Protein AF-A0A9D3PN15-F1 (afdb_monomer_lite)

Secondary structure (DSSP, 8-state):
-PPPHHHHHHHHHHHHHHHHHHHHHHHHTT-TTTTS-------HHHHHHHHHHHHHHHHHHHHHHHHHHHHHHHHHHHHHHHHHHHHHHHHHHHHHHHHHHHHHHHHHHHHHHHHHHHHHHHHHHHHHHHHHHHHHHHHHHHHHHHHHHHHHHHHHHHHHHHHHH-SS-------------------------------------HHHHHHHHHHHHHHHHHHHHHHHHHTHHHHHHHHTSPP-----PPPTT--S-GGGGSHHHHHHHHHHHHHHHHHH---PPP-SS-SSS-HHHHHHHHHHHHHHHHHHHHHHHHHHHHHHHHHSTT-EE--SSS-EE-HHHHHHHHHGGGSS-----------TT----------HHHHHHHHHHH--

Radius of gyration: 57.86 Å; chains: 1; bounding box: 112×87×195 Å

Sequence (392 aa):
MDISPLQSLQDSCSSVIVTMNRMATAMQEGEYDAGKAQTTTPPPVELRAAALRAEMTDAEGLGLKLEDREMDIRELKKGLKMKLLALGEANVRLSLLEKKLDTASKDADERVERIQTKLDESQSLLRKKAKEFEETMDALQADIDQLESEKAELKQRLSAQTKLTIEGLRGPPPSSIAAIATAAVAGSVAPSVGGGPGPLQVVDSPLLLQQIKVQRLSIRHLKNENYRLQAEKMKAQLASLPPLHVPKLPAVDSPRPGVLSSALYRKTDQLLGTLLGMSASVRVVDITGKSPVSPSAQLLEQTARLRSLSNMLDKLKDEVAKNVVTRSPGARVLSDFATFPSPSYIKAKEEQKGNTVLVGKVLIPCAPGQEHVHRLVLSQQELHRVHRLLTP

Foldseek 3Di:
DDDPVVNVVVVVVVVVVVVVVVCVVCVVVVNNVVPDPPPPDPDPVVVVVVVVVVVVVVVVVVVVVVVVVVVVVVVVVVVVVVVVVVVVVVVVVVVVVVVVVVVVVVVVVVVVVVVVVVVVVVVVVVVVVVVVVVVVVVVVVVVVVVVVVVVVVVVVVVVVVCVVPDPDDDDDDDDDDDDDDDDDDPDDDDDDDDDDPDPPPPPCPVVNVVVVVVVVVVVVVVVVVVVCVVCVVVVVVVVVDDDDDDDPDDDPPDDDDPVCVDPLNVLVVVLVVVVVVCVVPDDQQDPPPPDPDHSVVVVVVNVVVVVVSVVSVVVSVVVVVQVVQVPDPPQFDDDDPGTDGDPVNVVVVVCVVVVDDDPDDDDDDDDPPPDDDDDDDDDPVVVVVVVVVVPD

pLDDT: mean 83.61, std 18.14, range [29.92, 98.19]

InterPro domains:
  IPR059265 Dynactin subunit 1, DUF8221 [PF26666] (67-155)

Structure (mmCIF, N/CA/C/O backbone):
data_AF-A0A9D3PN15-F1
#
_entry.id   AF-A0A9D3PN15-F1
#
loop_
_atom_site.group_PDB
_atom_site.id
_atom_site.type_symbol
_atom_site.label_atom_id
_atom_site.label_alt_id
_atom_site.label_comp_id
_atom_site.label_asym_id
_atom_site.label_entity_id
_atom_site.label_seq_id
_atom_site.pdbx_PDB_ins_code
_atom_site.Cartn_x
_atom_site.Cartn_y
_atom_site.Cartn_z
_atom_site.occupancy
_atom_site.B_iso_or_equiv
_atom_site.auth_seq_id
_atom_site.auth_comp_id
_atom_site.auth_asym_id
_atom_site.auth_atom_id
_atom_site.pdbx_PDB_model_num
ATOM 1 N N . MET A 1 1 ? 28.013 26.271 -97.686 1.00 48.25 1 MET A N 1
ATOM 2 C CA . MET A 1 1 ? 27.790 27.702 -97.413 1.00 48.25 1 MET A CA 1
ATOM 3 C C . MET A 1 1 ? 28.959 28.152 -96.585 1.00 48.25 1 MET A C 1
ATOM 5 O O . MET A 1 1 ? 29.096 27.688 -95.459 1.00 48.25 1 MET A O 1
ATOM 9 N N . ASP A 1 2 ? 29.832 28.946 -97.181 1.00 52.31 2 ASP A N 1
ATOM 10 C CA . ASP A 1 2 ? 31.042 29.415 -96.521 1.00 52.31 2 ASP A CA 1
ATOM 11 C C . ASP A 1 2 ? 30.662 30.456 -95.471 1.00 52.31 2 ASP A C 1
ATOM 13 O O . ASP A 1 2 ? 29.978 31.436 -95.776 1.00 52.31 2 ASP A O 1
ATOM 17 N N . ILE A 1 3 ? 31.070 30.221 -94.222 1.00 61.16 3 ILE A N 1
ATOM 18 C CA . ILE A 1 3 ? 30.918 31.211 -93.156 1.00 61.16 3 ILE A CA 1
ATOM 19 C C . ILE A 1 3 ? 31.769 32.406 -93.573 1.00 61.16 3 ILE A C 1
ATOM 21 O O . ILE A 1 3 ? 32.984 32.277 -93.743 1.00 61.16 3 ILE A O 1
ATOM 25 N N . SER A 1 4 ? 31.127 33.555 -93.787 1.00 70.06 4 SER A N 1
ATOM 26 C CA . SER A 1 4 ? 31.838 34.760 -94.206 1.00 70.06 4 SER A CA 1
ATOM 27 C C . SER A 1 4 ? 32.928 35.075 -93.175 1.00 70.06 4 SER A C 1
ATOM 29 O O . SER A 1 4 ? 32.619 35.093 -91.981 1.00 70.06 4 SER A O 1
ATOM 31 N N . PRO A 1 5 ? 34.181 35.369 -93.574 1.00 74.06 5 PRO A N 1
ATOM 32 C CA . PRO A 1 5 ? 35.242 35.695 -92.618 1.00 74.06 5 PRO A CA 1
ATOM 33 C C . PRO A 1 5 ? 34.888 36.904 -91.731 1.00 74.06 5 PRO A C 1
ATOM 35 O O . PRO A 1 5 ? 35.410 37.031 -90.626 1.00 74.06 5 PRO A O 1
ATOM 38 N N . LEU A 1 6 ? 33.947 37.748 -92.176 1.00 77.06 6 LEU A N 1
ATOM 39 C CA . LEU A 1 6 ? 33.366 38.827 -91.381 1.00 77.06 6 LEU A CA 1
ATOM 40 C C . LEU A 1 6 ? 32.518 38.312 -90.199 1.00 77.06 6 LEU A C 1
ATOM 42 O O . LEU A 1 6 ? 32.602 38.885 -89.118 1.00 77.06 6 LEU A O 1
ATOM 46 N N . GLN A 1 7 ? 31.750 37.227 -90.370 1.00 79.00 7 GLN A N 1
ATOM 47 C CA . GLN A 1 7 ? 30.985 36.599 -89.281 1.00 79.00 7 GLN A CA 1
ATOM 48 C C . GLN A 1 7 ? 31.914 35.938 -88.264 1.00 79.00 7 GLN A C 1
ATOM 50 O O . GLN A 1 7 ? 31.785 36.209 -87.077 1.00 79.00 7 GLN A O 1
ATOM 55 N N . SER A 1 8 ? 32.920 35.177 -88.710 1.00 78.19 8 SER A N 1
ATOM 56 C CA . SER A 1 8 ? 33.907 34.569 -87.802 1.00 78.19 8 SER A CA 1
ATOM 57 C C . SER A 1 8 ? 34.645 35.612 -86.950 1.00 78.19 8 SER A C 1
ATOM 59 O O . SER A 1 8 ? 34.934 35.372 -85.777 1.00 78.19 8 SER A O 1
ATOM 61 N N . LEU A 1 9 ? 34.934 36.790 -87.520 1.00 83.38 9 LEU A N 1
ATOM 62 C CA . LEU A 1 9 ? 35.497 37.920 -86.779 1.00 83.38 9 LEU A CA 1
ATOM 63 C C . LEU A 1 9 ? 34.482 38.526 -85.797 1.00 83.38 9 LEU A C 1
ATOM 65 O O . LEU A 1 9 ? 34.843 38.834 -84.663 1.00 83.38 9 LEU A O 1
ATOM 69 N N . GLN A 1 10 ? 33.221 38.674 -86.205 1.00 85.25 10 GLN A N 1
ATOM 70 C CA . GLN A 1 10 ? 32.155 39.220 -85.366 1.00 85.25 10 GLN A CA 1
ATOM 71 C C . GLN A 1 10 ? 31.853 38.313 -84.160 1.00 85.25 10 GLN A C 1
ATOM 73 O O . GLN A 1 10 ? 31.781 38.811 -83.037 1.00 85.25 10 GLN A O 1
ATOM 78 N N . ASP A 1 11 ? 31.784 36.996 -84.362 1.00 84.38 11 ASP A N 1
ATOM 79 C CA . ASP A 1 11 ? 31.594 35.993 -83.307 1.00 84.38 11 ASP A CA 1
ATOM 80 C C . ASP A 1 11 ? 32.797 35.947 -82.350 1.00 84.38 11 ASP A C 1
ATOM 82 O O . ASP A 1 11 ? 32.624 35.923 -81.129 1.00 84.38 11 ASP A O 1
ATOM 86 N N . SER A 1 12 ? 34.021 36.026 -82.888 1.00 86.50 12 SER A N 1
ATOM 87 C CA . SER A 1 12 ? 35.260 36.164 -82.109 1.00 86.50 12 SER A CA 1
ATOM 88 C C . SER A 1 12 ? 35.229 37.406 -81.208 1.00 86.50 12 SER A C 1
ATOM 90 O O . SER A 1 12 ? 35.390 37.298 -79.988 1.00 86.50 12 SER A O 1
ATOM 92 N N . CYS A 1 13 ? 34.929 38.583 -81.769 1.00 86.69 13 CYS A N 1
ATOM 93 C CA . CYS A 1 13 ? 34.789 39.819 -81.001 1.00 86.69 13 CYS A CA 1
ATOM 94 C C . CYS A 1 13 ? 33.670 39.725 -79.954 1.00 86.69 13 CYS A C 1
ATOM 96 O O . CYS A 1 13 ? 33.863 40.158 -78.819 1.00 86.69 13 CYS A O 1
ATOM 98 N N . SER A 1 14 ? 32.531 39.117 -80.293 1.00 89.12 14 SER A N 1
ATOM 99 C CA . SER A 1 14 ? 31.418 38.922 -79.360 1.00 89.12 14 SER A CA 1
ATOM 100 C C . SER A 1 14 ? 31.814 38.013 -78.187 1.00 89.12 14 SER A C 1
ATOM 102 O O . SER A 1 14 ? 31.519 38.327 -77.033 1.00 89.12 14 SER A O 1
ATOM 104 N N . SER A 1 15 ? 32.568 36.938 -78.444 1.00 88.94 15 SER A N 1
ATOM 105 C CA . SER A 1 15 ? 33.121 36.061 -77.402 1.00 88.94 15 SER A CA 1
ATOM 106 C C . SER A 1 15 ? 34.110 36.792 -76.484 1.00 88.94 15 SER A C 1
ATOM 108 O O . SER A 1 15 ? 34.079 36.603 -75.264 1.00 88.94 15 SER A O 1
ATOM 110 N N . VAL A 1 16 ? 34.967 37.661 -77.035 1.00 93.00 16 VAL A N 1
ATOM 111 C CA . VAL A 1 16 ? 35.889 38.495 -76.242 1.00 93.00 16 VAL A CA 1
ATOM 112 C C . VAL A 1 16 ? 35.117 39.484 -75.364 1.00 93.00 16 VAL A C 1
ATOM 114 O O . VAL A 1 16 ? 35.413 39.585 -74.176 1.00 93.00 16 VAL A O 1
ATOM 117 N N . ILE A 1 17 ? 34.086 40.149 -75.898 1.00 91.81 17 ILE A N 1
ATOM 118 C CA . ILE A 1 17 ? 33.237 41.092 -75.148 1.00 91.81 17 ILE A CA 1
ATOM 119 C C . ILE A 1 17 ? 32.513 40.388 -73.991 1.00 91.81 17 ILE A C 1
ATOM 121 O O . ILE A 1 17 ? 32.534 40.884 -72.866 1.00 91.81 17 ILE A O 1
ATOM 125 N N . VAL A 1 18 ? 31.919 39.212 -74.228 1.00 91.38 18 VAL A N 1
ATOM 126 C CA . VAL A 1 18 ? 31.272 38.413 -73.169 1.00 91.38 18 VAL A CA 1
ATOM 127 C C . VAL A 1 18 ? 32.276 38.024 -72.080 1.00 91.38 18 VAL A C 1
ATOM 129 O O . VAL A 1 18 ? 31.967 38.123 -70.892 1.00 91.38 18 VAL A O 1
ATOM 132 N N . THR A 1 19 ? 33.495 37.639 -72.466 1.00 86.56 19 THR A N 1
ATOM 133 C CA . THR A 1 19 ? 34.553 37.262 -71.518 1.00 86.56 19 THR A CA 1
ATOM 134 C C . THR A 1 19 ? 35.038 38.466 -70.703 1.00 86.56 19 THR A C 1
ATOM 136 O O . THR A 1 19 ? 35.152 38.359 -69.483 1.00 86.56 19 THR A O 1
ATOM 139 N N . MET A 1 20 ? 35.255 39.625 -71.337 1.00 90.00 20 MET A N 1
ATOM 140 C CA . MET A 1 20 ? 35.614 40.875 -70.652 1.00 90.00 20 MET A CA 1
ATOM 141 C C . MET A 1 20 ? 34.525 41.343 -69.687 1.00 90.00 20 MET A C 1
ATOM 143 O O . MET A 1 20 ? 34.844 41.672 -68.550 1.00 90.00 20 MET A O 1
ATOM 147 N N . ASN A 1 21 ? 33.254 41.339 -70.099 1.00 88.75 21 ASN A N 1
ATOM 148 C CA . ASN A 1 21 ? 32.149 41.747 -69.230 1.00 88.75 21 ASN A CA 1
ATOM 149 C C . ASN A 1 21 ? 32.048 40.838 -68.001 1.00 88.75 21 ASN A C 1
ATOM 151 O O . ASN A 1 21 ? 31.939 41.333 -66.885 1.00 88.75 21 ASN A O 1
ATOM 155 N N . ARG A 1 22 ? 32.178 39.517 -68.181 1.00 84.69 22 ARG A N 1
ATOM 156 C CA . ARG A 1 22 ? 32.187 38.561 -67.063 1.00 84.69 22 ARG A CA 1
ATOM 157 C C . ARG A 1 22 ? 33.354 38.803 -66.100 1.00 84.69 22 ARG A C 1
ATOM 159 O O . ARG A 1 22 ? 33.183 38.678 -64.891 1.00 84.69 22 ARG A O 1
ATOM 166 N N . MET A 1 23 ? 34.518 39.178 -66.629 1.00 82.94 23 MET A N 1
ATOM 167 C CA . MET A 1 23 ? 35.697 39.532 -65.835 1.00 82.94 23 MET A CA 1
ATOM 168 C C . MET A 1 23 ? 35.499 40.857 -65.083 1.00 82.94 23 MET A C 1
ATOM 170 O O . MET A 1 23 ? 35.831 40.939 -63.906 1.00 82.94 23 MET A O 1
ATOM 174 N N . ALA A 1 24 ? 34.890 41.863 -65.720 1.00 85.38 24 ALA A N 1
ATOM 175 C CA . ALA A 1 24 ? 34.556 43.144 -65.100 1.00 85.38 24 ALA A CA 1
ATOM 176 C C . ALA A 1 24 ? 33.525 42.991 -63.967 1.00 85.38 24 ALA A C 1
ATOM 178 O O . ALA A 1 24 ? 33.713 43.572 -62.901 1.00 85.38 24 ALA A O 1
ATOM 179 N N . THR A 1 25 ? 32.492 42.159 -64.152 1.00 84.06 25 THR A N 1
ATOM 180 C CA . THR A 1 25 ? 31.537 41.805 -63.088 1.00 84.06 25 THR A CA 1
ATOM 181 C C . THR A 1 25 ? 32.249 41.130 -61.913 1.00 84.06 25 THR A C 1
ATOM 183 O O . THR A 1 25 ? 32.147 41.619 -60.793 1.00 84.06 25 THR A O 1
ATOM 186 N N . ALA A 1 26 ? 33.072 40.104 -62.164 1.00 80.56 26 ALA A N 1
ATOM 187 C CA . ALA A 1 26 ? 33.841 39.432 -61.110 1.00 80.56 26 ALA A CA 1
ATOM 188 C C . ALA A 1 26 ? 34.833 40.369 -60.385 1.00 80.56 26 ALA A C 1
ATOM 190 O O . ALA A 1 26 ? 35.072 40.214 -59.190 1.00 80.56 26 ALA A O 1
ATOM 191 N N . MET A 1 27 ? 35.396 41.371 -61.073 1.00 82.81 27 MET A N 1
ATOM 192 C CA . MET A 1 27 ? 36.208 42.417 -60.437 1.00 82.81 27 MET A CA 1
ATOM 193 C C . MET A 1 27 ? 35.372 43.361 -59.565 1.00 82.81 27 MET A C 1
ATOM 195 O O . MET A 1 27 ? 35.818 43.732 -58.482 1.00 82.81 27 MET A O 1
ATOM 199 N N . GLN A 1 28 ? 34.175 43.746 -60.013 1.00 82.06 28 GLN A N 1
ATOM 200 C CA . GLN A 1 28 ? 33.289 44.656 -59.283 1.00 82.06 28 GLN A CA 1
ATOM 201 C C . GLN A 1 28 ? 32.631 43.993 -58.061 1.00 82.06 28 GLN A C 1
ATOM 203 O O . GLN A 1 28 ? 32.388 44.665 -57.061 1.00 82.06 28 GLN A O 1
ATOM 208 N N . GLU A 1 29 ? 32.392 42.683 -58.119 1.00 80.19 29 GLU A N 1
ATOM 209 C CA . GLU A 1 29 ? 31.858 41.867 -57.018 1.00 80.19 29 GLU A CA 1
ATOM 210 C C . GLU A 1 29 ? 32.961 41.349 -56.069 1.00 80.19 29 GLU A C 1
ATOM 212 O O . GLU A 1 29 ? 32.667 40.821 -55.000 1.00 80.19 29 GLU A O 1
ATOM 217 N N . GLY A 1 30 ? 34.242 41.542 -56.415 1.00 72.69 30 GLY A N 1
ATOM 218 C CA . GLY A 1 30 ? 35.393 41.130 -55.600 1.00 72.69 30 GLY A CA 1
ATOM 219 C C . GLY A 1 30 ? 35.790 39.652 -55.734 1.00 72.69 30 GLY A C 1
ATOM 220 O O . GLY A 1 30 ? 36.721 39.206 -55.067 1.00 72.69 30 GLY A O 1
ATOM 221 N N . GLU A 1 31 ? 35.144 38.899 -56.625 1.00 68.44 31 GLU A N 1
ATOM 222 C CA . GLU A 1 31 ? 35.359 37.462 -56.851 1.00 68.44 31 GLU A CA 1
ATOM 223 C C . GLU A 1 31 ? 36.507 37.138 -57.835 1.00 68.44 31 GLU A C 1
ATOM 225 O O . GLU A 1 31 ? 36.692 35.991 -58.238 1.00 68.44 31 GLU A O 1
ATOM 230 N N . TYR A 1 32 ? 37.322 38.125 -58.219 1.00 63.84 32 TYR A N 1
ATOM 231 C CA . TYR A 1 32 ? 38.389 37.981 -59.223 1.00 63.84 32 TYR A CA 1
ATOM 232 C C . TYR A 1 32 ? 39.433 36.872 -58.928 1.00 63.84 32 TYR A C 1
ATOM 234 O O . TYR A 1 32 ? 40.001 36.321 -59.869 1.00 63.84 32 TYR A O 1
ATOM 242 N N . ASP A 1 33 ? 39.669 36.501 -57.658 1.00 64.25 33 ASP A N 1
ATOM 243 C CA . ASP A 1 33 ? 40.581 35.400 -57.255 1.00 64.25 33 ASP A CA 1
ATOM 244 C C . ASP A 1 33 ? 39.836 34.091 -56.875 1.00 64.25 33 ASP A C 1
ATOM 246 O O . ASP A 1 33 ? 40.415 33.183 -56.275 1.00 64.25 33 ASP A O 1
ATOM 250 N N . ALA A 1 34 ? 38.557 33.936 -57.252 1.00 59.59 34 ALA A N 1
ATOM 251 C CA . ALA A 1 34 ? 37.739 32.737 -56.984 1.00 59.59 34 ALA A CA 1
ATOM 252 C C . ALA A 1 34 ? 38.165 31.468 -57.771 1.00 59.59 34 ALA A C 1
ATOM 254 O O . ALA A 1 34 ? 37.436 30.479 -57.831 1.00 59.59 34 ALA A O 1
ATOM 255 N N . GLY A 1 35 ? 39.368 31.462 -58.357 1.00 53.44 35 GLY A N 1
ATOM 256 C CA . GLY A 1 35 ? 39.973 30.310 -59.036 1.00 53.44 35 GLY A CA 1
ATOM 257 C C . GLY A 1 35 ? 40.558 29.241 -58.101 1.00 53.44 35 GLY A C 1
ATOM 258 O O . GLY A 1 35 ? 41.062 28.224 -58.578 1.00 53.44 35 GLY A O 1
ATOM 259 N N . LYS A 1 36 ? 40.515 29.442 -56.777 1.00 53.91 36 LYS A N 1
ATOM 260 C CA . LYS A 1 36 ? 40.903 28.437 -55.772 1.00 53.91 36 LYS A CA 1
ATOM 261 C C . LYS A 1 36 ? 39.655 27.814 -55.161 1.00 53.91 36 LYS A C 1
ATOM 263 O O . LYS A 1 36 ? 38.740 28.527 -54.762 1.00 53.91 36 LYS A O 1
ATOM 268 N N . ALA A 1 37 ? 39.643 26.483 -55.068 1.00 50.47 37 ALA A N 1
ATOM 269 C CA . ALA A 1 37 ? 38.524 25.718 -54.525 1.00 50.47 37 ALA A CA 1
ATOM 270 C C . ALA A 1 37 ? 38.073 26.280 -53.168 1.00 50.47 37 ALA A C 1
ATOM 272 O O . ALA A 1 37 ? 38.847 26.313 -52.210 1.00 50.47 37 ALA A O 1
ATOM 273 N N . GLN A 1 38 ? 36.817 26.720 -53.108 1.00 50.81 38 GLN A N 1
ATOM 274 C CA . GLN A 1 38 ? 36.229 27.377 -51.949 1.00 50.81 38 GLN A CA 1
ATOM 275 C C . GLN A 1 38 ? 36.006 26.354 -50.825 1.00 50.81 38 GLN A C 1
ATOM 277 O O . GLN A 1 38 ? 34.923 25.796 -50.663 1.00 50.81 38 GLN A O 1
ATOM 282 N N . THR A 1 39 ? 37.042 26.084 -50.028 1.00 49.94 39 THR A N 1
ATOM 283 C CA . THR A 1 39 ? 36.882 25.385 -48.751 1.00 49.94 39 THR A CA 1
ATOM 284 C C . THR A 1 39 ? 36.146 26.319 -47.799 1.00 49.94 39 THR A C 1
ATOM 286 O O . THR A 1 39 ? 36.760 27.179 -47.167 1.00 49.94 39 THR A O 1
ATOM 289 N N . THR A 1 40 ? 34.824 26.161 -47.706 1.00 61.56 40 THR A N 1
ATOM 290 C CA . THR A 1 40 ? 33.923 26.897 -46.804 1.00 61.56 40 THR A CA 1
ATOM 291 C C . THR A 1 40 ? 34.108 26.471 -45.342 1.00 61.56 40 THR A C 1
ATOM 293 O O . THR A 1 40 ? 33.173 26.054 -44.661 1.00 61.56 40 THR A O 1
ATOM 296 N N . THR A 1 41 ? 35.342 26.549 -44.856 1.00 63.72 41 THR A N 1
ATOM 297 C CA . THR A 1 41 ? 35.716 26.429 -43.448 1.00 63.72 41 THR A CA 1
ATOM 298 C C . THR A 1 41 ? 36.102 27.821 -42.958 1.00 63.72 41 THR A C 1
ATOM 300 O O . THR A 1 41 ? 37.111 28.345 -43.441 1.00 63.72 41 THR A O 1
ATOM 303 N N . PRO A 1 42 ? 35.334 28.440 -42.042 1.00 71.75 42 PRO A N 1
ATOM 304 C CA . PRO A 1 42 ? 35.655 29.773 -41.549 1.00 71.75 42 PRO A CA 1
ATOM 305 C C . PRO A 1 42 ? 37.037 29.785 -40.870 1.00 71.75 42 PRO A C 1
ATOM 307 O O . PRO A 1 42 ? 37.453 28.761 -40.311 1.00 71.75 42 PRO A O 1
ATOM 310 N N . PRO A 1 43 ? 37.769 30.916 -40.911 1.00 81.88 43 PRO A N 1
ATOM 311 C CA . PRO A 1 43 ? 39.107 31.030 -40.346 1.00 81.88 43 PRO A CA 1
ATOM 312 C C . PRO A 1 43 ? 39.206 30.490 -38.907 1.00 81.88 43 PRO A C 1
ATOM 314 O O . PRO A 1 43 ? 38.293 30.705 -38.105 1.00 81.88 43 PRO A O 1
ATOM 317 N N . PRO A 1 44 ? 40.335 29.873 -38.501 1.00 85.69 44 PRO A N 1
ATOM 318 C CA . PRO A 1 44 ? 40.499 29.335 -37.145 1.00 85.69 44 PRO A CA 1
ATOM 319 C C . PRO A 1 44 ? 40.259 30.347 -36.011 1.00 85.69 44 PRO A C 1
ATOM 321 O O . PRO A 1 44 ? 39.916 29.952 -34.898 1.00 85.69 44 PRO A O 1
ATOM 324 N N . VAL A 1 45 ? 40.425 31.646 -36.280 1.00 89.50 45 VAL A N 1
ATOM 325 C CA . VAL A 1 45 ? 40.106 32.736 -35.341 1.00 89.50 45 VAL A CA 1
ATOM 326 C C . VAL A 1 45 ? 38.594 32.888 -35.150 1.00 89.50 45 VAL A C 1
ATOM 328 O O . VAL A 1 45 ? 38.140 33.034 -34.018 1.00 89.50 45 VAL A O 1
ATOM 331 N N . GLU A 1 46 ? 37.805 32.792 -36.220 1.00 89.88 46 GLU A N 1
ATOM 332 C CA . GLU A 1 46 ? 36.341 32.867 -36.162 1.00 89.88 46 GLU A CA 1
ATOM 333 C C . GLU A 1 46 ? 35.741 31.633 -35.492 1.00 89.88 46 GLU A C 1
ATOM 335 O O . GLU A 1 46 ? 34.860 31.775 -34.649 1.00 89.88 46 GLU A O 1
ATOM 340 N N . LEU A 1 47 ? 36.272 30.438 -35.777 1.00 90.19 47 LEU A N 1
ATOM 341 C CA . LEU A 1 47 ? 35.881 29.206 -35.079 1.00 90.19 47 LEU A CA 1
ATOM 342 C C . LEU A 1 47 ? 36.133 29.301 -33.567 1.00 90.19 47 LEU A C 1
ATOM 344 O O . LEU A 1 47 ? 35.266 28.935 -32.776 1.00 90.19 47 LEU A O 1
ATOM 348 N N . ARG A 1 48 ? 37.285 29.845 -33.149 1.00 91.31 48 ARG A N 1
ATOM 349 C CA . ARG A 1 48 ? 37.586 30.092 -31.727 1.00 91.31 48 ARG A CA 1
ATOM 350 C C . ARG A 1 48 ? 36.672 31.155 -31.118 1.00 91.31 48 ARG A C 1
ATOM 352 O O . ARG A 1 48 ? 36.202 30.968 -30.002 1.00 91.31 48 ARG A O 1
ATOM 359 N N . ALA A 1 49 ? 36.389 32.241 -31.837 1.00 91.81 49 ALA A N 1
ATOM 360 C CA . ALA A 1 49 ? 35.477 33.284 -31.369 1.00 91.81 49 ALA A CA 1
ATOM 361 C C . ALA A 1 49 ? 34.026 32.780 -31.252 1.00 91.81 49 ALA A C 1
ATOM 363 O O . ALA A 1 49 ? 33.322 33.156 -30.319 1.00 91.81 49 ALA A O 1
ATOM 364 N N . ALA A 1 50 ? 33.577 31.916 -32.166 1.00 90.31 50 ALA A N 1
ATOM 365 C CA . ALA A 1 50 ? 32.269 31.270 -32.105 1.00 90.31 50 ALA A CA 1
ATOM 366 C C . ALA A 1 50 ? 32.178 30.279 -30.933 1.00 90.31 50 ALA A C 1
ATOM 368 O O . ALA A 1 50 ? 31.200 30.320 -30.192 1.00 90.31 50 ALA A O 1
ATOM 369 N N . ALA A 1 51 ? 33.213 29.458 -30.719 1.00 91.94 51 ALA A N 1
ATOM 370 C CA . ALA A 1 51 ? 33.293 28.556 -29.570 1.00 91.94 51 ALA A CA 1
ATOM 371 C C . ALA A 1 51 ? 33.266 29.322 -28.235 1.00 91.94 51 ALA A C 1
ATOM 373 O O . ALA A 1 51 ? 32.479 28.980 -27.360 1.00 91.94 51 ALA A O 1
ATOM 374 N N . LEU A 1 52 ? 34.043 30.407 -28.114 1.00 94.62 52 LEU A N 1
ATOM 375 C CA . LEU A 1 52 ? 34.049 31.255 -26.919 1.00 94.62 52 LEU A CA 1
ATOM 376 C C . LEU A 1 52 ? 32.685 31.919 -26.670 1.00 94.62 52 LEU A C 1
ATOM 378 O O . LEU A 1 52 ? 32.226 31.960 -25.535 1.00 94.62 52 LEU A O 1
ATOM 382 N N . ARG A 1 53 ? 32.006 32.414 -27.715 1.00 94.00 53 ARG A N 1
ATOM 383 C CA . ARG A 1 53 ? 30.647 32.974 -27.579 1.00 94.00 53 ARG A CA 1
ATOM 384 C C . ARG A 1 53 ? 29.641 31.922 -27.113 1.00 94.00 53 ARG A C 1
ATOM 386 O O . ARG A 1 53 ? 28.831 32.228 -26.248 1.00 94.00 53 ARG A O 1
ATOM 393 N N . ALA A 1 54 ? 29.710 30.703 -27.651 1.00 93.50 54 ALA A N 1
ATOM 394 C CA . ALA A 1 54 ? 28.862 29.599 -27.205 1.00 93.50 54 ALA A CA 1
ATOM 395 C C . ALA A 1 54 ? 29.121 29.253 -25.728 1.00 93.50 54 ALA A C 1
ATOM 397 O O . ALA A 1 54 ? 28.176 29.174 -24.952 1.00 93.50 54 ALA A O 1
ATOM 398 N N . GLU A 1 55 ? 30.391 29.153 -25.320 1.00 93.44 55 GLU A N 1
ATOM 399 C CA . GLU A 1 55 ? 30.784 28.904 -23.926 1.00 93.44 55 GLU A CA 1
ATOM 400 C C . GLU A 1 55 ? 30.313 30.020 -22.974 1.00 93.44 55 GLU A C 1
ATOM 402 O O . GLU A 1 55 ? 29.831 29.730 -21.880 1.00 93.44 55 GLU A O 1
ATOM 407 N N . MET A 1 56 ? 30.370 31.290 -23.397 1.00 92.25 56 MET A N 1
ATOM 408 C CA . MET A 1 56 ? 29.827 32.416 -22.625 1.00 92.25 56 MET A CA 1
ATOM 409 C C . MET A 1 56 ? 28.303 32.326 -22.459 1.00 92.25 56 MET A C 1
ATOM 411 O O . MET A 1 56 ? 27.811 32.464 -21.341 1.00 92.25 56 MET A O 1
ATOM 415 N N . THR A 1 57 ? 27.551 32.043 -23.528 1.00 93.25 57 THR A N 1
ATOM 416 C CA . THR A 1 57 ? 26.087 31.881 -23.449 1.00 93.25 57 THR A CA 1
ATOM 417 C C . THR A 1 57 ? 25.682 30.657 -22.616 1.00 93.25 57 THR A C 1
ATOM 419 O O . THR A 1 57 ? 24.722 30.725 -21.847 1.00 93.25 57 THR A O 1
ATOM 422 N N . ASP A 1 58 ? 26.430 29.553 -22.697 1.00 93.50 58 ASP A N 1
ATOM 423 C CA . ASP A 1 58 ? 26.217 28.383 -21.839 1.00 93.50 58 ASP A CA 1
ATOM 424 C C . ASP A 1 58 ? 26.509 28.704 -20.362 1.00 93.50 58 ASP A C 1
ATOM 426 O O . ASP A 1 58 ? 25.753 28.285 -19.480 1.00 93.50 58 ASP A O 1
ATOM 430 N N . ALA A 1 59 ? 27.551 29.493 -20.073 1.00 92.88 59 ALA A N 1
ATOM 431 C CA . ALA A 1 59 ? 27.871 29.954 -18.722 1.00 92.88 59 ALA A CA 1
ATOM 432 C C . ALA A 1 59 ? 26.790 30.892 -18.147 1.00 92.88 59 ALA A C 1
ATOM 434 O O . ALA A 1 59 ? 26.376 30.712 -17.000 1.00 92.88 59 ALA A O 1
ATOM 435 N N . GLU A 1 60 ? 26.264 31.830 -18.940 1.00 93.25 60 GLU A N 1
ATOM 436 C CA . GLU A 1 60 ? 25.114 32.674 -18.570 1.00 93.25 60 GLU A CA 1
ATOM 437 C C . GLU A 1 60 ? 23.864 31.820 -18.283 1.00 93.25 60 GLU A C 1
ATOM 439 O O . GLU A 1 60 ? 23.196 31.989 -17.258 1.00 93.25 60 GLU A O 1
ATOM 444 N N . GLY A 1 61 ? 23.589 30.823 -19.132 1.00 92.56 61 GLY A N 1
ATOM 445 C CA . GLY A 1 61 ? 22.492 29.869 -18.951 1.00 92.56 61 GLY A CA 1
ATOM 446 C C . GLY A 1 61 ? 22.658 28.918 -17.757 1.00 92.56 61 GLY A C 1
ATOM 447 O O . GLY A 1 61 ? 21.667 28.362 -17.271 1.00 92.56 61 GLY A O 1
ATOM 448 N N . LEU A 1 62 ? 23.884 28.711 -17.266 1.00 93.50 62 LEU A N 1
ATOM 449 C CA . LEU A 1 62 ? 24.164 28.042 -15.991 1.00 93.50 62 LEU A CA 1
ATOM 450 C C . LEU A 1 62 ? 23.996 28.994 -14.797 1.00 93.50 62 LEU A C 1
ATOM 452 O O . LEU A 1 62 ? 23.498 28.555 -13.762 1.00 93.50 62 LEU A O 1
ATOM 456 N N . GLY A 1 63 ? 24.335 30.278 -14.954 1.00 95.50 63 GLY A N 1
ATOM 457 C CA . GLY A 1 63 ? 24.122 31.324 -13.949 1.00 95.50 63 GLY A CA 1
ATOM 458 C C . GLY A 1 63 ? 22.653 31.457 -13.547 1.00 95.50 63 GLY A C 1
ATOM 459 O O . GLY A 1 63 ? 22.327 31.296 -12.374 1.00 95.50 63 GLY A O 1
ATOM 460 N N . LEU A 1 64 ? 21.750 31.612 -14.523 1.00 95.38 64 LEU A N 1
ATOM 461 C CA . LEU A 1 64 ? 20.300 31.689 -14.271 1.00 95.38 64 LEU A CA 1
ATOM 462 C C . LEU A 1 64 ? 19.766 30.455 -13.520 1.00 95.38 64 LEU A C 1
ATOM 464 O O . LEU A 1 64 ? 19.019 30.574 -12.552 1.00 95.38 64 LEU A O 1
ATOM 468 N N . LYS A 1 65 ? 20.212 29.251 -13.907 1.00 96.56 65 LYS A N 1
ATOM 469 C CA . LYS A 1 65 ? 19.840 28.004 -13.214 1.00 96.56 65 LYS A CA 1
ATOM 470 C C . LYS A 1 65 ? 20.364 27.952 -11.780 1.00 96.56 65 LYS A C 1
ATOM 472 O O . LYS A 1 65 ? 19.757 27.283 -10.949 1.00 96.56 65 LYS A O 1
ATOM 477 N N . LEU A 1 66 ? 21.496 28.590 -11.489 1.00 96.81 66 LEU A N 1
ATOM 478 C CA . LEU A 1 66 ? 22.048 28.664 -10.139 1.00 96.81 66 LEU A CA 1
ATOM 479 C C . LEU A 1 66 ? 21.241 29.647 -9.278 1.00 96.81 66 LEU A C 1
ATOM 481 O O . LEU A 1 66 ? 20.879 29.292 -8.158 1.00 96.81 66 LEU A O 1
ATOM 485 N N . GLU A 1 67 ? 20.866 30.808 -9.820 1.00 96.06 67 GLU A N 1
ATOM 486 C CA . GLU A 1 67 ? 19.988 31.785 -9.155 1.00 96.06 67 GLU A CA 1
ATOM 487 C C . GLU A 1 67 ? 18.607 31.196 -8.807 1.00 96.06 67 GLU A C 1
ATOM 489 O O . GLU A 1 67 ? 18.143 31.353 -7.671 1.00 96.06 67 GLU A O 1
ATOM 494 N N . ASP A 1 68 ? 17.992 30.442 -9.727 1.00 97.44 68 ASP A N 1
ATOM 495 C CA . ASP A 1 68 ? 16.746 29.699 -9.478 1.00 97.44 68 ASP A CA 1
ATOM 496 C C . ASP A 1 68 ? 16.898 28.739 -8.284 1.00 97.44 68 ASP A C 1
ATOM 498 O O . ASP A 1 68 ? 16.077 28.726 -7.363 1.00 97.44 68 ASP A O 1
ATOM 502 N N . ARG A 1 69 ? 17.996 27.969 -8.232 1.00 97.19 69 ARG A N 1
ATOM 503 C CA . ARG A 1 69 ? 18.254 27.045 -7.113 1.00 97.19 69 ARG A CA 1
ATOM 504 C C . ARG A 1 69 ? 18.539 27.775 -5.805 1.00 97.19 69 ARG A C 1
ATOM 506 O O . ARG A 1 69 ? 18.144 27.290 -4.746 1.00 97.19 69 ARG A O 1
ATOM 513 N N . GLU A 1 70 ? 19.167 28.947 -5.835 1.00 97.44 70 GLU A N 1
ATOM 514 C CA . GLU A 1 70 ? 19.319 29.784 -4.642 1.00 97.44 70 GLU A CA 1
ATOM 515 C C . GLU A 1 70 ? 17.985 30.373 -4.155 1.00 97.44 70 GLU A C 1
ATOM 517 O O . GLU A 1 70 ? 17.793 30.564 -2.947 1.00 97.44 70 GLU A O 1
ATOM 522 N N . MET A 1 71 ? 17.041 30.652 -5.057 1.00 97.75 71 MET A N 1
ATOM 523 C CA . MET A 1 71 ? 15.668 31.012 -4.697 1.00 97.75 71 MET A CA 1
ATOM 524 C C . MET A 1 71 ? 14.941 29.830 -4.037 1.00 97.75 71 MET A C 1
ATOM 526 O O . MET A 1 71 ? 14.468 29.986 -2.907 1.00 97.75 71 MET A O 1
ATOM 530 N N . ASP A 1 72 ? 14.955 28.646 -4.658 1.00 97.62 72 ASP A N 1
ATOM 531 C CA . ASP A 1 72 ? 14.373 27.414 -4.101 1.00 97.62 72 ASP A CA 1
ATOM 532 C C . ASP A 1 72 ? 14.938 27.107 -2.704 1.00 97.62 72 ASP A C 1
ATOM 534 O O . ASP A 1 72 ? 14.198 26.857 -1.751 1.00 97.62 72 ASP A O 1
ATOM 538 N N . ILE A 1 73 ? 16.262 27.195 -2.531 1.00 97.88 73 ILE A N 1
ATOM 539 C CA . ILE A 1 73 ? 16.933 26.979 -1.240 1.00 97.88 73 ILE A CA 1
ATOM 540 C C . ILE A 1 73 ? 16.471 28.003 -0.190 1.00 97.88 73 ILE A C 1
ATOM 542 O O . ILE A 1 73 ? 16.310 27.646 0.984 1.00 97.88 73 ILE A O 1
ATOM 546 N N . ARG A 1 74 ? 16.252 29.271 -0.565 1.00 97.88 74 ARG A N 1
ATOM 547 C CA . ARG A 1 74 ? 15.730 30.303 0.351 1.00 97.88 74 ARG A CA 1
ATOM 548 C C . ARG A 1 74 ? 14.283 30.019 0.752 1.00 97.88 74 ARG A C 1
ATOM 550 O O . ARG A 1 74 ? 13.966 30.121 1.942 1.00 97.88 74 ARG A O 1
ATOM 557 N N . GLU A 1 75 ? 13.428 29.614 -0.185 1.00 97.25 75 GLU A N 1
ATOM 558 C CA . GLU A 1 75 ? 12.039 29.254 0.113 1.00 97.25 75 GLU A CA 1
ATOM 559 C C . GLU A 1 75 ? 11.950 27.985 0.974 1.00 97.25 75 GLU A C 1
ATOM 561 O O . GLU A 1 75 ? 11.292 27.996 2.018 1.00 97.25 75 GLU A O 1
ATOM 566 N N . LEU A 1 76 ? 12.693 26.929 0.634 1.00 97.38 76 LEU A N 1
ATOM 567 C CA . LEU A 1 76 ? 12.773 25.699 1.426 1.00 97.38 76 LEU A CA 1
ATOM 568 C C . LEU A 1 76 ? 13.270 25.972 2.854 1.00 97.38 76 LEU A C 1
ATOM 570 O O . LEU A 1 76 ? 12.686 25.463 3.814 1.00 97.38 76 LEU A O 1
ATOM 574 N N . LYS A 1 77 ? 14.282 26.836 3.034 1.00 97.94 77 LYS A N 1
ATOM 575 C CA . LYS A 1 77 ? 14.742 27.281 4.365 1.00 97.94 77 LYS A CA 1
ATOM 576 C C . LYS A 1 77 ? 13.649 28.031 5.139 1.00 97.94 77 LYS A C 1
ATOM 578 O O . LYS A 1 77 ? 13.520 27.827 6.349 1.00 97.94 77 LYS A O 1
ATOM 583 N N . LYS A 1 78 ? 12.843 28.871 4.478 1.00 98.12 78 LYS A N 1
ATOM 584 C CA . LYS A 1 78 ? 11.696 29.567 5.094 1.00 98.12 78 LYS A CA 1
ATOM 585 C C . LYS A 1 78 ? 10.598 28.576 5.502 1.00 98.12 78 LYS A C 1
ATOM 587 O O . LYS A 1 78 ? 10.145 28.607 6.647 1.00 98.12 78 LYS A O 1
ATOM 592 N N . GLY A 1 79 ? 10.227 27.654 4.614 1.00 97.00 79 GLY A N 1
ATOM 593 C CA . GLY A 1 79 ? 9.247 26.599 4.881 1.00 97.00 79 GLY A CA 1
ATOM 594 C C . GLY A 1 79 ? 9.673 25.657 6.013 1.00 97.00 79 GLY A C 1
ATOM 595 O O . GLY A 1 79 ? 8.851 25.296 6.857 1.00 97.00 79 GLY A O 1
ATOM 596 N N . LEU A 1 80 ? 10.963 25.316 6.093 1.00 97.88 80 LEU A N 1
ATOM 597 C CA . LEU A 1 80 ? 11.526 24.506 7.175 1.00 97.88 80 LEU A CA 1
ATOM 598 C C . LEU A 1 80 ? 11.415 25.207 8.536 1.00 97.88 80 LEU A C 1
ATOM 600 O O . LEU A 1 80 ? 10.974 24.582 9.499 1.00 97.88 80 LEU A O 1
ATOM 604 N N . LYS A 1 81 ? 11.736 26.509 8.616 1.00 97.88 81 LYS A N 1
ATOM 605 C CA . LYS A 1 81 ? 11.561 27.304 9.847 1.00 97.88 81 LYS A CA 1
ATOM 606 C C . LYS A 1 81 ? 10.101 27.321 10.314 1.00 97.88 81 LYS A C 1
ATOM 608 O O . LYS A 1 81 ? 9.844 27.085 11.490 1.00 97.88 81 LYS A O 1
ATOM 613 N N . MET A 1 82 ? 9.149 27.525 9.399 1.00 96.19 82 MET A N 1
ATOM 614 C CA . MET A 1 82 ? 7.716 27.496 9.731 1.00 96.19 82 MET A CA 1
ATOM 615 C C . MET A 1 82 ? 7.264 26.122 10.244 1.00 96.19 82 MET A C 1
ATOM 617 O O . MET A 1 82 ? 6.555 26.045 11.247 1.00 96.19 82 MET A O 1
ATOM 621 N N . LYS A 1 83 ? 7.712 25.029 9.610 1.00 97.62 83 LYS A N 1
ATOM 622 C CA . LYS A 1 83 ? 7.420 23.662 10.077 1.00 97.62 83 LYS A CA 1
ATOM 623 C C . LYS A 1 83 ? 8.022 23.371 11.452 1.00 97.62 83 LYS A C 1
ATOM 625 O O . LYS A 1 83 ? 7.376 22.699 12.247 1.00 97.62 83 LYS A O 1
ATOM 630 N N . LEU A 1 84 ? 9.215 23.888 11.750 1.00 96.75 84 LEU A N 1
ATOM 631 C CA . LEU A 1 84 ? 9.866 23.710 13.051 1.00 96.75 84 LEU A CA 1
ATOM 632 C C . LEU A 1 84 ? 9.110 24.435 14.178 1.00 96.75 84 LEU A C 1
ATOM 634 O O . LEU A 1 84 ? 8.926 23.861 15.249 1.00 96.75 84 LEU A O 1
ATOM 638 N N . LEU A 1 85 ? 8.598 25.645 13.921 1.00 96.81 85 LEU A N 1
ATOM 639 C CA . LEU A 1 85 ? 7.731 26.362 14.866 1.00 96.81 85 LEU A CA 1
ATOM 640 C C . LEU A 1 85 ? 6.404 25.622 15.100 1.00 96.81 85 LEU A C 1
ATOM 642 O O . LEU A 1 85 ? 6.035 25.380 16.248 1.00 96.81 85 LEU A O 1
ATOM 646 N N . ALA A 1 86 ? 5.729 25.191 14.029 1.00 96.56 86 ALA A N 1
ATOM 647 C CA . ALA A 1 86 ? 4.479 24.432 14.124 1.00 96.56 86 ALA A CA 1
ATOM 648 C C . ALA A 1 86 ? 4.656 23.087 14.857 1.00 96.56 86 ALA A C 1
ATOM 650 O O . ALA A 1 86 ? 3.785 22.674 15.623 1.00 96.56 86 ALA A O 1
ATOM 651 N N . LEU A 1 87 ? 5.801 22.417 14.669 1.00 97.06 87 LEU A N 1
ATOM 652 C CA . LEU A 1 87 ? 6.157 21.201 15.400 1.00 97.06 87 LEU A CA 1
ATOM 653 C C . LEU A 1 87 ? 6.356 21.482 16.898 1.00 97.06 87 LEU A C 1
ATOM 655 O O . LEU A 1 87 ? 5.848 20.729 17.723 1.00 97.06 87 LEU A O 1
ATOM 659 N N . GLY A 1 88 ? 7.037 22.576 17.256 1.00 96.38 88 GLY A N 1
ATOM 660 C CA . GLY A 1 88 ? 7.193 23.000 18.652 1.00 96.38 88 GLY A CA 1
ATOM 661 C C . GLY A 1 88 ? 5.852 23.297 19.332 1.00 96.38 88 GLY A C 1
ATOM 662 O O . GLY A 1 88 ? 5.596 22.826 20.438 1.00 96.38 88 GLY A O 1
ATOM 663 N N . GLU A 1 89 ? 4.956 24.003 18.641 1.00 96.44 89 GLU A N 1
ATOM 664 C CA . GLU A 1 89 ? 3.601 24.306 19.115 1.00 96.44 89 GLU A CA 1
ATOM 665 C C . GLU A 1 89 ? 2.755 23.031 19.310 1.00 96.44 89 GLU A C 1
ATOM 667 O O . GLU A 1 89 ? 2.053 22.881 20.315 1.00 96.44 89 GLU A O 1
ATOM 672 N N . ALA A 1 90 ? 2.851 22.074 18.380 1.00 96.19 90 ALA A N 1
ATOM 673 C CA . ALA A 1 90 ? 2.221 20.762 18.506 1.00 96.19 90 ALA A CA 1
ATOM 674 C C . ALA A 1 90 ? 2.794 19.953 19.683 1.00 96.19 90 ALA A C 1
ATOM 676 O O . ALA A 1 90 ? 2.029 19.332 20.420 1.00 96.19 90 ALA A O 1
ATOM 677 N N . ASN A 1 91 ? 4.109 20.010 19.912 1.00 95.44 91 ASN A N 1
ATOM 678 C CA . ASN A 1 91 ? 4.763 19.323 21.026 1.00 95.44 91 ASN A CA 1
ATOM 679 C C . ASN A 1 91 ? 4.322 19.890 22.388 1.00 95.44 91 ASN A C 1
ATOM 681 O O . ASN A 1 91 ? 4.027 19.131 23.304 1.00 95.44 91 ASN A O 1
ATOM 685 N N . VAL A 1 92 ? 4.175 21.216 22.510 1.00 98.19 92 VAL A N 1
ATOM 686 C CA . VAL A 1 92 ? 3.620 21.852 23.722 1.00 98.19 92 VAL A CA 1
ATOM 687 C C . VAL A 1 92 ? 2.164 21.433 23.964 1.00 98.19 92 VAL A C 1
ATOM 689 O O . VAL A 1 92 ? 1.793 21.142 25.103 1.00 98.19 92 VAL A O 1
ATOM 692 N N . ARG A 1 93 ? 1.333 21.345 22.911 1.00 97.00 93 ARG A N 1
ATOM 693 C CA . ARG A 1 93 ? -0.039 20.812 23.033 1.00 97.00 93 ARG A CA 1
ATOM 694 C C . ARG A 1 93 ? -0.052 19.358 23.500 1.00 97.00 93 ARG A C 1
ATOM 696 O O . ARG A 1 93 ? -0.867 19.017 24.353 1.00 97.00 93 ARG A O 1
ATOM 703 N N . LEU A 1 94 ? 0.839 18.528 22.962 1.00 96.75 94 LEU A N 1
ATOM 704 C CA . LEU A 1 94 ? 0.982 17.121 23.328 1.00 96.75 94 LEU A CA 1
ATOM 705 C C . LEU A 1 94 ? 1.357 16.983 24.813 1.00 96.75 94 LEU A C 1
ATOM 707 O O . LEU A 1 94 ? 0.592 16.381 25.560 1.00 96.75 94 LEU A O 1
ATOM 711 N N . SER A 1 95 ? 2.401 17.673 25.283 1.00 97.00 95 SER A N 1
ATOM 712 C CA . SER A 1 95 ? 2.795 17.648 26.702 1.00 97.00 95 SER A CA 1
ATOM 713 C C . SER A 1 95 ? 1.741 18.220 27.660 1.00 97.00 95 SER A C 1
ATOM 715 O O . SER A 1 95 ? 1.691 17.839 28.830 1.00 97.00 95 SER A O 1
ATOM 717 N N . LEU A 1 96 ? 0.871 19.129 27.201 1.00 96.44 96 LEU A N 1
ATOM 718 C CA . LEU A 1 96 ? -0.277 19.587 27.992 1.00 96.44 96 LEU A CA 1
ATOM 719 C C . LEU A 1 96 ? -1.377 18.517 28.090 1.00 96.44 96 LEU A C 1
ATOM 721 O O . LEU A 1 96 ? -2.024 18.404 29.131 1.00 96.44 96 LEU A O 1
ATOM 725 N N . LEU A 1 97 ? -1.613 17.753 27.020 1.00 96.12 97 LEU A N 1
ATOM 726 C CA . LEU A 1 97 ? -2.583 16.655 27.014 1.00 96.12 97 LEU A CA 1
ATOM 727 C C . LEU A 1 97 ? -2.091 15.459 27.837 1.00 96.12 97 LEU A C 1
ATOM 729 O O . LEU A 1 97 ? -2.887 14.903 28.587 1.00 96.12 97 LEU A O 1
ATOM 733 N N . GLU A 1 98 ? -0.798 15.132 27.779 1.00 95.62 98 GLU A N 1
ATOM 734 C CA . GLU A 1 98 ? -0.160 14.124 28.641 1.00 95.62 98 GLU A CA 1
ATOM 735 C C . GLU A 1 98 ? -0.329 14.481 30.123 1.00 95.62 98 GLU A C 1
ATOM 737 O O . GLU A 1 98 ? -0.925 13.717 30.874 1.00 95.62 98 GLU A O 1
ATOM 742 N N . LYS A 1 99 ? 0.033 15.705 30.538 1.00 98.19 99 LYS A N 1
ATOM 743 C CA . LYS A 1 99 ? -0.165 16.154 31.932 1.00 98.19 99 LYS A CA 1
ATOM 744 C C . LYS A 1 99 ? -1.628 16.118 32.385 1.00 98.19 99 LYS A C 1
ATOM 746 O O . LYS A 1 99 ? -1.910 15.844 33.553 1.00 98.19 99 LYS A O 1
ATOM 751 N N . LYS A 1 100 ? -2.574 16.408 31.483 1.00 97.81 100 LYS A N 1
ATOM 752 C CA . LYS A 1 100 ? -4.015 16.284 31.767 1.00 97.81 100 LYS A CA 1
ATOM 753 C C . LYS A 1 100 ? -4.441 14.825 31.919 1.00 97.81 100 LYS A C 1
ATOM 755 O O . LYS A 1 100 ? -5.263 14.549 32.787 1.00 97.81 100 LYS A O 1
ATOM 760 N N . LEU A 1 101 ? -3.883 13.916 31.119 1.00 95.88 101 LEU A N 1
ATOM 761 C CA . LEU A 1 101 ? -4.108 12.478 31.237 1.00 95.88 101 LEU A CA 1
ATOM 762 C C . LEU A 1 101 ? -3.550 11.940 32.561 1.00 95.88 101 LEU A C 1
ATOM 764 O O . LEU A 1 101 ? -4.293 11.288 33.285 1.00 95.88 101 LEU A O 1
ATOM 768 N N . ASP A 1 102 ? -2.316 12.294 32.930 1.00 95.62 102 ASP A N 1
ATOM 769 C CA . ASP A 1 102 ? -1.698 11.898 34.205 1.00 95.62 102 ASP A CA 1
ATOM 770 C C . ASP A 1 102 ? -2.520 12.373 35.410 1.00 95.62 102 ASP A C 1
ATOM 772 O O . ASP A 1 102 ? -2.757 11.623 36.356 1.00 95.62 102 ASP A O 1
ATOM 776 N N . THR A 1 103 ? -2.991 13.624 35.369 1.00 96.00 103 THR A N 1
ATOM 777 C CA . THR A 1 103 ? -3.821 14.205 36.437 1.00 96.00 103 THR A CA 1
ATOM 778 C C . THR A 1 103 ? -5.185 13.513 36.518 1.00 96.00 103 THR A C 1
ATOM 780 O O . THR A 1 103 ? -5.659 13.209 37.609 1.00 96.00 103 THR A O 1
ATOM 783 N N . ALA A 1 104 ? -5.808 13.223 35.371 1.00 93.25 104 ALA A N 1
ATOM 784 C CA . ALA A 1 104 ? -7.083 12.512 35.311 1.00 93.25 104 ALA A CA 1
ATOM 785 C C . ALA A 1 104 ? -6.962 11.030 35.712 1.00 93.25 104 ALA A C 1
ATOM 787 O O . ALA A 1 104 ? -7.917 10.485 36.263 1.00 93.25 104 ALA A O 1
ATOM 788 N N . SER A 1 105 ? -5.810 10.394 35.464 1.00 94.94 105 SER A N 1
ATOM 789 C CA . SER A 1 105 ? -5.506 9.045 35.954 1.00 94.94 105 SER A CA 1
ATOM 790 C C . SER A 1 105 ? -5.409 9.053 37.473 1.00 94.94 105 SER A C 1
ATOM 792 O O . SER A 1 105 ? -6.149 8.324 38.118 1.00 94.94 105 SER A O 1
ATOM 794 N N . LYS A 1 106 ? -4.610 9.960 38.053 1.00 97.62 106 LYS A N 1
ATOM 795 C CA . LYS A 1 106 ? -4.464 10.075 39.513 1.00 97.62 106 LYS A CA 1
ATOM 796 C C . LYS A 1 106 ? -5.793 10.329 40.226 1.00 97.62 106 LYS A C 1
ATOM 798 O O . LYS A 1 106 ? -6.104 9.622 41.174 1.00 97.62 106 LYS A O 1
ATOM 803 N N . ASP A 1 107 ? -6.628 11.249 39.735 1.00 95.06 107 ASP A N 1
ATOM 804 C CA . ASP A 1 107 ? -7.973 11.450 40.305 1.00 9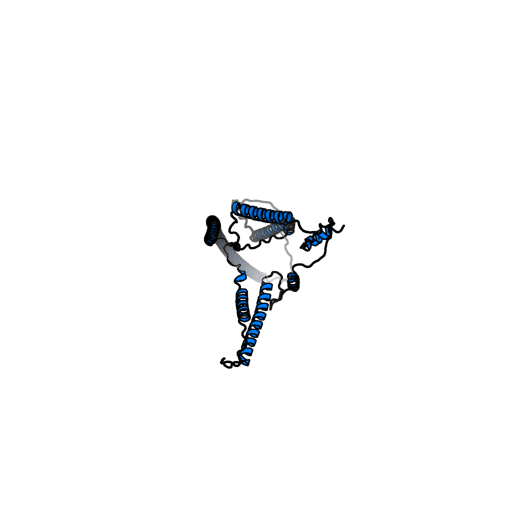5.06 107 ASP A CA 1
ATOM 805 C C . ASP A 1 107 ? -8.889 10.218 40.129 1.00 95.06 107 ASP A C 1
ATOM 807 O O . ASP A 1 107 ? -9.772 9.979 40.956 1.00 95.06 107 ASP A O 1
ATOM 811 N N . ALA A 1 108 ? -8.715 9.419 39.072 1.00 92.8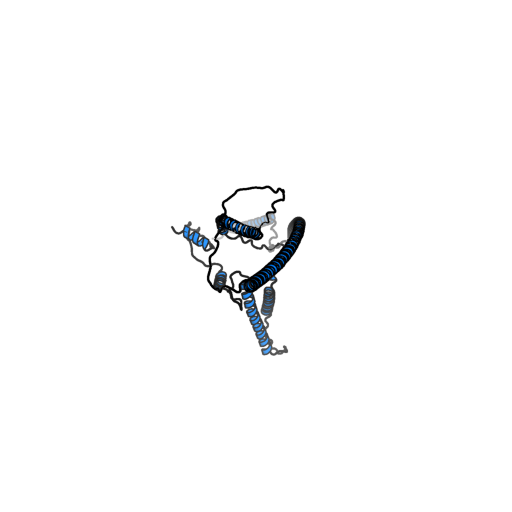1 108 ALA A N 1
ATOM 812 C CA . ALA A 1 108 ? -9.434 8.154 38.936 1.00 92.81 108 ALA A CA 1
ATOM 813 C C . ALA A 1 108 ? -8.948 7.118 39.964 1.00 92.81 108 ALA A C 1
ATOM 815 O O . ALA A 1 108 ? -9.786 6.505 40.626 1.00 92.81 108 ALA A O 1
ATOM 816 N N . ASP A 1 109 ? -7.635 6.979 40.144 1.00 94.38 109 ASP A N 1
ATOM 817 C CA . ASP A 1 109 ? -7.010 6.053 41.094 1.00 94.38 109 ASP A CA 1
ATOM 818 C C . ASP A 1 109 ? -7.387 6.413 42.545 1.00 94.38 109 ASP A C 1
ATOM 820 O O . ASP A 1 109 ? -7.914 5.575 43.277 1.00 94.38 109 ASP A O 1
ATOM 824 N N . GLU A 1 110 ? -7.278 7.689 42.930 1.00 96.69 110 GLU A N 1
ATOM 825 C CA . GLU A 1 110 ? -7.723 8.195 44.238 1.00 96.69 110 GLU A CA 1
ATOM 826 C C . GLU A 1 110 ? -9.228 7.984 44.478 1.00 96.69 110 GLU A C 1
ATOM 828 O O . GLU A 1 110 ? -9.667 7.824 45.620 1.00 96.69 110 GLU A O 1
ATOM 833 N N . ARG A 1 111 ? -10.062 8.034 43.428 1.00 95.31 111 ARG A N 1
ATOM 834 C CA . ARG A 1 111 ? -11.499 7.729 43.541 1.00 95.31 111 ARG A CA 1
ATOM 835 C C . ARG A 1 111 ? -11.750 6.238 43.722 1.00 95.31 111 ARG A C 1
ATOM 837 O O . ARG A 1 111 ? -12.671 5.893 44.459 1.00 95.31 111 ARG A O 1
ATOM 844 N N . VAL A 1 112 ? -10.967 5.373 43.077 1.00 95.75 112 VAL A N 1
ATOM 845 C CA . VAL A 1 112 ? -11.029 3.919 43.285 1.00 95.75 112 VAL A CA 1
ATOM 846 C C . VAL A 1 112 ? -10.632 3.581 44.719 1.00 95.75 112 VAL A C 1
ATOM 848 O O . VAL A 1 112 ? -11.394 2.891 45.391 1.00 95.75 112 VAL A O 1
ATOM 851 N N . GLU A 1 113 ? -9.532 4.141 45.225 1.00 96.44 113 GLU A N 1
ATOM 852 C CA . GLU A 1 113 ? -9.088 3.960 46.613 1.00 96.44 113 GLU A CA 1
ATOM 853 C C . GLU A 1 113 ? -10.172 4.399 47.612 1.00 96.44 113 GLU A C 1
ATOM 855 O O . GLU A 1 113 ? -10.618 3.599 48.433 1.00 96.44 113 GLU A O 1
ATOM 860 N N . ARG A 1 114 ? -10.718 5.616 47.461 1.00 96.31 114 ARG A N 1
ATOM 861 C CA . ARG A 1 114 ? -11.827 6.128 48.295 1.00 96.31 114 ARG A CA 1
ATOM 862 C C . ARG A 1 114 ? -13.095 5.265 48.254 1.00 96.31 114 ARG A C 1
ATOM 864 O O . ARG A 1 114 ? -13.855 5.259 49.223 1.00 96.31 114 ARG A O 1
ATOM 871 N N . ILE A 1 115 ? -13.378 4.594 47.137 1.00 94.31 115 ILE A N 1
ATOM 872 C CA . ILE A 1 115 ? -14.511 3.661 47.023 1.00 94.31 115 ILE A CA 1
ATOM 873 C C . ILE A 1 115 ? -14.181 2.336 47.717 1.00 94.31 115 ILE A C 1
ATOM 875 O O . ILE A 1 115 ? -15.045 1.795 48.406 1.00 94.31 115 ILE A O 1
ATOM 879 N N . GLN A 1 116 ? -12.946 1.849 47.586 1.00 94.56 116 GLN A N 1
ATOM 880 C CA . GLN A 1 116 ? -12.484 0.621 48.225 1.00 94.56 116 GLN A CA 1
ATOM 881 C C . GLN A 1 116 ? -12.515 0.740 49.755 1.00 94.56 116 GLN A C 1
ATOM 883 O O . GLN A 1 116 ? -13.127 -0.105 50.402 1.00 94.56 116 GLN A O 1
ATOM 888 N N . THR A 1 117 ? -12.003 1.835 50.336 1.00 95.62 117 THR A N 1
ATOM 889 C CA . THR A 1 117 ? -12.074 2.070 51.792 1.00 95.62 117 THR A CA 1
ATOM 890 C C . THR A 1 117 ? -13.515 2.008 52.307 1.00 95.62 117 THR A C 1
ATOM 892 O O . THR A 1 117 ? -13.803 1.304 53.271 1.00 95.62 117 THR A O 1
ATOM 895 N N . LYS A 1 118 ? -14.456 2.671 51.617 1.00 95.12 118 LYS A N 1
ATOM 896 C CA . LYS A 1 118 ? -15.884 2.660 51.983 1.00 95.12 118 LYS A CA 1
ATOM 897 C C . LYS A 1 118 ? -16.532 1.283 51.843 1.00 95.12 118 LYS A C 1
ATOM 899 O O . LYS A 1 118 ? -17.429 0.946 52.616 1.00 95.12 118 LYS A O 1
ATOM 904 N N . LEU A 1 119 ? -16.112 0.497 50.852 1.00 93.56 119 LEU A N 1
ATOM 905 C CA . LEU A 1 119 ? -16.573 -0.877 50.673 1.00 93.56 119 LEU A CA 1
ATOM 906 C C . LEU A 1 119 ? -16.113 -1.756 51.843 1.00 93.56 119 LEU A C 1
ATOM 908 O O . LEU A 1 119 ? -16.927 -2.488 52.405 1.00 93.56 119 LEU A O 1
ATOM 912 N N . ASP A 1 120 ? -14.849 -1.640 52.245 1.00 95.38 120 ASP A N 1
ATOM 913 C CA . ASP A 1 120 ? -14.263 -2.426 53.333 1.00 95.38 120 ASP A CA 1
ATOM 914 C C . ASP A 1 120 ? -14.847 -2.034 54.705 1.00 95.38 120 ASP A C 1
ATOM 916 O O . ASP A 1 120 ? -15.203 -2.906 55.505 1.00 95.38 120 ASP A O 1
ATOM 920 N N . GLU A 1 121 ? -15.062 -0.736 54.951 1.00 96.56 121 GLU A N 1
ATOM 921 C CA . GLU A 1 121 ? -15.804 -0.218 56.112 1.00 96.56 121 GLU A CA 1
ATOM 922 C C . GLU A 1 121 ? -17.234 -0.781 56.176 1.00 96.56 121 GLU A C 1
ATOM 924 O O . GLU A 1 121 ? -17.671 -1.275 57.220 1.00 96.56 121 GLU A O 1
ATOM 929 N N . SER A 1 122 ? -17.959 -0.760 55.052 1.00 92.19 122 SER A N 1
ATOM 930 C CA . SER A 1 122 ? -19.332 -1.268 54.964 1.00 92.19 122 SER A CA 1
ATOM 931 C C . SER A 1 122 ? -19.407 -2.785 55.178 1.00 92.19 122 SER A C 1
ATOM 933 O O . SER A 1 122 ? -20.263 -3.256 55.930 1.00 92.19 122 SER A O 1
ATOM 935 N N . GLN A 1 123 ? -18.475 -3.558 54.607 1.00 94.38 123 GLN A N 1
ATOM 936 C CA . GLN A 1 123 ? -18.370 -4.999 54.861 1.00 94.38 123 GLN A CA 1
ATOM 937 C C . GLN A 1 123 ? -18.040 -5.307 56.328 1.00 94.38 123 GLN A C 1
ATOM 939 O O . GLN A 1 123 ? -18.586 -6.255 56.894 1.00 94.38 123 GLN A O 1
ATOM 944 N N . SER A 1 124 ? -17.170 -4.513 56.958 1.00 95.56 124 SER A N 1
ATOM 945 C CA . SER A 1 124 ? -16.830 -4.643 58.380 1.00 95.56 124 SER A CA 1
ATOM 946 C C . SER A 1 124 ? -18.051 -4.405 59.276 1.00 95.56 124 SER A C 1
ATOM 948 O O . SER A 1 124 ? -18.340 -5.217 60.157 1.00 95.56 124 SER A O 1
ATOM 950 N N . LEU A 1 125 ? -18.829 -3.350 59.002 1.00 96.12 125 LEU A N 1
ATOM 951 C CA . LEU A 1 125 ? -20.093 -3.071 59.693 1.00 96.12 125 LEU A CA 1
ATOM 952 C C . LEU A 1 125 ? -21.121 -4.193 59.505 1.00 96.12 125 LEU A C 1
ATOM 954 O O . LEU A 1 125 ? -21.740 -4.616 60.481 1.00 96.12 125 LEU A O 1
ATOM 958 N N . LEU A 1 126 ? -21.272 -4.714 58.283 1.00 93.50 126 LEU A N 1
ATOM 959 C CA . LEU A 1 126 ? -22.205 -5.804 57.995 1.00 93.50 126 LEU A CA 1
ATOM 960 C C . LEU A 1 126 ? -21.826 -7.094 58.739 1.00 93.50 126 LEU A C 1
ATOM 962 O O . LEU A 1 126 ? -22.697 -7.732 59.325 1.00 93.50 126 LEU A O 1
ATOM 966 N N . ARG A 1 127 ? -20.532 -7.452 58.780 1.00 95.50 127 ARG A N 1
ATOM 967 C CA . ARG A 1 127 ? -20.039 -8.612 59.548 1.00 95.50 127 ARG A CA 1
ATOM 968 C C . ARG A 1 127 ? -20.263 -8.450 61.052 1.00 95.50 127 ARG A C 1
ATOM 970 O O . ARG A 1 127 ? -20.681 -9.407 61.694 1.00 95.50 127 ARG A O 1
ATOM 977 N N . LYS A 1 128 ? -20.028 -7.255 61.609 1.00 97.50 128 LYS A N 1
ATOM 978 C CA . LYS A 1 128 ? -20.327 -6.967 63.024 1.00 97.50 128 LYS A CA 1
ATOM 979 C C . LYS A 1 128 ? -21.815 -7.137 63.319 1.00 97.50 128 LYS A C 1
ATOM 981 O O . LYS A 1 128 ? -22.157 -7.859 64.243 1.00 97.50 128 LYS A O 1
ATOM 986 N N . LYS A 1 129 ? -22.691 -6.564 62.486 1.00 96.94 129 LYS A N 1
ATOM 987 C CA . LYS A 1 129 ? -24.145 -6.707 62.649 1.00 96.94 129 LYS A CA 1
ATOM 988 C C . LYS A 1 129 ? -24.622 -8.150 62.514 1.00 96.94 129 LYS A C 1
ATOM 990 O O . LYS A 1 129 ? -25.461 -8.562 63.300 1.00 96.94 129 LYS A O 1
ATOM 995 N N . ALA A 1 130 ? -24.070 -8.926 61.580 1.00 94.75 130 ALA A N 1
ATOM 996 C CA . ALA A 1 130 ? -24.369 -10.353 61.474 1.00 94.75 130 ALA A CA 1
ATOM 997 C C . ALA A 1 130 ? -24.011 -11.109 62.767 1.00 94.75 130 ALA A C 1
ATOM 999 O O . ALA A 1 130 ? -24.847 -11.847 63.275 1.00 94.75 130 ALA A O 1
ATOM 1000 N N . LYS A 1 131 ? -22.827 -10.848 63.340 1.00 97.25 131 LYS A N 1
ATOM 1001 C CA . LYS A 1 131 ? -22.387 -11.448 64.609 1.00 97.25 131 LYS A CA 1
ATOM 1002 C C . LYS A 1 131 ? -23.250 -11.018 65.802 1.00 97.25 131 LYS A C 1
ATOM 1004 O O . LYS A 1 131 ? -23.619 -11.857 66.606 1.00 97.25 131 LYS A O 1
ATOM 1009 N N . GLU A 1 132 ? -23.619 -9.739 65.890 1.00 95.75 132 GLU A N 1
ATOM 1010 C CA . GLU A 1 132 ? -24.537 -9.234 66.926 1.00 95.75 132 GLU A CA 1
ATOM 1011 C C . GLU A 1 132 ? -25.925 -9.902 66.840 1.00 95.75 132 GLU A C 1
ATOM 1013 O O . GLU A 1 132 ? -26.531 -10.206 67.867 1.00 95.75 132 GLU A O 1
ATOM 1018 N N . PHE A 1 133 ? -26.436 -10.158 65.627 1.00 96.62 133 PHE A N 1
ATOM 1019 C CA . PHE A 1 133 ? -27.686 -10.902 65.442 1.00 96.62 133 PHE A CA 1
ATOM 1020 C C . PHE A 1 133 ? -27.545 -12.380 65.819 1.00 96.62 133 PHE A C 1
ATOM 1022 O O . PHE A 1 133 ? -28.444 -12.905 66.464 1.00 96.62 133 PHE A O 1
ATOM 1029 N N . GLU A 1 134 ? -26.440 -13.033 65.456 1.00 96.62 134 GLU A N 1
ATOM 1030 C CA . GLU A 1 134 ? -26.138 -14.425 65.821 1.00 96.62 134 GLU A CA 1
ATOM 1031 C C . GLU A 1 134 ? -26.072 -14.593 67.351 1.00 96.62 134 GLU A C 1
ATOM 1033 O O . GLU A 1 134 ? -26.824 -15.383 67.911 1.00 96.62 134 GLU A O 1
ATOM 1038 N N . GLU A 1 135 ? -25.317 -13.734 68.046 1.00 96.25 135 GLU A N 1
ATOM 1039 C CA . GLU A 1 135 ? -25.245 -13.697 69.517 1.00 96.25 135 GLU A CA 1
ATOM 1040 C C . GLU A 1 135 ? -26.613 -13.447 70.179 1.00 96.25 135 GLU A C 1
ATOM 1042 O O . GLU A 1 135 ? -26.916 -14.018 71.227 1.00 96.25 135 GLU A O 1
ATOM 1047 N N . THR A 1 136 ? -27.463 -12.613 69.568 1.00 96.69 136 THR A N 1
ATOM 1048 C CA . THR A 1 136 ? -28.824 -12.354 70.072 1.00 96.69 136 THR A CA 1
ATOM 1049 C C . THR A 1 136 ? -29.752 -13.553 69.848 1.00 96.69 136 THR A C 1
ATOM 1051 O O . THR A 1 136 ? -30.591 -13.842 70.699 1.00 96.69 136 THR A O 1
ATOM 1054 N N . MET A 1 137 ? -29.615 -14.259 68.723 1.00 96.50 137 MET A N 1
ATOM 1055 C CA . MET A 1 137 ? -30.388 -15.471 68.430 1.00 96.50 137 MET A CA 1
ATOM 1056 C C . MET A 1 137 ? -30.013 -16.615 69.377 1.00 96.50 137 MET A C 1
ATOM 1058 O O . MET A 1 137 ? -30.913 -17.269 69.900 1.00 96.50 137 MET A O 1
ATOM 1062 N N . ASP A 1 138 ? -28.721 -16.806 69.654 1.00 97.19 138 ASP A N 1
ATOM 1063 C CA . ASP A 1 138 ? -28.238 -17.806 70.615 1.00 97.19 138 ASP A CA 1
ATOM 1064 C C . ASP A 1 138 ? -28.749 -17.518 72.036 1.00 97.19 138 ASP A C 1
ATOM 1066 O O . ASP A 1 138 ? -29.212 -18.428 72.726 1.00 97.19 138 ASP A O 1
ATOM 1070 N N . ALA A 1 139 ? -28.738 -16.248 72.465 1.00 96.94 139 ALA A N 1
ATOM 1071 C CA . ALA A 1 139 ? -29.289 -15.842 73.759 1.00 96.94 139 ALA A CA 1
ATOM 1072 C C . ALA A 1 139 ? -30.802 -16.120 73.861 1.00 96.94 139 ALA A C 1
ATOM 1074 O O . ALA A 1 139 ? -31.256 -16.708 74.840 1.00 96.94 139 ALA A O 1
ATOM 1075 N N . LEU A 1 140 ? -31.578 -15.770 72.828 1.00 96.00 140 LEU A N 1
ATOM 1076 C CA . LEU A 1 140 ? -33.016 -16.057 72.787 1.00 96.00 140 LEU A CA 1
ATOM 1077 C C . LEU A 1 140 ? -33.318 -17.562 72.749 1.00 96.00 140 LEU A C 1
ATOM 1079 O O . LEU A 1 140 ? -34.319 -17.991 73.320 1.00 96.00 140 LEU A O 1
ATOM 1083 N N . GLN A 1 141 ? -32.476 -18.370 72.100 1.00 97.12 141 GLN A N 1
ATOM 1084 C CA . GLN A 1 141 ? -32.637 -19.823 72.104 1.00 97.12 141 GLN A CA 1
ATOM 1085 C C . GLN A 1 141 ? -32.333 -20.418 73.486 1.00 97.12 141 GLN A C 1
ATOM 1087 O O . GLN A 1 141 ? -33.077 -21.280 73.946 1.00 97.12 141 GLN A O 1
ATOM 1092 N N . ALA A 1 142 ? -31.313 -19.914 74.189 1.00 97.62 142 ALA A N 1
ATOM 1093 C CA . ALA A 1 142 ? -31.035 -20.309 75.570 1.00 97.62 142 ALA A CA 1
ATOM 1094 C C . ALA A 1 142 ? -32.195 -19.955 76.524 1.00 97.62 142 ALA A C 1
ATOM 1096 O O . ALA A 1 142 ? -32.570 -20.784 77.356 1.00 97.62 142 ALA A O 1
ATOM 1097 N N . ASP A 1 143 ? -32.813 -18.778 76.365 1.00 97.12 143 ASP A N 1
ATOM 1098 C CA . ASP A 1 143 ? -34.013 -18.384 77.120 1.00 97.12 143 ASP A CA 1
ATOM 1099 C C . ASP A 1 143 ? -35.210 -19.312 76.822 1.00 97.12 143 ASP A C 1
ATOM 1101 O O . ASP A 1 143 ? -35.948 -19.687 77.737 1.00 97.12 143 ASP A O 1
ATOM 1105 N N . ILE A 1 144 ? -35.406 -19.720 75.559 1.00 95.94 144 ILE A N 1
ATOM 1106 C CA . ILE A 1 144 ? -36.439 -20.700 75.173 1.00 95.94 144 ILE A CA 1
ATOM 1107 C C . ILE A 1 144 ? -36.186 -22.038 75.875 1.00 95.94 144 ILE A C 1
ATOM 1109 O O . ILE A 1 144 ? -37.088 -22.551 76.538 1.00 95.94 144 ILE A O 1
ATOM 1113 N N . ASP A 1 145 ? -34.970 -22.575 75.779 1.00 96.81 145 ASP A N 1
ATOM 1114 C CA . ASP A 1 145 ? -34.603 -23.865 76.366 1.00 96.81 145 ASP A CA 1
ATOM 1115 C C . ASP A 1 145 ? -34.744 -23.840 77.904 1.00 96.81 145 ASP A C 1
ATOM 1117 O O . ASP A 1 145 ? -35.264 -24.789 78.507 1.00 96.81 145 ASP A O 1
ATOM 1121 N N . GLN A 1 146 ? -34.372 -22.726 78.551 1.00 97.19 146 GLN A N 1
ATOM 1122 C CA . GLN A 1 146 ? -34.602 -22.512 79.981 1.00 97.19 146 GLN A CA 1
ATOM 1123 C C . GLN A 1 146 ? -36.102 -22.523 80.310 1.00 97.19 146 GLN A C 1
ATOM 1125 O O . GLN A 1 146 ? -36.521 -23.286 81.184 1.00 97.19 146 GLN A O 1
ATOM 1130 N N . LEU A 1 147 ? -36.925 -21.741 79.603 1.00 95.25 147 LEU A N 1
ATOM 1131 C CA . LEU A 1 147 ? -38.374 -21.684 79.827 1.00 95.25 147 LEU A CA 1
ATOM 1132 C C . LEU A 1 147 ? -39.062 -23.033 79.572 1.00 95.25 147 LEU A C 1
ATOM 1134 O O . LEU A 1 147 ? -40.019 -23.379 80.270 1.00 95.25 147 LEU A O 1
ATOM 1138 N N . GLU A 1 148 ? -38.587 -23.829 78.611 1.00 94.62 148 GLU A N 1
ATOM 1139 C CA . GLU A 1 148 ? -39.068 -25.196 78.407 1.00 94.62 148 GLU A CA 1
ATOM 1140 C C . GLU A 1 148 ? -38.691 -26.121 79.571 1.00 94.62 148 GLU A C 1
ATOM 1142 O O . GLU A 1 148 ? -39.532 -26.919 80.003 1.00 94.62 148 GLU A O 1
ATOM 1147 N N . SER A 1 149 ? -37.489 -25.973 80.138 1.00 94.88 149 SER A N 1
ATOM 1148 C CA . SER A 1 149 ? -37.062 -26.721 81.327 1.00 94.88 149 SER A CA 1
ATOM 1149 C C . SER A 1 149 ? -37.873 -26.347 82.577 1.00 94.88 149 SER A C 1
ATOM 1151 O O . SER A 1 149 ? -38.384 -27.236 83.260 1.00 94.88 149 SER A O 1
ATOM 1153 N N . GLU A 1 150 ? -38.115 -25.054 82.822 1.00 94.06 150 GLU A N 1
ATOM 1154 C CA . GLU A 1 150 ? -38.938 -24.563 83.936 1.00 94.06 150 GLU A CA 1
ATOM 1155 C C . GLU A 1 150 ? -40.396 -25.013 83.788 1.00 94.06 150 GLU A C 1
ATOM 1157 O O . GLU A 1 150 ? -41.021 -25.476 84.742 1.00 94.06 150 GLU A O 1
ATOM 1162 N N . LYS A 1 151 ? -40.945 -24.962 82.570 1.00 93.44 151 LYS A N 1
ATOM 1163 C CA . LYS A 1 151 ? -42.278 -25.487 82.239 1.00 93.44 151 LYS A CA 1
ATOM 1164 C C . LYS A 1 151 ? -42.371 -26.998 82.458 1.00 93.44 151 LYS A C 1
ATOM 1166 O O . LYS A 1 151 ? -43.403 -27.478 82.938 1.00 93.44 151 LYS A O 1
ATOM 1171 N N . ALA A 1 152 ? -41.329 -27.757 82.115 1.00 92.94 152 ALA A N 1
ATOM 1172 C CA . ALA A 1 152 ? -41.263 -29.191 82.378 1.00 92.94 152 ALA A CA 1
ATOM 1173 C C . ALA A 1 152 ? -41.197 -29.478 83.886 1.00 92.94 152 ALA A C 1
ATOM 1175 O O . ALA A 1 152 ? -41.954 -30.322 84.374 1.00 92.94 152 ALA A O 1
ATOM 1176 N N . GLU A 1 153 ? -40.384 -28.729 84.636 1.00 92.75 153 GLU A N 1
ATOM 1177 C CA . GLU A 1 153 ? -40.276 -28.860 86.089 1.00 92.75 153 GLU A CA 1
ATOM 1178 C C . GLU A 1 153 ? -41.586 -28.474 86.791 1.00 92.75 153 GLU A C 1
ATOM 1180 O O . GLU A 1 153 ? -42.080 -29.225 87.628 1.00 92.75 153 GLU A O 1
ATOM 1185 N N . LEU A 1 154 ? -42.221 -27.360 86.416 1.00 91.56 154 LEU A N 1
ATOM 1186 C CA . LEU A 1 154 ? -43.525 -26.949 86.946 1.00 91.56 154 LEU A CA 1
ATOM 1187 C C . LEU A 1 154 ? -44.607 -27.990 86.650 1.00 91.56 154 LEU A C 1
ATOM 1189 O O . LEU A 1 154 ? -45.407 -28.307 87.528 1.00 91.56 154 LEU A O 1
ATOM 1193 N N . LYS A 1 155 ? -44.609 -28.588 85.452 1.00 90.75 155 LYS A N 1
ATOM 1194 C CA . LYS A 1 155 ? -45.513 -29.695 85.106 1.00 90.75 155 LYS A CA 1
ATOM 1195 C C . LYS A 1 155 ? -45.230 -30.946 85.948 1.00 90.75 155 LYS A C 1
ATOM 1197 O O . LYS A 1 155 ? -46.173 -31.612 86.380 1.00 90.75 155 LYS A O 1
ATOM 1202 N N . GLN A 1 156 ? -43.961 -31.247 86.231 1.00 88.56 156 GLN A N 1
ATOM 1203 C CA . GLN A 1 156 ? -43.568 -32.337 87.125 1.00 88.56 156 GLN A CA 1
ATOM 1204 C C . GLN A 1 156 ? -44.005 -32.057 88.570 1.00 88.56 156 GLN A C 1
ATOM 1206 O O . GLN A 1 156 ? -44.670 -32.908 89.163 1.00 88.56 156 GLN A O 1
ATOM 1211 N N . ARG A 1 157 ? -43.722 -30.864 89.112 1.00 88.50 157 ARG A N 1
ATOM 1212 C CA . ARG A 1 157 ? -44.155 -30.408 90.443 1.00 88.50 157 ARG A CA 1
ATOM 1213 C C . ARG A 1 157 ? -45.676 -30.451 90.573 1.00 88.50 157 ARG A C 1
ATOM 1215 O O . ARG A 1 157 ? -46.166 -31.026 91.537 1.00 88.50 157 ARG A O 1
ATOM 1222 N N . LEU A 1 158 ? -46.424 -29.966 89.577 1.00 82.56 158 LEU A N 1
ATOM 1223 C CA . LEU A 1 158 ? -47.887 -30.061 89.538 1.00 82.56 158 LEU A CA 1
ATOM 1224 C C . LEU A 1 158 ? -48.349 -31.527 89.575 1.00 82.56 158 LEU A C 1
ATOM 1226 O O . LEU A 1 158 ? -49.243 -31.865 90.347 1.00 82.56 158 LEU A O 1
ATOM 1230 N N . SER A 1 159 ? -47.721 -32.424 88.804 1.00 78.56 159 SER A N 1
ATOM 1231 C CA . SER A 1 159 ? -48.056 -33.858 88.822 1.00 78.56 159 SER A CA 1
ATOM 1232 C C . SER A 1 159 ? -47.722 -34.544 90.157 1.00 78.56 159 SER A C 1
ATOM 1234 O O . SER A 1 159 ? -48.474 -35.406 90.610 1.00 78.56 159 SER A O 1
ATOM 1236 N N . ALA A 1 160 ? -46.642 -34.127 90.825 1.00 77.38 160 ALA A N 1
ATOM 1237 C CA . ALA A 1 160 ? -46.240 -34.614 92.142 1.00 77.38 160 ALA A CA 1
ATOM 1238 C C . ALA A 1 160 ? -47.159 -34.080 93.255 1.00 77.38 160 ALA A C 1
ATOM 1240 O O . ALA A 1 160 ? -47.548 -34.829 94.146 1.00 77.38 160 ALA A O 1
ATOM 1241 N N . GLN A 1 161 ? -47.580 -32.818 93.164 1.00 67.50 161 GLN A N 1
ATOM 1242 C CA . GLN A 1 161 ? -48.543 -32.201 94.075 1.00 67.50 161 GLN A CA 1
ATOM 1243 C C . GLN A 1 161 ? -49.946 -32.800 93.888 1.00 67.50 161 GLN A C 1
ATOM 1245 O O . GLN A 1 161 ? -50.598 -33.149 94.866 1.00 67.50 161 GLN A O 1
ATOM 1250 N N . THR A 1 162 ? -50.358 -33.072 92.645 1.00 61.97 162 THR A N 1
ATOM 1251 C CA . THR A 1 162 ? -51.581 -33.844 92.344 1.00 61.97 162 THR A CA 1
ATOM 1252 C C . THR A 1 162 ? -51.518 -35.251 92.956 1.00 61.97 162 THR A C 1
ATOM 1254 O O . THR A 1 162 ? -52.523 -35.740 93.464 1.00 61.97 162 THR A O 1
ATOM 1257 N N . LYS A 1 163 ? -50.333 -35.881 92.994 1.00 55.12 163 LYS A N 1
ATOM 1258 C CA . LYS A 1 163 ? -50.098 -37.154 93.703 1.00 55.12 163 LYS A CA 1
ATOM 1259 C C . LYS A 1 163 ? -50.110 -37.044 95.234 1.00 55.12 163 LYS A C 1
ATOM 1261 O O . LYS A 1 163 ? -50.425 -38.033 95.881 1.00 55.12 163 LYS A O 1
ATOM 1266 N N . LEU A 1 164 ? -49.773 -35.889 95.810 1.00 52.19 164 LEU A N 1
ATOM 1267 C CA . LEU A 1 164 ? -49.779 -35.656 97.263 1.00 52.19 164 LEU A CA 1
ATOM 1268 C C . LEU A 1 164 ? -51.142 -35.207 97.809 1.00 52.19 164 LEU A C 1
ATOM 1270 O O . LEU A 1 164 ? -51.366 -35.302 99.011 1.00 52.19 164 LEU A O 1
ATOM 1274 N N . THR A 1 165 ? -52.045 -34.707 96.961 1.00 47.88 165 THR A N 1
ATOM 1275 C CA . THR A 1 165 ? -53.368 -34.205 97.387 1.00 47.88 165 THR A CA 1
ATOM 1276 C C . THR A 1 165 ? -54.541 -35.047 96.867 1.00 47.88 165 THR A C 1
ATOM 1278 O O . THR A 1 165 ? -55.672 -34.810 97.278 1.00 47.88 165 THR A O 1
ATOM 1281 N N . ILE A 1 166 ? -54.314 -36.040 95.992 1.00 45.47 166 ILE A N 1
ATOM 1282 C CA . ILE A 1 166 ? -55.372 -36.922 95.459 1.00 45.47 166 ILE A CA 1
ATOM 1283 C C . ILE A 1 166 ? -54.943 -38.408 95.500 1.00 45.47 166 ILE A C 1
ATOM 1285 O O . ILE A 1 166 ? -54.875 -39.101 94.485 1.00 45.47 166 ILE A O 1
ATOM 1289 N N . GLU A 1 167 ? -54.756 -38.929 96.717 1.00 43.75 167 GLU A N 1
ATOM 1290 C CA . GLU A 1 167 ? -55.368 -40.211 97.106 1.00 43.75 167 GLU A CA 1
ATOM 1291 C C . GLU A 1 167 ? -56.707 -39.886 97.806 1.00 43.75 167 GLU A C 1
ATOM 1293 O O . GLU A 1 167 ? -56.734 -39.467 98.954 1.00 43.75 167 GLU A O 1
ATOM 1298 N N . GLY A 1 168 ? -57.855 -39.980 97.136 1.00 41.50 168 GLY A N 1
ATOM 1299 C CA . GLY A 1 168 ? -57.996 -40.334 95.731 1.00 41.50 168 GLY A CA 1
ATOM 1300 C C . GLY A 1 168 ? -59.270 -39.810 95.090 1.00 41.50 168 GLY A C 1
ATOM 1301 O O . GLY A 1 168 ? -60.269 -39.571 95.756 1.00 41.50 168 GLY A O 1
ATOM 1302 N N . LEU A 1 169 ? -59.216 -39.707 93.762 1.00 37.84 169 LEU A N 1
ATOM 1303 C CA . LEU A 1 169 ? -60.176 -40.330 92.855 1.00 37.84 169 LEU A CA 1
ATOM 1304 C C . LEU A 1 169 ? -59.575 -40.373 91.436 1.00 37.84 169 LEU A C 1
ATOM 1306 O O . LEU A 1 169 ? -59.545 -39.390 90.707 1.00 37.84 169 LEU A O 1
ATOM 1310 N N . ARG A 1 170 ? -59.049 -41.555 91.095 1.00 41.06 170 ARG A N 1
ATOM 1311 C CA . ARG A 1 170 ? -59.030 -42.209 89.770 1.00 41.06 170 ARG A CA 1
ATOM 1312 C C . ARG A 1 170 ? -59.377 -41.326 88.543 1.00 41.06 170 ARG A C 1
ATOM 1314 O O . ARG A 1 170 ? -60.545 -41.050 88.298 1.00 41.06 170 ARG A O 1
ATOM 1321 N N . GLY A 1 171 ? -58.377 -40.995 87.716 1.00 35.19 171 GLY A N 1
ATOM 1322 C CA . GLY A 1 171 ? -58.579 -40.535 86.321 1.00 35.19 171 GLY A CA 1
ATOM 1323 C C . GLY A 1 171 ? -58.754 -41.719 85.340 1.00 35.19 171 GLY A C 1
ATOM 1324 O O . GLY A 1 171 ? -59.235 -42.767 85.780 1.00 35.19 171 GLY A O 1
ATOM 1325 N N . PRO A 1 172 ? -58.256 -41.666 84.078 1.00 45.12 172 PRO A N 1
ATOM 1326 C CA . PRO A 1 172 ? -57.668 -40.528 83.354 1.00 45.12 172 PRO A CA 1
ATOM 1327 C C . PRO A 1 172 ? -58.207 -40.468 81.863 1.00 45.12 172 PRO A C 1
ATOM 1329 O O . PRO A 1 172 ? -59.413 -40.652 81.727 1.00 45.12 172 PRO A O 1
ATOM 1332 N N . PRO A 1 173 ? -57.471 -40.136 80.759 1.00 51.78 173 PRO A N 1
ATOM 1333 C CA . PRO A 1 173 ? -57.976 -39.261 79.667 1.00 51.78 173 PRO A CA 1
ATOM 1334 C C . PRO A 1 173 ? -57.823 -39.981 78.274 1.00 51.78 173 PRO A C 1
ATOM 1336 O O . PRO A 1 173 ? -58.052 -41.191 78.278 1.00 51.78 173 PRO A O 1
ATOM 1339 N N . PRO A 1 174 ? -57.358 -39.418 77.117 1.00 53.38 174 PRO A N 1
ATOM 1340 C CA . PRO A 1 174 ? -57.170 -38.029 76.637 1.00 53.38 174 PRO A CA 1
ATOM 1341 C C . PRO A 1 174 ? -57.641 -37.748 75.175 1.00 53.38 174 PRO A C 1
ATOM 1343 O O . PRO A 1 174 ? -58.211 -38.616 74.526 1.00 53.38 174 PRO A O 1
ATOM 1346 N N . SER A 1 175 ? -57.291 -36.541 74.675 1.00 36.88 175 SER A N 1
ATOM 1347 C CA . SER A 1 175 ? -57.272 -36.018 73.278 1.00 36.88 175 SER A CA 1
ATOM 1348 C C . SER A 1 175 ? -58.339 -34.966 72.933 1.00 36.88 175 SER A C 1
ATOM 1350 O O . SER A 1 175 ? -59.441 -35.028 73.457 1.00 36.88 175 SER A O 1
ATOM 1352 N N . SER A 1 176 ? -58.120 -33.993 72.029 1.00 31.16 176 SER A N 1
ATOM 1353 C CA . SER A 1 176 ? -56.896 -33.373 71.459 1.00 31.16 176 SER A CA 1
ATOM 1354 C C . SER A 1 176 ? -57.309 -32.164 70.583 1.00 31.16 176 SER A C 1
ATOM 1356 O O . SER A 1 176 ? -58.305 -32.274 69.885 1.00 31.16 176 SER A O 1
ATOM 1358 N N . ILE A 1 177 ? -56.478 -31.107 70.517 1.00 34.53 177 ILE A N 1
ATOM 1359 C CA . ILE A 1 177 ? -56.380 -30.093 69.424 1.00 34.53 177 ILE A CA 1
ATOM 1360 C C . ILE A 1 177 ? -57.583 -29.145 69.164 1.00 34.53 177 ILE A C 1
ATOM 1362 O O . ILE A 1 177 ? -58.658 -29.588 68.786 1.00 34.53 177 ILE A O 1
ATOM 1366 N N . ALA A 1 178 ? -57.318 -27.825 69.231 1.00 30.69 178 ALA A N 1
ATOM 1367 C CA . ALA A 1 178 ? -57.721 -26.739 68.294 1.00 30.69 178 ALA A CA 1
ATOM 1368 C C . ALA A 1 178 ? -57.708 -25.379 69.041 1.00 30.69 178 ALA A C 1
ATOM 1370 O O . ALA A 1 178 ? -58.542 -25.125 69.899 1.00 30.69 178 ALA A O 1
ATOM 1371 N N . ALA A 1 179 ? -56.659 -24.562 68.913 1.00 31.55 179 ALA A N 1
ATOM 1372 C CA . ALA A 1 179 ? -56.466 -23.572 67.840 1.00 31.55 179 ALA A CA 1
ATOM 1373 C C . ALA A 1 179 ? -57.316 -22.290 68.015 1.00 31.55 179 ALA A C 1
ATOM 1375 O O . ALA A 1 179 ? -58.410 -22.164 67.473 1.00 31.55 179 ALA A O 1
ATOM 1376 N N . ILE A 1 180 ? -56.759 -21.310 68.740 1.00 33.91 180 ILE A N 1
ATOM 1377 C CA . ILE A 1 180 ? -57.248 -19.923 68.770 1.00 33.91 180 ILE A CA 1
ATOM 1378 C C . ILE A 1 180 ? -56.758 -19.240 67.490 1.00 33.91 180 ILE A C 1
ATOM 1380 O O . ILE A 1 180 ? -55.552 -19.091 67.296 1.00 33.91 180 ILE A O 1
ATOM 1384 N N . ALA A 1 181 ? -57.678 -18.842 66.614 1.00 31.28 181 ALA A N 1
ATOM 1385 C CA . ALA A 1 181 ? -57.346 -18.217 65.340 1.00 31.28 181 ALA A CA 1
ATOM 1386 C C . ALA A 1 181 ? -57.510 -16.690 65.387 1.00 31.28 181 ALA A C 1
ATOM 1388 O O . ALA A 1 181 ? -58.548 -16.175 65.793 1.00 31.28 181 ALA A O 1
ATOM 1389 N N . THR A 1 182 ? -56.495 -15.999 64.862 1.00 32.00 182 THR A N 1
ATOM 1390 C CA . THR A 1 182 ? -56.567 -14.655 64.261 1.00 32.00 182 THR A CA 1
ATOM 1391 C C . THR A 1 182 ? -57.169 -13.517 65.094 1.00 32.00 182 THR A C 1
ATOM 1393 O O . THR A 1 182 ? -58.354 -13.203 65.005 1.00 32.00 182 THR A O 1
ATOM 1396 N N . ALA A 1 183 ? -5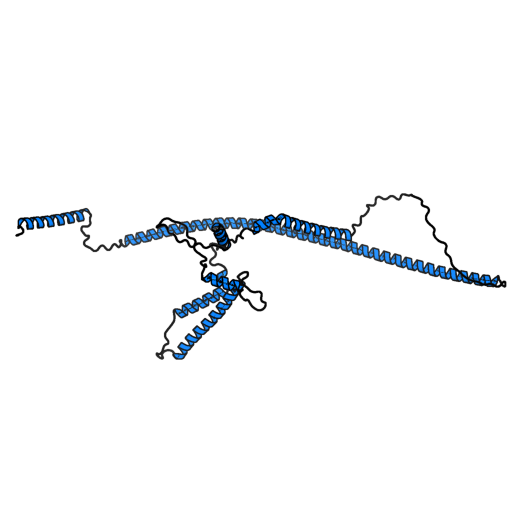6.281 -12.743 65.723 1.00 29.92 183 ALA A N 1
ATOM 1397 C CA . ALA A 1 183 ? -56.458 -11.296 65.750 1.00 29.92 183 ALA A CA 1
ATOM 1398 C C . ALA A 1 183 ? -56.419 -10.762 64.301 1.00 29.92 183 ALA A C 1
ATOM 1400 O O . ALA A 1 183 ? -55.426 -10.954 63.598 1.00 29.92 183 ALA A O 1
ATOM 1401 N N . ALA A 1 184 ? -57.486 -10.096 63.860 1.00 33.84 184 ALA A N 1
ATOM 1402 C CA . ALA A 1 184 ? -57.516 -9.317 62.625 1.00 33.84 184 ALA A CA 1
ATOM 1403 C C . ALA A 1 184 ? -57.757 -7.846 62.987 1.00 33.84 184 ALA A C 1
ATOM 1405 O O . ALA A 1 184 ? -58.664 -7.521 63.751 1.00 33.84 184 ALA A O 1
ATOM 1406 N N . VAL A 1 185 ? -56.893 -6.970 62.478 1.00 32.97 185 VAL A N 1
ATOM 1407 C CA . VAL A 1 185 ? -56.777 -5.571 62.905 1.00 32.97 185 VAL A CA 1
ATOM 1408 C C . VAL A 1 185 ? -58.010 -4.761 62.491 1.00 32.97 185 VAL A C 1
ATOM 1410 O O . VAL A 1 185 ? -58.203 -4.480 61.309 1.00 32.97 185 VAL A O 1
ATOM 1413 N N . ALA A 1 186 ? -58.805 -4.315 63.467 1.00 33.97 186 ALA A N 1
ATOM 1414 C CA . ALA A 1 186 ? -59.657 -3.143 63.285 1.00 33.97 186 ALA A CA 1
ATOM 1415 C C . ALA A 1 186 ? -58.750 -1.903 63.243 1.00 33.97 186 ALA A C 1
ATOM 1417 O O . ALA A 1 186 ? -57.901 -1.720 64.115 1.00 33.97 186 ALA A O 1
ATOM 1418 N N . GLY A 1 187 ? -58.866 -1.099 62.187 1.00 37.28 187 GLY A N 1
ATOM 1419 C CA . GLY A 1 187 ? -57.890 -0.051 61.900 1.00 37.28 187 GLY A CA 1
ATOM 1420 C C . GLY A 1 187 ? -57.985 1.168 62.818 1.00 37.28 187 GLY A C 1
ATOM 1421 O O . GLY A 1 187 ? -59.073 1.581 63.216 1.00 37.28 187 GLY A O 1
ATOM 1422 N N . SER A 1 188 ? -56.846 1.822 63.043 1.00 30.77 188 SER A N 1
ATOM 1423 C CA . SER A 1 188 ? -56.802 3.217 63.480 1.00 30.77 188 SER A CA 1
ATOM 1424 C C . SER A 1 188 ? -55.605 3.943 62.872 1.00 30.77 188 SER A C 1
ATOM 1426 O O . SER A 1 188 ? -54.461 3.502 62.959 1.00 30.77 188 SER A O 1
ATOM 1428 N N . VAL A 1 189 ? -55.907 5.073 62.244 1.00 39.81 189 VAL A N 1
ATOM 1429 C CA . VAL A 1 189 ? -54.965 6.034 61.670 1.00 39.81 189 VAL A CA 1
ATOM 1430 C C . VAL A 1 189 ? -54.271 6.871 62.754 1.00 39.81 189 VAL A C 1
ATOM 1432 O O . VAL A 1 189 ? -54.958 7.406 63.616 1.00 39.81 189 VAL A O 1
ATOM 1435 N N . ALA A 1 190 ? -52.954 7.090 62.595 1.00 42.41 190 ALA A N 1
ATOM 1436 C CA . ALA A 1 190 ? -52.142 8.153 63.230 1.00 42.41 190 ALA A CA 1
ATOM 1437 C C . ALA A 1 190 ? -52.061 8.150 64.786 1.00 42.41 190 ALA A C 1
ATOM 1439 O O . ALA A 1 190 ? -52.788 7.401 65.434 1.00 42.41 190 ALA A O 1
ATOM 1440 N N . PRO A 1 191 ? -51.211 8.987 65.432 1.00 49.75 191 PRO A N 1
ATOM 1441 C CA . PRO A 1 191 ? -50.091 9.816 64.948 1.00 49.75 191 PRO A CA 1
ATOM 1442 C C . PRO A 1 191 ? -48.731 9.157 65.359 1.00 49.75 191 PRO A C 1
ATOM 1444 O O . PRO A 1 191 ? -48.680 7.935 65.369 1.00 49.75 191 PRO A O 1
ATOM 1447 N N . SER A 1 192 ? -47.570 9.783 65.632 1.00 35.94 192 SER A N 1
ATOM 1448 C CA . SER A 1 192 ? -47.129 11.193 65.686 1.00 35.94 192 SER A CA 1
ATOM 1449 C C . SER A 1 192 ? -45.616 11.370 65.436 1.00 35.94 192 SER A C 1
ATOM 1451 O O . SER A 1 192 ? -44.808 10.632 65.985 1.00 35.94 192 SER A O 1
ATOM 1453 N N . VAL A 1 193 ? -45.265 12.433 64.701 1.00 43.97 193 VAL A N 1
ATOM 1454 C CA . VAL A 1 193 ? -44.138 13.378 64.914 1.00 43.97 193 VAL A CA 1
ATOM 1455 C C . VAL A 1 193 ? -42.863 12.880 65.631 1.00 43.97 193 VAL A C 1
ATOM 1457 O O . VAL A 1 193 ? -42.828 12.747 66.849 1.00 43.97 193 VAL A O 1
ATOM 1460 N N . GLY A 1 194 ? -41.755 12.833 64.882 1.00 34.31 194 GLY A N 1
ATOM 1461 C CA . GLY A 1 194 ? -40.380 12.866 65.398 1.00 34.31 194 GLY A CA 1
ATOM 1462 C C . GLY A 1 194 ? -39.475 13.562 64.379 1.00 34.31 194 GLY A C 1
ATOM 1463 O O . GLY A 1 194 ? -39.128 12.974 63.360 1.00 34.31 194 GLY A O 1
ATOM 1464 N N . GLY A 1 195 ? -39.187 14.850 64.583 1.00 38.19 195 GLY A N 1
ATOM 1465 C CA . GLY A 1 195 ? -38.544 15.694 63.571 1.00 38.19 195 GLY A CA 1
ATOM 1466 C C . GLY A 1 195 ? -37.018 15.577 63.521 1.00 38.19 195 GLY A C 1
ATOM 1467 O O . GLY A 1 195 ? -36.360 15.465 64.550 1.00 38.19 195 GLY A O 1
ATOM 1468 N N . GLY A 1 196 ? -36.454 15.703 62.318 1.00 35.69 196 GLY A N 1
ATOM 1469 C CA . GLY A 1 196 ? -35.018 15.877 62.104 1.00 35.69 196 GLY A CA 1
ATOM 1470 C C . GLY A 1 196 ? -34.707 16.158 60.629 1.00 35.69 196 GLY A C 1
ATOM 1471 O O . GLY A 1 196 ? -34.991 15.298 59.796 1.00 35.69 196 GLY A O 1
ATOM 1472 N N . PRO A 1 197 ? -34.127 17.319 60.264 1.00 46.31 197 PRO A N 1
ATOM 1473 C CA . PRO A 1 197 ? -33.727 17.618 58.891 1.00 46.31 197 PRO A CA 1
ATOM 1474 C C . PRO A 1 197 ? -32.386 16.940 58.566 1.00 46.31 197 PRO A C 1
ATOM 1476 O O . PRO A 1 197 ? -31.381 17.595 58.293 1.00 46.31 197 PRO A O 1
ATOM 1479 N N . GLY A 1 198 ? -32.361 15.608 58.613 1.00 46.28 198 GLY A N 1
ATOM 1480 C CA . GLY A 1 198 ? -31.283 14.836 58.008 1.00 46.28 198 GLY A CA 1
ATOM 1481 C C . GLY A 1 198 ? -31.472 14.836 56.489 1.00 46.28 198 GLY A C 1
ATOM 1482 O O . GLY A 1 198 ? -32.586 14.555 56.037 1.00 46.28 198 GLY A O 1
ATOM 1483 N N . PRO A 1 199 ? -30.444 15.135 55.672 1.00 47.41 199 PRO A N 1
ATOM 1484 C CA . PRO A 1 199 ? -30.557 14.919 54.240 1.00 47.41 199 PRO A CA 1
ATOM 1485 C C . PRO A 1 199 ? -30.837 13.433 54.014 1.00 47.41 199 PRO A C 1
ATOM 1487 O O . PRO A 1 199 ? -30.052 12.585 54.440 1.00 47.41 199 PRO A O 1
ATOM 1490 N N . LEU A 1 200 ? -31.958 13.125 53.353 1.00 43.03 200 LEU A N 1
ATOM 1491 C CA . LEU A 1 200 ? -32.242 11.783 52.857 1.00 43.03 200 LEU A CA 1
ATOM 1492 C C . LEU A 1 200 ? -31.088 11.394 51.938 1.00 43.03 200 LEU A C 1
ATOM 1494 O O . LEU A 1 200 ? -31.019 11.830 50.789 1.00 43.03 200 LEU A O 1
ATOM 1498 N N . GLN A 1 201 ? -30.148 10.618 52.474 1.00 49.66 201 GLN A N 1
ATOM 1499 C CA . GLN A 1 201 ? -29.016 10.121 51.720 1.00 49.66 201 GLN A CA 1
ATOM 1500 C C . GLN A 1 201 ? -29.559 9.035 50.800 1.00 49.66 201 GLN A C 1
ATOM 1502 O O . GLN A 1 201 ? -29.618 7.861 51.158 1.00 49.66 201 GLN A O 1
ATOM 1507 N N . VAL A 1 202 ? -30.027 9.467 49.627 1.00 53.12 202 VAL A N 1
ATOM 1508 C CA . VAL A 1 202 ? -30.404 8.592 48.524 1.00 53.12 202 VAL A CA 1
ATOM 1509 C C . VAL A 1 202 ? -29.155 7.801 48.172 1.00 53.12 202 VAL A C 1
ATOM 1511 O O . VAL A 1 202 ? -28.241 8.300 47.517 1.00 53.12 202 VAL A O 1
ATOM 1514 N N . VAL A 1 203 ? -29.087 6.574 48.685 1.00 55.88 203 VAL A N 1
ATOM 1515 C CA . VAL A 1 203 ? -28.060 5.614 48.309 1.00 55.88 203 VAL A CA 1
ATOM 1516 C C . VAL A 1 203 ? -28.378 5.216 46.876 1.00 55.88 203 VAL A C 1
ATOM 1518 O O . VAL A 1 203 ? -29.200 4.330 46.638 1.00 55.88 203 VAL A O 1
ATOM 1521 N N . ASP A 1 204 ? -27.762 5.918 45.922 1.00 59.47 204 ASP A N 1
ATOM 1522 C CA . ASP A 1 204 ? -27.807 5.568 44.506 1.00 59.47 204 ASP A CA 1
ATOM 1523 C C . ASP A 1 204 ? -27.414 4.097 44.372 1.00 59.47 204 ASP A C 1
ATOM 1525 O O . ASP A 1 204 ? -26.253 3.726 44.570 1.00 59.47 204 ASP A O 1
ATOM 1529 N N . SER A 1 205 ? -28.400 3.248 44.074 1.00 78.56 205 SER A N 1
ATOM 1530 C CA . SER A 1 205 ? -28.188 1.806 44.008 1.00 78.56 205 SER A CA 1
ATOM 1531 C C . SER A 1 205 ? -27.029 1.513 43.045 1.00 78.56 205 SER A C 1
ATOM 1533 O O . SER A 1 205 ? -27.083 1.952 41.890 1.00 78.56 205 SER A O 1
ATOM 1535 N N . PRO A 1 206 ? -25.983 0.768 43.453 1.00 78.38 206 PRO A N 1
ATOM 1536 C CA . PRO A 1 206 ? -24.853 0.466 42.572 1.00 78.38 206 PRO A CA 1
ATOM 1537 C C . PRO A 1 206 ? -25.287 -0.198 41.255 1.00 78.38 206 PRO A C 1
ATOM 1539 O O . PRO A 1 206 ? -24.687 0.035 40.202 1.00 78.38 206 PRO A O 1
ATOM 1542 N N . LEU A 1 207 ? -26.390 -0.954 41.301 1.00 81.81 207 LEU A N 1
ATOM 1543 C CA . LEU A 1 207 ? -27.054 -1.543 40.142 1.00 81.81 207 LEU A CA 1
ATOM 1544 C C . LEU A 1 207 ? -27.622 -0.475 39.189 1.00 81.81 207 LEU A C 1
ATOM 1546 O O . LEU A 1 207 ? -27.435 -0.581 37.979 1.00 81.81 207 LEU A O 1
ATOM 1550 N N . LEU A 1 208 ? -28.242 0.584 39.722 1.00 85.25 208 LEU A N 1
ATOM 1551 C CA . LEU A 1 208 ? -28.762 1.715 38.948 1.00 85.25 208 LEU A CA 1
ATOM 1552 C C . LEU A 1 208 ? -27.626 2.505 38.279 1.00 85.25 208 LEU A C 1
ATOM 1554 O O . LEU A 1 208 ? -27.718 2.836 37.097 1.00 85.25 208 LEU A O 1
ATOM 1558 N N . LEU A 1 209 ? -26.512 2.743 38.980 1.00 85.88 209 LEU A N 1
ATOM 1559 C CA . LEU A 1 209 ? -25.329 3.386 38.389 1.00 85.88 209 LEU A CA 1
ATOM 1560 C C . LEU A 1 209 ? -24.723 2.549 37.251 1.00 85.88 209 LEU A C 1
ATOM 1562 O O . LEU A 1 209 ? -24.330 3.101 36.218 1.00 85.88 209 LEU A O 1
ATOM 1566 N N . GLN A 1 210 ? -24.671 1.223 37.402 1.00 89.06 210 GLN A N 1
ATOM 1567 C CA . GLN A 1 210 ? -24.221 0.326 36.338 1.00 89.06 210 GLN A CA 1
ATOM 1568 C C . GLN A 1 210 ? -25.206 0.301 35.158 1.00 89.06 210 GLN A C 1
ATOM 1570 O O . GLN A 1 210 ? -24.782 0.390 34.003 1.00 89.06 210 GLN A O 1
ATOM 1575 N N . GLN A 1 211 ? -26.513 0.279 35.426 1.00 89.19 211 GLN A N 1
ATOM 1576 C CA . GLN A 1 211 ? -27.560 0.379 34.410 1.00 89.19 211 GLN A CA 1
ATOM 1577 C C . GLN A 1 211 ? -27.449 1.690 33.615 1.00 89.19 211 GLN A C 1
ATOM 1579 O O . GLN A 1 211 ? -27.457 1.655 32.385 1.00 89.19 211 GLN A O 1
ATOM 1584 N N . ILE A 1 212 ? -27.234 2.829 34.282 1.00 90.69 212 ILE A N 1
ATOM 1585 C CA . ILE A 1 212 ? -27.010 4.132 33.636 1.00 90.69 212 ILE A CA 1
ATOM 1586 C C . ILE A 1 212 ? -25.756 4.102 32.745 1.00 90.69 212 ILE A C 1
ATOM 1588 O O . ILE A 1 212 ? -25.783 4.640 31.635 1.00 90.69 212 ILE A O 1
ATOM 1592 N N . LYS A 1 213 ? -24.658 3.457 33.171 1.00 91.38 213 LYS A N 1
ATOM 1593 C CA . LYS A 1 213 ? -23.448 3.295 32.335 1.00 91.38 213 LYS A CA 1
ATOM 1594 C C . LYS A 1 213 ? -23.732 2.475 31.069 1.00 91.38 213 LYS A C 1
ATOM 1596 O O . LYS A 1 213 ? -23.373 2.914 29.974 1.00 91.38 213 LYS A O 1
ATOM 1601 N N . VAL A 1 214 ? -24.411 1.332 31.197 1.00 93.81 214 VAL A N 1
ATOM 1602 C CA . VAL A 1 214 ? -24.775 0.456 30.064 1.00 93.81 214 VAL A CA 1
ATOM 1603 C C . VAL A 1 214 ? -25.754 1.151 29.110 1.00 93.81 214 VAL A C 1
ATOM 1605 O O . VAL A 1 214 ? -25.560 1.127 27.892 1.00 93.81 214 VAL A O 1
ATOM 1608 N N . GLN A 1 215 ? -26.763 1.847 29.638 1.00 92.88 215 GLN A N 1
ATOM 1609 C CA . GLN A 1 215 ? -27.706 2.633 28.839 1.00 92.88 215 GLN A CA 1
ATOM 1610 C C . GLN A 1 215 ? -27.000 3.771 28.089 1.00 92.88 215 GLN A C 1
ATOM 1612 O O . GLN A 1 215 ? -27.232 3.942 26.895 1.00 92.88 215 GLN A O 1
ATOM 1617 N N . ARG A 1 216 ? -26.070 4.500 28.726 1.00 92.75 216 ARG A N 1
ATOM 1618 C CA . ARG A 1 216 ? -25.254 5.535 28.056 1.00 92.75 216 ARG A CA 1
ATOM 1619 C C . ARG A 1 216 ? -24.395 4.966 26.921 1.00 92.75 216 ARG A C 1
ATOM 1621 O O . ARG A 1 216 ? -24.250 5.628 25.892 1.00 92.75 216 ARG A O 1
ATOM 1628 N N . LEU A 1 217 ? -23.845 3.759 27.075 1.00 95.38 217 LEU A N 1
ATOM 1629 C CA . LEU A 1 217 ? -23.112 3.074 26.003 1.00 95.38 217 LEU A CA 1
ATOM 1630 C C . LEU A 1 217 ? -24.047 2.680 24.848 1.00 95.38 217 LEU A C 1
ATOM 1632 O O . LEU A 1 217 ? -23.728 2.944 23.690 1.00 95.38 217 LEU A O 1
ATOM 1636 N N . SER A 1 218 ? -25.222 2.135 25.165 1.00 92.81 218 SER A N 1
ATOM 1637 C CA . SER A 1 218 ? -26.242 1.749 24.179 1.00 92.81 218 SER A CA 1
ATOM 1638 C C . SER A 1 218 ? -26.759 2.958 23.391 1.00 92.81 218 SER A C 1
ATOM 1640 O O . SER A 1 218 ? -26.806 2.922 22.166 1.00 92.81 218 SER A O 1
ATOM 1642 N N . ILE A 1 219 ? -27.037 4.079 24.068 1.00 95.81 219 ILE A N 1
ATOM 1643 C CA . ILE A 1 219 ? -27.408 5.356 23.439 1.00 95.81 219 ILE A CA 1
ATOM 1644 C C . ILE A 1 219 ? -26.288 5.862 22.520 1.00 95.81 219 ILE A C 1
ATOM 1646 O O . ILE A 1 219 ? -26.569 6.325 21.417 1.00 95.81 219 ILE A O 1
ATOM 1650 N N . ARG A 1 220 ? -25.013 5.748 22.924 1.00 96.12 220 ARG A N 1
ATOM 1651 C CA . ARG A 1 220 ? -23.873 6.113 22.065 1.00 96.12 220 ARG A CA 1
ATOM 1652 C C . ARG A 1 220 ? -23.799 5.230 20.817 1.00 96.12 220 ARG A C 1
ATOM 1654 O O . ARG A 1 220 ? -23.575 5.756 19.732 1.00 96.12 220 ARG A O 1
ATOM 1661 N N . HIS A 1 221 ? -24.006 3.922 20.956 1.00 95.44 221 HIS A N 1
ATOM 1662 C CA . HIS A 1 221 ? -24.031 2.994 19.825 1.00 95.44 221 HIS A CA 1
ATOM 1663 C C . HIS A 1 221 ? -25.182 3.314 18.857 1.00 95.44 221 HIS A C 1
ATOM 1665 O O . HIS A 1 221 ? -24.931 3.528 17.674 1.00 95.44 221 HIS A O 1
ATOM 1671 N N . LEU A 1 222 ? -26.411 3.471 19.363 1.00 95.50 222 LEU A N 1
ATOM 1672 C CA . LEU A 1 222 ? -27.578 3.859 18.562 1.00 95.50 222 LEU A CA 1
ATOM 1673 C C . LEU A 1 222 ? -27.389 5.217 17.873 1.00 95.50 222 LEU A C 1
ATOM 1675 O O . LEU A 1 222 ? -27.755 5.372 16.712 1.00 95.50 222 LEU A O 1
ATOM 1679 N N . LYS A 1 223 ? -26.774 6.194 18.551 1.00 97.06 223 LYS A N 1
ATOM 1680 C CA . LYS A 1 223 ? -26.438 7.502 17.971 1.00 97.06 223 LYS A CA 1
ATOM 1681 C C . LYS A 1 223 ? -25.421 7.379 16.832 1.00 97.06 223 LYS A C 1
ATOM 1683 O O . LYS A 1 223 ? -25.598 8.016 15.797 1.00 97.06 223 LYS A O 1
ATOM 1688 N N . ASN A 1 224 ? -24.395 6.544 16.995 1.00 95.62 224 ASN A N 1
ATOM 1689 C CA . ASN A 1 224 ? -23.405 6.279 15.951 1.00 95.62 224 ASN A CA 1
ATOM 1690 C C . ASN A 1 224 ? -24.028 5.566 14.741 1.00 95.62 224 ASN A C 1
ATOM 1692 O O . ASN A 1 224 ? -23.753 5.958 13.610 1.00 95.62 224 ASN A O 1
ATOM 1696 N N . GLU A 1 225 ? -24.898 4.577 14.961 1.00 97.12 225 GLU A N 1
ATOM 1697 C CA . GLU A 1 225 ? -25.631 3.902 13.882 1.00 97.12 225 GLU A CA 1
ATOM 1698 C C . GLU A 1 225 ? -26.607 4.845 13.173 1.00 97.12 225 GLU A C 1
ATOM 1700 O O . GLU A 1 225 ? -26.674 4.855 11.946 1.00 97.12 225 GLU A O 1
ATOM 1705 N N . ASN A 1 226 ? -27.300 5.715 13.912 1.00 96.44 226 ASN A N 1
ATOM 1706 C CA . ASN A 1 226 ? -28.164 6.730 13.319 1.00 96.44 226 ASN A CA 1
ATOM 1707 C C . ASN A 1 226 ? -27.358 7.699 12.434 1.00 96.44 226 ASN A C 1
ATOM 1709 O O . ASN A 1 226 ? -27.742 7.943 11.294 1.00 96.44 226 ASN A O 1
ATOM 1713 N N . TYR A 1 227 ? -26.192 8.167 12.894 1.00 95.56 227 TYR A N 1
ATOM 1714 C CA . TYR A 1 227 ? -25.279 8.960 12.065 1.00 95.56 227 TYR A CA 1
ATOM 1715 C C . TYR A 1 227 ? -24.727 8.183 10.863 1.00 95.56 227 TYR A C 1
ATOM 1717 O O . TYR A 1 227 ? -24.607 8.761 9.784 1.00 95.56 227 TYR A O 1
ATOM 1725 N N . ARG A 1 228 ? -24.431 6.884 11.003 1.00 95.75 228 ARG A N 1
ATOM 1726 C CA . ARG A 1 228 ? -23.998 6.023 9.891 1.00 95.75 228 ARG A CA 1
ATOM 1727 C C . ARG A 1 228 ? -25.068 5.942 8.800 1.00 95.75 228 ARG A C 1
ATOM 1729 O O . ARG A 1 228 ? -24.719 6.058 7.629 1.00 95.75 228 ARG A O 1
ATOM 1736 N N . LEU A 1 229 ? -26.334 5.772 9.186 1.00 95.44 229 LEU A N 1
ATOM 1737 C CA . LEU A 1 229 ? -27.485 5.710 8.280 1.00 95.44 229 LEU A CA 1
ATOM 1738 C C . LEU A 1 229 ? -27.796 7.081 7.654 1.00 95.44 229 LEU A C 1
ATOM 1740 O O . LEU A 1 229 ? -27.941 7.180 6.439 1.00 95.44 229 LEU A O 1
ATOM 1744 N N . GLN A 1 230 ? -27.811 8.165 8.438 1.00 95.81 230 GLN A N 1
ATOM 1745 C CA . GLN A 1 230 ? -27.984 9.527 7.904 1.00 95.81 230 GLN A CA 1
ATOM 1746 C C . GLN A 1 230 ? -26.884 9.895 6.893 1.00 95.81 230 GLN A C 1
ATOM 1748 O O . GLN A 1 230 ? -27.161 10.487 5.850 1.00 95.81 230 GLN A O 1
ATOM 1753 N N . ALA A 1 231 ? -25.634 9.516 7.173 1.00 96.00 231 ALA A N 1
ATOM 1754 C CA . ALA A 1 231 ? -24.499 9.760 6.289 1.00 96.00 231 ALA A CA 1
ATOM 1755 C C . ALA A 1 231 ? -24.389 8.757 5.125 1.00 96.00 231 ALA A C 1
ATOM 1757 O O . ALA A 1 231 ? -23.528 8.940 4.264 1.00 96.00 231 ALA A O 1
ATOM 1758 N N . GLU A 1 232 ? -25.224 7.714 5.058 1.00 96.44 232 GLU A N 1
ATOM 1759 C CA . GLU A 1 232 ? -25.087 6.623 4.085 1.00 96.44 232 GLU A CA 1
ATOM 1760 C C . GLU A 1 232 ? -25.197 7.118 2.641 1.00 96.44 232 GLU A C 1
ATOM 1762 O O . GLU A 1 232 ? -24.331 6.810 1.822 1.00 96.44 232 GLU A O 1
ATOM 1767 N N . LYS A 1 233 ? -26.181 7.977 2.344 1.00 95.50 233 LYS A N 1
ATOM 1768 C CA . LYS A 1 233 ? -26.340 8.594 1.017 1.00 95.50 233 LYS A CA 1
ATOM 1769 C C . LYS A 1 233 ? -25.109 9.415 0.618 1.00 95.50 233 LYS A C 1
ATOM 1771 O O . LYS A 1 233 ? -24.597 9.248 -0.485 1.00 95.50 233 LYS A O 1
ATOM 1776 N N . MET A 1 234 ? -24.606 10.259 1.520 1.00 96.00 234 MET A N 1
ATOM 1777 C CA . MET A 1 234 ? -23.425 11.096 1.271 1.00 96.00 234 MET A CA 1
ATOM 1778 C C . MET A 1 234 ? -22.159 10.244 1.086 1.00 96.00 234 MET A C 1
ATOM 1780 O O . MET A 1 234 ? -21.364 10.495 0.181 1.00 96.00 234 MET A O 1
ATOM 1784 N N . LYS A 1 235 ? -21.999 9.193 1.899 1.00 95.88 235 LYS A N 1
ATOM 1785 C CA . LYS A 1 235 ? -20.908 8.219 1.790 1.00 95.88 235 LYS A CA 1
ATOM 1786 C C . LYS A 1 235 ? -20.966 7.457 0.465 1.00 95.88 235 LYS A C 1
ATOM 1788 O O . LYS A 1 235 ? -19.928 7.289 -0.164 1.00 95.88 235 LYS A O 1
ATOM 1793 N N . ALA A 1 236 ? -22.151 7.028 0.029 1.00 95.69 236 ALA A N 1
ATOM 1794 C CA . ALA A 1 236 ? -22.349 6.346 -1.248 1.00 95.69 236 ALA A CA 1
ATOM 1795 C C . ALA A 1 236 ? -22.062 7.270 -2.443 1.00 95.69 236 ALA A C 1
ATOM 1797 O O . ALA A 1 236 ? -21.375 6.861 -3.374 1.00 95.69 236 ALA A O 1
ATOM 1798 N N . GLN A 1 237 ? -22.505 8.532 -2.391 1.00 95.75 237 GLN A N 1
ATOM 1799 C CA . GLN A 1 237 ? -22.171 9.534 -3.409 1.00 95.75 237 GLN A CA 1
ATOM 1800 C C . GLN A 1 237 ? -20.655 9.751 -3.501 1.00 95.75 237 GLN A C 1
ATOM 1802 O O . GLN A 1 237 ? -20.103 9.671 -4.596 1.00 95.75 237 GLN A O 1
ATOM 1807 N N . LEU A 1 238 ? -19.962 9.931 -2.372 1.00 95.12 238 LEU A N 1
ATOM 1808 C CA . LEU A 1 238 ? -18.504 10.081 -2.357 1.00 95.12 238 LEU A CA 1
ATOM 1809 C C . LEU A 1 238 ? -17.777 8.815 -2.847 1.00 95.12 238 LEU A C 1
ATOM 1811 O O . LEU A 1 238 ? -16.825 8.919 -3.611 1.00 95.12 238 LEU A O 1
ATOM 1815 N N . ALA A 1 239 ? -18.243 7.625 -2.455 1.00 94.31 239 ALA A N 1
ATOM 1816 C CA . ALA A 1 239 ? -17.670 6.343 -2.875 1.00 94.31 239 ALA A CA 1
ATOM 1817 C C . ALA A 1 239 ? -17.960 5.978 -4.344 1.00 94.31 239 ALA A C 1
ATOM 1819 O O . ALA A 1 239 ? -17.284 5.113 -4.895 1.00 94.31 239 ALA A O 1
ATOM 1820 N N . SER A 1 240 ? -18.946 6.622 -4.980 1.00 93.38 240 SER A N 1
ATOM 1821 C CA . SER A 1 240 ? -19.214 6.473 -6.418 1.00 93.38 240 SER A CA 1
ATOM 1822 C C . SER A 1 240 ? -18.212 7.226 -7.302 1.00 93.38 240 SER A C 1
ATOM 1824 O O . SER A 1 240 ? -18.120 6.949 -8.498 1.00 93.38 240 SER A O 1
ATOM 1826 N N . LEU A 1 241 ? -17.448 8.161 -6.725 1.00 92.38 241 LEU A N 1
ATOM 1827 C CA . LEU A 1 241 ? -16.386 8.883 -7.420 1.00 92.38 241 LEU A CA 1
ATOM 1828 C C . LEU A 1 241 ? -15.101 8.034 -7.475 1.00 92.38 241 LEU A C 1
ATOM 1830 O O . LEU A 1 241 ? -14.792 7.319 -6.517 1.00 92.38 241 LEU A O 1
ATOM 1834 N N . PRO A 1 242 ? -14.315 8.111 -8.565 1.00 88.69 242 PRO A N 1
ATOM 1835 C CA . PRO A 1 242 ? -13.080 7.344 -8.689 1.00 88.69 242 PRO A CA 1
ATOM 1836 C C . PRO A 1 242 ? -12.035 7.778 -7.640 1.00 88.69 242 PRO A C 1
ATOM 1838 O O . PRO A 1 242 ? -11.852 8.977 -7.410 1.00 88.69 242 PRO A O 1
ATOM 1841 N N . PRO A 1 243 ? -11.308 6.834 -7.010 1.00 90.06 243 PRO A N 1
ATOM 1842 C CA . PRO A 1 243 ? -10.361 7.147 -5.946 1.00 90.06 243 PRO A CA 1
ATOM 1843 C C . PRO A 1 243 ? -9.107 7.849 -6.485 1.00 90.06 243 PRO A C 1
ATOM 1845 O O . PRO A 1 243 ? -8.351 7.293 -7.289 1.00 90.06 243 PRO A O 1
ATOM 1848 N N . LEU A 1 244 ? -8.849 9.059 -5.986 1.00 89.19 244 LEU A N 1
ATOM 1849 C CA . LEU A 1 244 ? -7.703 9.877 -6.378 1.00 89.19 244 LEU A CA 1
ATOM 1850 C C . LEU A 1 244 ? -6.398 9.333 -5.777 1.00 89.19 244 LEU A C 1
ATOM 1852 O O . LEU A 1 244 ? -6.133 9.476 -4.584 1.00 89.19 244 LEU A O 1
ATOM 1856 N N . HIS A 1 245 ? -5.560 8.742 -6.625 1.00 85.31 245 HIS A N 1
ATOM 1857 C CA . HIS A 1 245 ? -4.220 8.286 -6.265 1.00 85.31 245 HIS A CA 1
ATOM 1858 C C . HIS A 1 245 ? -3.183 9.281 -6.787 1.00 85.31 245 HIS A C 1
ATOM 1860 O O . HIS A 1 245 ? -2.927 9.338 -7.988 1.00 85.31 245 HIS A O 1
ATOM 1866 N N . VAL A 1 246 ? -2.569 10.058 -5.892 1.00 86.50 246 VAL A N 1
ATOM 1867 C CA . VAL A 1 246 ? -1.489 10.981 -6.271 1.00 86.50 246 VAL A CA 1
ATOM 1868 C C . VAL A 1 246 ? -0.195 10.204 -6.567 1.00 86.50 246 VAL A C 1
ATOM 1870 O O . VAL A 1 246 ? 0.280 9.459 -5.700 1.00 86.50 246 VAL A O 1
ATOM 1873 N N . PRO A 1 247 ? 0.409 10.342 -7.764 1.00 82.44 247 PRO A N 1
ATOM 1874 C CA . PRO A 1 247 ? 1.712 9.753 -8.042 1.00 82.44 247 PRO A CA 1
ATOM 1875 C C . PRO A 1 247 ? 2.772 10.319 -7.095 1.00 82.44 247 PRO A C 1
ATOM 1877 O O . PRO A 1 247 ? 2.817 11.522 -6.836 1.00 82.44 247 PRO A O 1
ATOM 1880 N N . LYS A 1 248 ? 3.665 9.459 -6.597 1.00 78.19 248 LYS A N 1
ATOM 1881 C CA . LYS A 1 248 ? 4.833 9.901 -5.826 1.00 78.19 248 LYS A CA 1
ATOM 1882 C C . LYS A 1 248 ? 5.849 10.526 -6.778 1.00 78.19 248 LYS A C 1
ATOM 1884 O O . LYS A 1 248 ? 6.720 9.826 -7.291 1.00 78.19 248 LYS A O 1
ATOM 1889 N N . LEU A 1 249 ? 5.711 11.828 -7.018 1.00 74.44 249 LEU A N 1
ATOM 1890 C CA . LEU A 1 249 ? 6.720 12.620 -7.715 1.00 74.44 249 LEU A CA 1
ATOM 1891 C C . LEU A 1 249 ? 8.058 12.501 -6.959 1.00 74.44 249 LEU A C 1
ATOM 1893 O O . LEU A 1 249 ? 8.066 12.639 -5.731 1.00 74.44 249 LEU A O 1
ATOM 1897 N N . PRO A 1 250 ? 9.178 12.206 -7.644 1.00 64.88 250 PRO A N 1
ATOM 1898 C CA . PRO A 1 250 ? 10.485 12.216 -7.003 1.00 64.88 250 PRO A CA 1
ATOM 1899 C C . PRO A 1 250 ? 10.804 13.643 -6.548 1.00 64.88 250 PRO A C 1
ATOM 1901 O O . PRO A 1 250 ? 10.641 14.592 -7.313 1.00 64.88 250 PRO A O 1
ATOM 1904 N N . ALA A 1 251 ? 11.260 13.799 -5.305 1.00 64.00 251 ALA A N 1
ATOM 1905 C CA . ALA A 1 251 ? 11.776 15.084 -4.847 1.00 64.00 251 ALA A CA 1
ATOM 1906 C C . ALA A 1 251 ? 13.043 15.421 -5.648 1.00 64.00 251 ALA A C 1
ATOM 1908 O O . ALA A 1 251 ? 13.879 14.536 -5.859 1.00 64.00 251 ALA A O 1
ATOM 1909 N N . VAL A 1 252 ? 13.172 16.683 -6.068 1.00 59.97 252 VAL A N 1
ATOM 1910 C CA . VAL A 1 252 ? 14.196 17.168 -7.016 1.00 59.97 252 VAL A CA 1
ATOM 1911 C C . VAL A 1 252 ? 15.628 16.805 -6.592 1.00 59.97 252 VAL A C 1
ATOM 1913 O O . VAL A 1 252 ? 16.451 16.496 -7.449 1.00 59.97 252 VAL A O 1
ATOM 1916 N N . ASP A 1 253 ? 15.890 16.719 -5.284 1.00 53.47 253 ASP A N 1
ATOM 1917 C CA . ASP A 1 253 ? 17.210 16.410 -4.714 1.00 53.47 253 ASP A CA 1
ATOM 1918 C C . ASP A 1 253 ? 17.379 14.947 -4.251 1.00 53.47 253 ASP A C 1
ATOM 1920 O O . ASP A 1 253 ? 18.307 14.622 -3.512 1.00 53.47 253 ASP A O 1
ATOM 1924 N N . SER A 1 254 ? 16.484 14.035 -4.656 1.00 45.69 254 SER A N 1
ATOM 1925 C CA . SER A 1 254 ? 16.570 12.607 -4.310 1.00 45.69 254 SER A CA 1
ATOM 1926 C C . SER A 1 254 ? 17.043 11.749 -5.496 1.00 45.69 254 SER A C 1
ATOM 1928 O O . SER A 1 254 ? 16.226 11.266 -6.288 1.00 45.69 254 SER A O 1
ATOM 1930 N N . PRO A 1 255 ? 18.359 11.491 -5.643 1.00 51.50 255 PRO A N 1
ATOM 1931 C CA . PRO A 1 255 ? 18.842 10.566 -6.652 1.00 51.50 255 PRO A CA 1
ATOM 1932 C C . PRO A 1 255 ? 18.442 9.136 -6.266 1.00 51.50 255 PRO A C 1
ATOM 1934 O O . PRO A 1 255 ? 19.113 8.488 -5.464 1.00 51.50 255 PRO A O 1
ATOM 1937 N N . ARG A 1 256 ? 17.399 8.642 -6.952 1.00 52.88 256 ARG A N 1
ATOM 1938 C CA . ARG A 1 256 ? 16.874 7.257 -7.016 1.00 52.88 256 ARG A CA 1
ATOM 1939 C C . ARG A 1 256 ? 15.685 6.967 -6.079 1.00 52.88 256 ARG A C 1
ATOM 1941 O O . ARG A 1 256 ? 15.810 7.067 -4.860 1.00 52.88 256 ARG A O 1
ATOM 1948 N N . PRO A 1 257 ? 14.546 6.480 -6.621 1.00 53.12 257 PRO A N 1
ATOM 1949 C CA . PRO A 1 257 ? 13.468 5.918 -5.812 1.00 53.12 257 PRO A CA 1
ATOM 1950 C C . PRO A 1 257 ? 13.965 4.738 -4.967 1.00 53.12 257 PRO A C 1
ATOM 1952 O O . PRO A 1 257 ? 14.709 3.889 -5.461 1.00 53.12 257 PRO A O 1
ATOM 1955 N N . GLY A 1 258 ? 13.457 4.601 -3.736 1.00 55.53 258 GLY A N 1
ATOM 1956 C CA . GLY A 1 258 ? 13.820 3.517 -2.801 1.00 55.53 258 GLY A CA 1
ATOM 1957 C C . GLY A 1 258 ? 13.566 2.082 -3.301 1.00 55.53 258 GLY A C 1
ATOM 1958 O O . GLY A 1 258 ? 13.958 1.120 -2.646 1.00 55.53 258 GLY A O 1
ATOM 1959 N N . VAL A 1 259 ? 12.956 1.928 -4.480 1.00 55.41 259 VAL A N 1
ATOM 1960 C CA . VAL A 1 259 ? 12.870 0.676 -5.244 1.00 55.41 259 VAL A CA 1
ATOM 1961 C C . VAL A 1 259 ? 14.268 0.128 -5.575 1.00 55.41 259 VAL A C 1
ATOM 1963 O O . VAL A 1 259 ? 14.514 -1.056 -5.360 1.00 55.41 259 VAL A O 1
ATOM 1966 N N . LEU A 1 260 ? 15.205 0.989 -5.993 1.00 52.94 260 LEU A N 1
ATOM 1967 C CA . LEU A 1 260 ? 16.557 0.597 -6.426 1.00 52.94 260 LEU A CA 1
ATOM 1968 C C . LEU A 1 260 ? 17.496 0.186 -5.275 1.00 52.94 260 LEU A C 1
ATOM 1970 O O . LEU A 1 260 ? 18.590 -0.311 -5.527 1.00 52.94 260 LEU A O 1
ATOM 1974 N N . SER A 1 261 ? 17.089 0.359 -4.012 1.00 56.69 261 SER A N 1
ATOM 1975 C CA . SER A 1 261 ? 17.913 -0.017 -2.851 1.00 56.69 261 SER A CA 1
ATOM 1976 C C . SER A 1 261 ? 17.671 -1.451 -2.354 1.00 56.69 261 SER A C 1
ATOM 1978 O O . SER A 1 261 ? 18.347 -1.896 -1.426 1.00 56.69 261 SER A O 1
ATOM 1980 N N . SER A 1 262 ? 16.733 -2.207 -2.942 1.00 79.00 262 SER A N 1
ATOM 1981 C CA . SER A 1 262 ? 16.490 -3.586 -2.498 1.00 79.00 262 SER A CA 1
ATOM 1982 C C . SER A 1 262 ? 17.655 -4.520 -2.852 1.00 79.00 262 SER A C 1
ATOM 1984 O O . SER A 1 262 ? 18.304 -4.378 -3.891 1.00 79.00 262 SER A O 1
ATOM 1986 N N . ALA A 1 263 ? 17.892 -5.524 -2.001 1.00 88.38 263 ALA A N 1
ATOM 1987 C CA . ALA A 1 263 ? 18.915 -6.542 -2.235 1.00 88.38 263 ALA A CA 1
ATOM 1988 C C . ALA A 1 263 ? 18.728 -7.264 -3.585 1.00 88.38 263 ALA A C 1
ATOM 1990 O O . ALA A 1 263 ? 19.714 -7.612 -4.225 1.00 88.38 263 ALA A O 1
ATOM 1991 N N . LEU A 1 264 ? 17.483 -7.430 -4.056 1.00 90.75 264 LEU A N 1
ATOM 1992 C CA . LEU A 1 264 ? 17.193 -8.035 -5.361 1.00 90.75 264 LEU A CA 1
ATOM 1993 C C . LEU A 1 264 ? 17.673 -7.169 -6.525 1.00 90.75 264 LEU A C 1
ATOM 1995 O O . LEU A 1 264 ? 18.258 -7.702 -7.463 1.00 90.75 264 LEU A O 1
ATOM 1999 N N . TYR A 1 265 ? 17.479 -5.847 -6.458 1.00 90.12 265 TYR A N 1
ATOM 2000 C CA . TYR A 1 265 ? 18.000 -4.944 -7.487 1.00 90.12 265 TYR A CA 1
ATOM 2001 C C . TYR A 1 265 ? 19.530 -4.988 -7.533 1.00 90.12 265 TYR A C 1
ATOM 2003 O O . TYR A 1 265 ? 20.086 -5.128 -8.616 1.00 90.12 265 TYR A O 1
ATOM 2011 N N . ARG A 1 266 ? 20.209 -5.002 -6.376 1.00 91.69 266 ARG A N 1
ATOM 2012 C CA . ARG A 1 266 ? 21.677 -5.148 -6.320 1.00 91.69 266 ARG A CA 1
ATOM 2013 C C . ARG A 1 266 ? 22.163 -6.493 -6.874 1.00 91.69 266 ARG A C 1
ATOM 2015 O O . ARG A 1 266 ? 23.103 -6.504 -7.660 1.00 91.69 266 ARG A O 1
ATOM 2022 N N . LYS A 1 267 ? 21.506 -7.612 -6.526 1.00 92.94 267 LYS A N 1
ATOM 2023 C CA . LYS A 1 267 ? 21.792 -8.939 -7.114 1.00 92.94 267 LYS A CA 1
ATOM 2024 C C . LYS A 1 267 ? 21.626 -8.924 -8.640 1.00 92.94 267 LYS A C 1
ATOM 2026 O O . LYS A 1 267 ? 22.460 -9.475 -9.348 1.00 92.94 267 LYS A O 1
ATOM 2031 N N . THR A 1 268 ? 20.556 -8.297 -9.134 1.00 94.69 268 THR A N 1
ATOM 2032 C CA . THR A 1 268 ? 20.250 -8.203 -10.572 1.00 94.69 268 THR A CA 1
ATOM 2033 C C . THR A 1 268 ? 21.304 -7.389 -11.309 1.00 94.69 268 THR A C 1
ATOM 2035 O O . THR A 1 268 ? 21.799 -7.841 -12.334 1.00 94.69 268 THR A O 1
ATOM 2038 N N . ASP A 1 269 ? 21.688 -6.236 -10.766 1.00 93.44 269 ASP A N 1
ATOM 2039 C CA . ASP A 1 269 ? 22.681 -5.335 -11.355 1.00 93.44 269 ASP A CA 1
ATOM 2040 C C . ASP A 1 269 ? 24.088 -5.964 -11.367 1.00 93.44 269 ASP A C 1
ATOM 2042 O O . ASP A 1 269 ? 24.767 -5.973 -12.392 1.00 93.44 269 ASP A O 1
ATOM 2046 N N . GLN A 1 270 ? 24.486 -6.622 -10.271 1.00 94.38 270 GLN A N 1
ATOM 2047 C CA . GLN A 1 270 ? 25.736 -7.388 -10.192 1.00 94.38 270 GLN A CA 1
ATOM 2048 C C . GLN A 1 270 ? 25.774 -8.546 -11.205 1.00 94.38 270 GLN A C 1
ATOM 2050 O O . GLN A 1 270 ? 26.791 -8.760 -11.874 1.00 94.38 270 GLN A O 1
ATOM 2055 N N . LEU A 1 271 ? 24.679 -9.305 -11.324 1.00 95.31 271 LEU A N 1
ATOM 2056 C CA . LEU A 1 271 ? 24.584 -10.418 -12.267 1.00 95.31 271 LEU A CA 1
ATOM 2057 C C . LEU A 1 271 ? 24.601 -9.908 -13.715 1.00 95.31 271 LEU A C 1
ATOM 2059 O O . LEU A 1 271 ? 25.356 -10.433 -14.529 1.00 95.31 271 LEU A O 1
ATOM 2063 N N . LEU A 1 272 ? 23.851 -8.844 -14.015 1.00 95.75 272 LEU A N 1
ATOM 2064 C CA . LEU A 1 272 ? 23.834 -8.182 -15.319 1.00 95.75 272 LEU A CA 1
ATOM 2065 C C . LEU A 1 272 ? 25.226 -7.671 -15.706 1.00 95.75 272 LEU A C 1
ATOM 2067 O O . LEU A 1 272 ? 25.700 -7.995 -16.790 1.00 95.75 272 LEU A O 1
ATOM 2071 N N . GLY A 1 273 ? 25.918 -6.954 -14.816 1.00 95.31 273 GLY A N 1
ATOM 2072 C CA . GLY A 1 273 ? 27.291 -6.496 -15.048 1.00 95.31 273 GLY A CA 1
ATOM 2073 C C . GLY A 1 273 ? 28.269 -7.649 -15.298 1.00 95.31 273 GLY A C 1
ATOM 2074 O O . GLY A 1 273 ? 29.126 -7.557 -16.177 1.00 95.31 273 GLY A O 1
ATOM 2075 N N . THR A 1 274 ? 28.096 -8.776 -14.599 1.00 94.69 274 THR A N 1
ATOM 2076 C CA . THR A 1 274 ? 28.900 -9.992 -14.816 1.00 94.69 274 THR A CA 1
ATOM 2077 C C . THR A 1 274 ? 28.626 -10.626 -16.185 1.00 94.69 274 THR A C 1
ATOM 2079 O O . THR A 1 274 ? 29.574 -11.000 -16.878 1.00 94.69 274 THR A O 1
ATOM 2082 N N . LEU A 1 275 ? 27.356 -10.730 -16.602 1.00 94.44 275 LEU A N 1
ATOM 2083 C CA . LEU A 1 275 ? 26.986 -11.250 -17.925 1.00 94.44 275 LEU A CA 1
ATOM 2084 C C . LEU A 1 275 ? 27.459 -10.325 -19.049 1.00 94.44 275 LEU A C 1
ATOM 2086 O O . LEU A 1 275 ? 28.037 -10.814 -20.016 1.00 94.44 275 LEU A O 1
ATOM 2090 N N . LEU A 1 276 ? 27.266 -9.010 -18.917 1.00 95.00 276 LEU A N 1
ATOM 2091 C CA . LEU A 1 276 ? 27.735 -8.022 -19.890 1.00 95.00 276 LEU A CA 1
ATOM 2092 C C . LEU A 1 276 ? 29.258 -8.091 -20.037 1.00 95.00 276 LEU A C 1
ATOM 2094 O O . LEU A 1 276 ? 29.755 -8.254 -21.151 1.00 95.00 276 LEU A O 1
ATOM 2098 N N . GLY A 1 277 ? 29.991 -8.090 -18.918 1.00 93.94 277 GLY A N 1
ATOM 2099 C CA . GLY A 1 277 ? 31.445 -8.248 -18.907 1.00 93.94 277 GLY A CA 1
ATOM 2100 C C . GLY A 1 277 ? 31.911 -9.540 -19.582 1.00 93.94 277 GLY A C 1
ATOM 2101 O O . GLY A 1 277 ? 32.856 -9.508 -20.366 1.00 93.94 277 GLY A O 1
ATOM 2102 N N . MET A 1 278 ? 31.228 -10.668 -19.355 1.00 90.00 278 MET A N 1
ATOM 2103 C CA . MET A 1 278 ? 31.526 -11.922 -20.059 1.00 90.00 278 MET A CA 1
ATOM 2104 C C . MET A 1 278 ? 31.180 -11.874 -21.549 1.00 90.00 278 MET A C 1
ATOM 2106 O O . MET A 1 278 ? 31.977 -12.336 -22.357 1.00 90.00 278 MET A O 1
ATOM 2110 N N . SER A 1 279 ? 30.042 -11.288 -21.929 1.00 90.81 279 SER A N 1
ATOM 2111 C CA . SER A 1 279 ? 29.634 -11.166 -23.336 1.00 90.81 279 SER A CA 1
ATOM 2112 C C . SER A 1 279 ? 30.592 -10.295 -24.157 1.00 90.81 279 SER A C 1
ATOM 2114 O O . SER A 1 279 ? 30.832 -10.584 -25.325 1.00 90.81 279 SER A O 1
ATOM 2116 N N . ALA A 1 280 ? 31.205 -9.288 -23.528 1.00 92.50 280 ALA A N 1
ATOM 2117 C CA . ALA A 1 280 ? 32.201 -8.413 -24.141 1.00 92.50 280 ALA A CA 1
ATOM 2118 C C . ALA A 1 280 ? 33.633 -8.991 -24.140 1.00 92.50 280 ALA A C 1
ATOM 2120 O O . ALA A 1 280 ? 34.498 -8.468 -24.837 1.00 92.50 280 ALA A O 1
ATOM 2121 N N . SER A 1 281 ? 33.909 -10.047 -23.361 1.00 87.69 281 SER A N 1
ATOM 2122 C CA . SER A 1 281 ? 35.258 -10.619 -23.179 1.00 87.69 281 SER A CA 1
ATOM 2123 C C . SER A 1 281 ? 35.389 -12.080 -23.625 1.00 87.69 281 SER A C 1
ATOM 2125 O O . SER A 1 281 ? 36.301 -12.791 -23.191 1.00 87.69 281 SER A O 1
ATOM 2127 N N . VAL A 1 282 ? 34.507 -12.535 -24.521 1.00 83.50 282 VAL A N 1
ATOM 2128 C CA . VAL A 1 282 ? 34.590 -13.869 -25.132 1.00 83.50 282 VAL A CA 1
ATOM 2129 C C . VAL A 1 282 ? 35.905 -14.001 -25.907 1.00 83.50 282 VAL A C 1
ATOM 2131 O O . VAL A 1 282 ? 36.172 -13.243 -26.837 1.00 83.50 282 VAL A O 1
ATOM 2134 N N . ARG A 1 283 ? 36.730 -14.985 -25.531 1.00 84.06 283 ARG A N 1
ATOM 2135 C CA . ARG A 1 283 ? 37.989 -15.319 -26.211 1.00 84.06 283 ARG A CA 1
ATOM 2136 C C . ARG A 1 283 ? 37.964 -16.760 -26.700 1.00 84.06 283 ARG A C 1
ATOM 2138 O O . ARG A 1 283 ? 37.497 -17.648 -25.986 1.00 84.06 283 ARG A O 1
ATOM 2145 N N . VAL A 1 284 ? 38.513 -16.972 -27.894 1.00 88.44 284 VAL A N 1
ATOM 2146 C CA . VAL A 1 284 ? 38.772 -18.306 -28.451 1.00 88.44 284 VAL A CA 1
ATOM 2147 C C . VAL A 1 284 ? 39.756 -19.051 -27.541 1.00 88.44 284 VAL A C 1
ATOM 2149 O O . VAL A 1 284 ? 40.655 -18.442 -26.960 1.00 88.44 284 VAL A O 1
ATOM 2152 N N . VAL A 1 285 ? 39.561 -20.362 -27.398 1.00 89.06 285 VAL A N 1
ATOM 2153 C CA . VAL A 1 285 ? 40.418 -21.245 -26.596 1.00 89.06 285 VAL A CA 1
ATOM 2154 C C . VAL A 1 285 ? 41.816 -21.330 -27.215 1.00 89.06 285 VAL A C 1
ATOM 2156 O O . VAL A 1 285 ? 41.948 -21.548 -28.419 1.00 89.06 285 VAL A O 1
ATOM 2159 N N . ASP A 1 286 ? 42.861 -21.188 -26.397 1.00 87.06 286 ASP A N 1
ATOM 2160 C CA . ASP A 1 286 ? 44.246 -21.297 -26.865 1.00 87.06 286 ASP A CA 1
ATOM 2161 C C . ASP A 1 286 ? 44.645 -22.766 -27.071 1.00 87.06 286 ASP A C 1
ATOM 2163 O O . ASP A 1 286 ? 44.656 -23.555 -26.124 1.00 87.06 286 ASP A O 1
ATOM 2167 N N . ILE A 1 287 ? 45.006 -23.112 -28.310 1.00 89.25 287 ILE A N 1
ATOM 2168 C CA . ILE A 1 287 ? 45.516 -24.432 -28.714 1.00 89.25 287 ILE A CA 1
ATOM 2169 C C . ILE A 1 287 ? 47.039 -24.457 -28.923 1.00 89.25 287 ILE A C 1
ATOM 2171 O O . ILE A 1 287 ? 47.587 -25.498 -29.269 1.00 89.25 287 ILE A O 1
ATOM 2175 N N . THR A 1 288 ? 47.746 -23.339 -28.719 1.00 87.56 288 THR A N 1
ATOM 2176 C CA . THR A 1 288 ? 49.188 -23.218 -29.017 1.00 87.56 288 THR A CA 1
ATOM 2177 C C . THR A 1 288 ? 50.108 -23.873 -27.981 1.00 87.56 288 THR A C 1
ATOM 2179 O O . THR A 1 288 ? 51.326 -23.835 -28.137 1.00 87.56 288 THR A O 1
ATOM 2182 N N . GLY A 1 289 ? 49.549 -24.450 -26.911 1.00 77.88 289 GLY A N 1
ATOM 2183 C CA . GLY A 1 289 ? 50.304 -25.091 -25.827 1.00 77.88 289 GLY A CA 1
ATOM 2184 C C . GLY A 1 289 ? 51.036 -24.119 -24.892 1.00 77.88 289 GLY A C 1
ATOM 2185 O O . GLY A 1 289 ? 51.779 -24.564 -24.024 1.00 77.88 289 GLY A O 1
ATOM 2186 N N . LYS A 1 290 ? 50.836 -22.803 -25.052 1.00 82.06 290 LYS A N 1
ATOM 2187 C CA . LYS A 1 290 ? 51.450 -21.759 -24.209 1.00 82.06 290 LYS A CA 1
ATOM 2188 C C . LYS A 1 290 ? 50.692 -21.529 -22.899 1.00 82.06 290 LYS A C 1
ATOM 2190 O O . LYS A 1 290 ? 51.279 -21.074 -21.921 1.00 82.06 290 LYS A O 1
ATOM 2195 N N . SER A 1 291 ? 49.396 -21.832 -22.879 1.00 80.75 291 SER A N 1
ATOM 2196 C CA . SER A 1 291 ? 48.578 -21.855 -21.665 1.00 80.75 291 SER A CA 1
ATOM 2197 C C . SER A 1 291 ? 48.901 -23.081 -20.790 1.00 80.75 291 SER A C 1
ATOM 2199 O O . SER A 1 291 ? 48.980 -24.189 -21.322 1.00 80.75 291 SER A O 1
ATOM 2201 N N . PRO A 1 292 ? 49.005 -22.942 -19.452 1.00 83.00 292 PRO A N 1
ATOM 2202 C CA . PRO A 1 292 ? 49.227 -24.069 -18.538 1.00 83.00 292 PRO A CA 1
ATOM 2203 C C . PRO A 1 292 ? 48.001 -24.991 -18.376 1.00 83.00 292 PRO A C 1
ATOM 2205 O O . PRO A 1 292 ? 48.071 -25.991 -17.666 1.00 83.00 292 PRO A O 1
ATOM 2208 N N . VAL A 1 293 ? 46.865 -24.657 -19.000 1.00 87.06 293 VAL A N 1
ATOM 2209 C CA . VAL A 1 293 ? 45.596 -25.394 -18.904 1.00 87.06 293 VAL A CA 1
ATOM 2210 C C . VAL A 1 293 ? 45.245 -25.991 -20.264 1.00 87.06 293 VAL A C 1
ATOM 2212 O O . VAL A 1 293 ? 45.274 -25.284 -21.273 1.00 87.06 293 VAL A O 1
ATOM 2215 N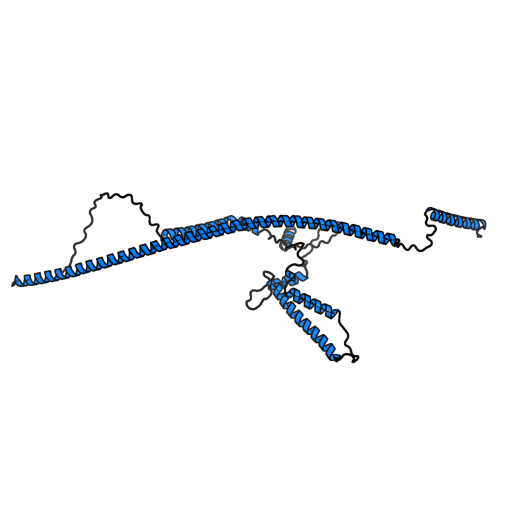 N . SER A 1 294 ? 44.863 -27.272 -20.307 1.00 90.94 294 SER A N 1
ATOM 2216 C CA . SER A 1 294 ? 44.523 -27.942 -21.570 1.00 90.94 294 SER A CA 1
ATOM 2217 C C . SER A 1 294 ? 43.337 -27.264 -22.285 1.00 90.94 294 SER A C 1
ATOM 2219 O O . SER A 1 294 ? 42.422 -26.774 -21.614 1.00 90.94 294 SER A O 1
ATOM 2221 N N . PRO A 1 295 ? 43.283 -27.262 -23.633 1.00 90.31 295 PRO A N 1
ATOM 2222 C CA . PRO A 1 295 ? 42.191 -26.625 -24.376 1.00 90.31 295 PRO A CA 1
ATOM 2223 C C . PRO A 1 295 ? 40.801 -27.144 -23.970 1.00 90.31 295 PRO A C 1
ATOM 2225 O O . PRO A 1 295 ? 39.857 -26.372 -23.808 1.00 90.31 295 PRO A O 1
ATOM 2228 N N . SER A 1 296 ? 40.688 -28.453 -23.715 1.00 91.12 296 SER A N 1
ATOM 2229 C CA . SER A 1 296 ? 39.443 -29.066 -23.239 1.00 91.12 296 SER A CA 1
ATOM 2230 C C . SER A 1 296 ? 39.040 -28.586 -21.841 1.00 91.12 296 SER A C 1
ATOM 2232 O O . SER A 1 296 ? 37.847 -28.442 -21.580 1.00 91.12 296 SER A O 1
ATOM 2234 N N . ALA A 1 297 ? 39.998 -28.339 -20.942 1.00 90.94 297 ALA A N 1
ATOM 2235 C CA . ALA A 1 297 ? 39.710 -27.828 -19.604 1.00 90.94 297 ALA A CA 1
ATOM 2236 C C . ALA A 1 297 ? 39.307 -26.344 -19.640 1.00 90.94 297 ALA A C 1
ATOM 2238 O O . ALA A 1 297 ? 38.344 -25.974 -18.973 1.00 90.94 297 ALA A O 1
ATOM 2239 N N . GLN A 1 298 ? 39.947 -25.522 -20.483 1.00 90.44 298 GLN A N 1
ATOM 2240 C CA . GLN A 1 298 ? 39.547 -24.122 -20.702 1.00 90.44 298 GLN A CA 1
ATOM 2241 C C . GLN A 1 298 ? 38.098 -24.016 -21.216 1.00 90.44 298 GLN A C 1
ATOM 2243 O O . GLN A 1 298 ? 37.303 -23.234 -20.693 1.00 90.44 298 GLN A O 1
ATOM 2248 N N . LEU A 1 299 ? 37.723 -24.832 -22.211 1.00 91.31 299 LEU A N 1
ATOM 2249 C CA . LEU A 1 299 ? 36.355 -24.860 -22.745 1.00 91.31 299 LEU A CA 1
ATOM 2250 C C . LEU A 1 299 ? 35.335 -25.350 -21.702 1.00 91.31 299 LEU A C 1
ATOM 2252 O O . LEU A 1 299 ? 34.229 -24.809 -21.598 1.00 91.31 299 LEU A O 1
ATOM 2256 N N . LEU A 1 300 ? 35.708 -26.359 -20.908 1.00 93.94 300 LEU A N 1
ATOM 2257 C CA . LEU A 1 300 ? 34.874 -26.879 -19.826 1.00 93.94 300 LEU A CA 1
ATOM 2258 C C . LEU A 1 300 ? 34.652 -25.828 -18.730 1.00 93.94 300 LEU A C 1
ATOM 2260 O O . LEU A 1 300 ? 33.522 -25.677 -18.271 1.00 93.94 300 LEU A O 1
ATOM 2264 N N . GLU A 1 301 ? 35.681 -25.064 -18.355 1.00 91.69 301 GLU A N 1
ATOM 2265 C CA . GLU A 1 301 ? 35.579 -23.967 -17.386 1.00 91.69 301 GLU A CA 1
ATOM 2266 C C . GLU A 1 301 ? 34.633 -22.862 -17.882 1.00 91.69 301 GLU A C 1
ATOM 2268 O O . GLU A 1 301 ? 33.706 -22.476 -17.164 1.00 91.69 301 GLU A O 1
ATOM 2273 N N . GLN A 1 302 ? 34.795 -22.404 -19.131 1.00 90.38 302 GLN A N 1
ATOM 2274 C CA . GLN A 1 302 ? 33.890 -21.424 -19.746 1.00 90.38 302 GLN A CA 1
ATOM 2275 C C . GLN A 1 302 ? 32.432 -21.921 -19.734 1.00 90.38 302 GLN A C 1
ATOM 2277 O O . GLN A 1 302 ? 31.520 -21.193 -19.330 1.00 90.38 302 GLN A O 1
ATOM 2282 N N . THR A 1 303 ? 32.215 -23.187 -20.103 1.00 92.62 303 THR A N 1
ATOM 2283 C CA . THR A 1 303 ? 30.887 -23.821 -20.130 1.00 92.62 303 THR A CA 1
ATOM 2284 C C . THR A 1 303 ? 30.285 -23.961 -18.727 1.00 92.62 303 THR A C 1
ATOM 2286 O O . THR A 1 303 ? 29.107 -23.661 -18.517 1.00 92.62 303 THR A O 1
ATOM 2289 N N . ALA A 1 304 ? 31.084 -24.375 -17.740 1.00 94.50 304 ALA A N 1
ATOM 2290 C CA . ALA A 1 304 ? 30.663 -24.498 -16.347 1.00 94.50 304 ALA A CA 1
ATOM 2291 C C . ALA A 1 304 ? 30.307 -23.133 -15.739 1.00 94.50 304 ALA A C 1
ATOM 2293 O O . ALA A 1 304 ? 29.294 -23.010 -15.044 1.00 94.50 304 ALA A O 1
ATOM 2294 N N . ARG A 1 305 ? 31.080 -22.087 -16.056 1.00 92.62 305 ARG A N 1
ATOM 2295 C CA . ARG A 1 305 ? 30.819 -20.707 -15.629 1.00 92.62 305 ARG A CA 1
ATOM 2296 C C . ARG A 1 305 ? 29.515 -20.162 -16.216 1.00 92.62 305 ARG A C 1
ATOM 2298 O O . ARG A 1 305 ? 28.714 -19.600 -15.470 1.00 92.62 305 ARG A O 1
ATOM 2305 N N . LEU A 1 306 ? 29.254 -20.386 -17.508 1.00 92.88 306 LEU A N 1
ATOM 2306 C CA . LEU A 1 306 ? 27.978 -20.029 -18.145 1.00 92.88 306 LEU A CA 1
ATOM 2307 C C . LEU A 1 306 ? 26.791 -20.774 -17.513 1.00 92.88 306 LEU A C 1
ATOM 2309 O O . LEU A 1 306 ? 25.784 -20.152 -17.176 1.00 92.88 306 LEU A O 1
ATOM 2313 N N . ARG A 1 307 ? 26.921 -22.085 -17.271 1.00 95.81 307 ARG A N 1
ATOM 2314 C CA . ARG A 1 307 ? 25.883 -22.888 -16.599 1.00 95.81 307 ARG A CA 1
ATOM 2315 C C . ARG A 1 307 ? 25.617 -22.411 -15.166 1.00 95.81 307 ARG A C 1
ATOM 2317 O O . ARG A 1 307 ? 24.463 -22.337 -14.754 1.00 95.81 307 ARG A O 1
ATOM 2324 N N . SER A 1 308 ? 26.662 -22.039 -14.427 1.00 96.44 308 SER A N 1
ATOM 2325 C CA . SER A 1 308 ? 26.543 -21.455 -13.084 1.00 96.44 308 SER A CA 1
ATOM 2326 C C . SER A 1 308 ? 25.767 -20.131 -13.103 1.00 96.44 308 SER A C 1
ATOM 2328 O O . SER A 1 308 ? 24.845 -19.942 -12.308 1.00 96.44 308 SER A O 1
ATOM 2330 N N . LEU A 1 309 ? 26.065 -19.246 -14.061 1.00 95.12 309 LEU A N 1
ATOM 2331 C CA . LEU A 1 309 ? 25.347 -17.979 -14.241 1.00 95.12 309 LEU A CA 1
ATOM 2332 C C . LEU A 1 309 ? 23.882 -18.180 -14.645 1.00 95.12 309 LEU A C 1
ATOM 2334 O O . LEU A 1 309 ? 23.024 -17.496 -14.091 1.00 95.12 309 LEU A O 1
ATOM 2338 N N . SER A 1 310 ? 23.578 -19.148 -15.517 1.00 96.06 310 SER A N 1
ATOM 2339 C CA . SER A 1 310 ? 22.191 -19.529 -15.837 1.00 96.06 310 SER A CA 1
ATOM 2340 C C . SER A 1 310 ? 21.434 -19.969 -14.581 1.00 96.06 310 SER A C 1
ATOM 2342 O O . SER A 1 310 ? 20.391 -19.410 -14.259 1.00 96.06 310 SER A O 1
ATOM 2344 N N . ASN A 1 311 ? 22.012 -20.883 -13.795 1.00 97.25 311 ASN A N 1
ATOM 2345 C CA . ASN A 1 311 ? 21.400 -21.373 -12.557 1.00 97.25 311 ASN A CA 1
ATOM 2346 C C . ASN A 1 311 ? 21.177 -20.256 -11.515 1.00 97.25 311 ASN A C 1
ATOM 2348 O O . ASN A 1 311 ? 20.233 -20.323 -10.726 1.00 97.25 311 ASN A O 1
ATOM 2352 N N . MET A 1 312 ? 22.047 -19.241 -11.473 1.00 95.88 312 MET A N 1
ATOM 2353 C CA . MET A 1 312 ? 21.857 -18.061 -10.621 1.00 95.88 312 MET A CA 1
ATOM 2354 C C . MET A 1 312 ? 20.770 -17.123 -11.161 1.00 95.88 312 MET A C 1
ATOM 2356 O O . MET A 1 312 ? 19.995 -16.588 -10.367 1.00 95.88 312 MET A O 1
ATOM 2360 N N . LEU A 1 313 ? 20.672 -16.961 -12.484 1.00 96.69 313 LEU A N 1
ATOM 2361 C CA . LEU A 1 313 ? 19.628 -16.172 -13.136 1.00 96.69 313 LEU A CA 1
ATOM 2362 C C . LEU A 1 313 ? 18.235 -16.771 -12.907 1.00 96.69 313 LEU A C 1
ATOM 2364 O O . LEU A 1 313 ? 17.321 -16.031 -12.552 1.00 96.69 313 LEU A O 1
ATOM 2368 N N . ASP A 1 314 ? 18.076 -18.090 -13.034 1.00 96.62 314 ASP A N 1
ATOM 2369 C CA . ASP A 1 314 ? 16.793 -18.768 -12.805 1.00 96.62 314 ASP A CA 1
ATOM 2370 C C . ASP A 1 314 ? 16.326 -18.632 -11.346 1.00 96.62 314 ASP A C 1
ATOM 2372 O O . ASP A 1 314 ? 15.185 -18.248 -11.084 1.00 96.62 314 ASP A O 1
ATOM 2376 N N . LYS A 1 315 ? 17.233 -18.816 -10.375 1.00 95.69 315 LYS A N 1
ATOM 2377 C CA . LYS A 1 315 ? 16.937 -18.562 -8.952 1.00 95.69 315 LYS A CA 1
ATOM 2378 C C . LYS A 1 315 ? 16.536 -17.107 -8.697 1.00 95.69 315 LYS A C 1
ATOM 2380 O O . LYS A 1 315 ? 15.585 -16.850 -7.960 1.00 95.69 315 LYS A O 1
ATOM 2385 N N . LEU A 1 316 ? 17.241 -16.151 -9.304 1.00 95.12 316 LEU A N 1
ATOM 2386 C CA . LEU A 1 316 ? 16.944 -14.729 -9.139 1.00 95.12 316 LEU A CA 1
ATOM 2387 C C . LEU A 1 316 ? 15.609 -14.341 -9.791 1.00 95.12 316 LEU A C 1
ATOM 2389 O O . LEU A 1 316 ? 14.854 -13.564 -9.212 1.00 95.12 316 LEU A O 1
ATOM 2393 N N . LYS A 1 317 ? 15.282 -14.917 -10.950 1.00 94.88 317 LYS A N 1
ATOM 2394 C CA . LYS A 1 317 ? 13.986 -14.777 -11.628 1.00 94.88 317 LYS A CA 1
ATOM 2395 C C . LYS A 1 317 ? 12.837 -15.248 -10.732 1.00 94.88 317 LYS A C 1
ATOM 2397 O O . LYS A 1 317 ? 11.843 -14.531 -10.617 1.00 94.88 317 LYS A O 1
ATOM 2402 N N . ASP A 1 318 ? 12.996 -16.373 -10.037 1.00 93.25 318 ASP A N 1
ATOM 2403 C CA . ASP A 1 318 ? 12.012 -16.864 -9.064 1.00 93.25 318 ASP A CA 1
ATOM 2404 C C . ASP A 1 318 ? 11.900 -15.966 -7.821 1.00 93.25 318 ASP A C 1
ATOM 2406 O O . ASP A 1 318 ? 10.790 -15.683 -7.360 1.00 93.25 318 ASP A O 1
ATOM 2410 N N . GLU A 1 319 ? 13.025 -15.490 -7.269 1.00 93.31 319 GLU A N 1
ATOM 2411 C CA . GLU A 1 319 ? 13.023 -14.522 -6.161 1.00 93.31 319 GLU A CA 1
ATOM 2412 C C . GLU A 1 319 ? 12.308 -13.214 -6.555 1.00 93.31 319 GLU A C 1
ATOM 2414 O O . GLU A 1 319 ? 11.485 -12.699 -5.792 1.00 93.31 319 GLU A O 1
ATOM 2419 N N . VAL A 1 320 ? 12.575 -12.696 -7.759 1.00 92.62 320 VAL A N 1
ATOM 2420 C CA . VAL A 1 320 ? 11.929 -11.495 -8.308 1.00 92.62 320 VAL A CA 1
ATOM 2421 C C . VAL A 1 320 ? 10.440 -11.739 -8.540 1.00 92.62 320 VAL A C 1
ATOM 2423 O O . VAL A 1 320 ? 9.632 -10.941 -8.070 1.00 92.62 320 VAL A O 1
ATOM 2426 N N . ALA A 1 321 ? 10.044 -12.846 -9.175 1.00 91.06 321 ALA A N 1
ATOM 2427 C CA . ALA A 1 321 ? 8.635 -13.180 -9.396 1.00 91.06 321 ALA A CA 1
ATOM 2428 C C . ALA A 1 321 ? 7.848 -13.227 -8.072 1.00 91.06 321 ALA A C 1
ATOM 2430 O O . ALA A 1 321 ? 6.794 -12.597 -7.950 1.00 91.06 321 ALA A O 1
ATOM 2431 N N . LYS A 1 322 ? 8.407 -13.880 -7.043 1.00 91.19 322 LYS A N 1
ATOM 2432 C CA . LYS A 1 322 ? 7.836 -13.905 -5.686 1.00 91.19 322 LYS A CA 1
ATOM 2433 C C . LYS A 1 322 ? 7.738 -12.498 -5.083 1.00 91.19 322 LYS A C 1
ATOM 2435 O O . LYS A 1 322 ? 6.704 -12.169 -4.508 1.00 91.19 322 LYS A O 1
ATOM 2440 N N . ASN A 1 323 ? 8.764 -11.654 -5.234 1.00 90.44 323 ASN A N 1
ATOM 2441 C CA . ASN A 1 323 ? 8.772 -10.290 -4.687 1.00 90.44 323 ASN A CA 1
ATOM 2442 C C . ASN A 1 323 ? 7.758 -9.353 -5.361 1.00 90.44 323 ASN A C 1
ATOM 2444 O O . ASN A 1 323 ? 7.115 -8.548 -4.688 1.00 90.44 323 ASN A O 1
ATOM 2448 N N . VAL A 1 324 ? 7.590 -9.457 -6.681 1.00 90.94 324 VAL A N 1
ATOM 2449 C CA . VAL A 1 324 ? 6.609 -8.649 -7.418 1.00 90.94 324 VAL A CA 1
ATOM 2450 C C . VAL A 1 324 ? 5.184 -9.051 -7.013 1.00 90.94 324 VAL A C 1
ATOM 2452 O O . VAL A 1 324 ? 4.342 -8.173 -6.809 1.00 90.94 324 VAL A O 1
ATOM 2455 N N . VAL A 1 325 ? 4.925 -10.349 -6.807 1.00 92.75 325 VAL A N 1
ATOM 2456 C CA . VAL A 1 325 ? 3.638 -10.856 -6.299 1.00 92.75 325 VAL A CA 1
ATOM 2457 C C . VAL A 1 325 ? 3.362 -10.389 -4.867 1.00 92.75 325 VAL A C 1
ATOM 2459 O O . VAL A 1 325 ? 2.269 -9.899 -4.607 1.00 92.75 325 VAL A O 1
ATOM 2462 N N . THR A 1 326 ? 4.326 -10.459 -3.939 1.00 89.44 326 THR A N 1
ATOM 2463 C CA . THR A 1 326 ? 4.097 -9.993 -2.553 1.00 89.44 326 THR A CA 1
ATOM 2464 C C . THR A 1 326 ? 3.935 -8.478 -2.434 1.00 89.44 326 THR A C 1
ATOM 2466 O O . THR A 1 326 ? 3.249 -8.015 -1.526 1.00 89.44 326 THR A O 1
ATOM 2469 N N . ARG A 1 327 ? 4.529 -7.694 -3.343 1.00 88.44 327 ARG A N 1
ATOM 2470 C CA . ARG A 1 327 ? 4.360 -6.231 -3.400 1.00 88.44 327 ARG A CA 1
ATOM 2471 C C . ARG A 1 327 ? 3.050 -5.769 -4.039 1.00 88.44 327 ARG A C 1
ATOM 2473 O O . ARG A 1 327 ? 2.690 -4.609 -3.859 1.00 88.44 327 ARG A O 1
ATOM 2480 N N . SER A 1 328 ? 2.377 -6.625 -4.804 1.00 88.25 328 SER A N 1
ATOM 2481 C CA . SER A 1 328 ? 1.182 -6.266 -5.574 1.00 88.25 328 SER A CA 1
ATOM 2482 C C . SER A 1 328 ? -0.089 -6.660 -4.798 1.00 88.25 328 SER A C 1
ATOM 2484 O O . SER A 1 328 ? -0.338 -7.856 -4.630 1.00 88.25 328 SER A O 1
ATOM 2486 N N . PRO A 1 329 ? -0.922 -5.710 -4.326 1.00 88.50 329 PRO A N 1
ATOM 2487 C CA . PRO A 1 329 ? -2.166 -6.041 -3.629 1.00 88.50 329 PRO A CA 1
ATOM 2488 C C . PRO A 1 329 ? -3.076 -6.935 -4.488 1.00 88.50 329 PRO A C 1
ATOM 2490 O O . PRO A 1 329 ? -3.257 -6.677 -5.675 1.00 88.50 329 PRO A O 1
ATOM 2493 N N . GLY A 1 330 ? -3.622 -8.007 -3.906 1.00 88.25 330 GLY A N 1
ATOM 2494 C CA . GLY A 1 330 ? -4.495 -8.964 -4.609 1.00 88.25 330 GLY A CA 1
ATOM 2495 C C . GLY A 1 330 ? -3.801 -9.917 -5.601 1.00 88.25 330 GLY A C 1
ATOM 2496 O O . GLY A 1 330 ? -4.461 -10.775 -6.188 1.00 88.25 330 GLY A O 1
ATOM 2497 N N . ALA A 1 331 ? -2.479 -9.827 -5.781 1.00 92.00 331 ALA A N 1
ATOM 2498 C CA . ALA A 1 331 ? -1.743 -10.668 -6.731 1.00 92.00 331 ALA A CA 1
ATOM 2499 C C . ALA A 1 331 ? -1.409 -12.080 -6.223 1.00 92.00 331 ALA A C 1
ATOM 2501 O O . ALA A 1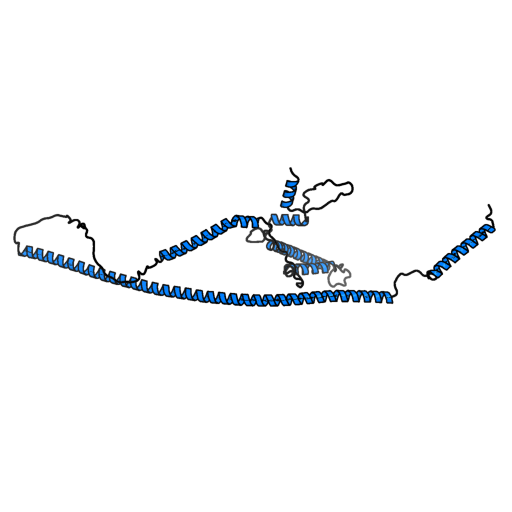 331 ? -0.900 -12.892 -6.993 1.00 92.00 331 ALA A O 1
ATOM 2502 N N . ARG A 1 332 ? -1.643 -12.374 -4.938 1.00 93.25 332 ARG A N 1
ATOM 2503 C CA . ARG A 1 332 ? -1.273 -13.635 -4.274 1.00 93.25 332 ARG A CA 1
ATOM 2504 C C . ARG A 1 332 ? -2.517 -14.460 -3.923 1.00 93.25 332 ARG A C 1
ATOM 2506 O O . ARG A 1 332 ? -3.509 -13.901 -3.465 1.00 93.25 332 ARG A O 1
ATOM 2513 N N . VAL A 1 333 ? -2.434 -15.784 -4.064 1.00 93.12 333 VAL A N 1
ATOM 2514 C CA . VAL A 1 333 ? -3.399 -16.734 -3.476 1.00 93.12 333 VAL A CA 1
ATOM 2515 C C . VAL A 1 333 ? -3.102 -16.936 -1.982 1.00 93.12 333 VAL A C 1
ATOM 2517 O O . VAL A 1 333 ? -1.939 -17.033 -1.587 1.00 93.12 333 VAL A O 1
ATOM 2520 N N . LEU A 1 334 ? -4.139 -16.996 -1.141 1.00 91.00 334 LEU A N 1
ATOM 2521 C CA . LEU A 1 334 ? -3.992 -17.333 0.279 1.00 91.00 334 LEU A CA 1
ATOM 2522 C C . LEU A 1 334 ? -3.491 -18.779 0.418 1.00 91.00 334 LEU A C 1
ATOM 2524 O O . LEU A 1 334 ? -4.085 -19.699 -0.138 1.00 91.00 334 LEU A O 1
ATOM 2528 N N . SER A 1 335 ? -2.366 -18.957 1.108 1.00 90.81 335 SER A N 1
ATOM 2529 C CA . SER A 1 335 ? -1.648 -20.231 1.206 1.00 90.81 335 SER A CA 1
ATOM 2530 C C . SER A 1 335 ? -0.609 -20.176 2.327 1.00 90.81 335 SER A C 1
ATOM 2532 O O . SER A 1 335 ? 0.124 -19.190 2.431 1.00 90.81 335 SER A O 1
ATOM 2534 N N . ASP A 1 336 ? -0.499 -21.236 3.124 1.00 92.06 336 ASP A N 1
ATOM 2535 C CA . ASP A 1 336 ? 0.300 -21.204 4.360 1.00 92.06 336 ASP A CA 1
ATOM 2536 C C . ASP A 1 336 ? 1.807 -21.370 4.108 1.00 92.06 336 ASP A C 1
ATOM 2538 O O . ASP A 1 336 ? 2.627 -20.653 4.677 1.00 92.06 336 ASP A O 1
ATOM 2542 N N . PHE A 1 337 ? 2.183 -22.279 3.202 1.00 90.50 337 PHE A N 1
ATOM 2543 C CA . PHE A 1 337 ? 3.578 -22.712 3.033 1.00 90.50 337 PHE A CA 1
ATOM 2544 C C . PHE A 1 337 ? 4.414 -21.876 2.052 1.00 90.50 337 PHE A C 1
ATOM 2546 O O . PHE A 1 337 ? 5.635 -21.811 2.179 1.00 90.50 337 PHE A O 1
ATOM 2553 N N . ALA A 1 338 ? 3.792 -21.268 1.037 1.00 89.56 338 ALA A N 1
ATOM 2554 C CA . ALA A 1 338 ? 4.510 -20.588 -0.044 1.00 89.56 338 ALA A CA 1
ATOM 2555 C C . ALA A 1 338 ? 3.671 -19.490 -0.714 1.00 89.56 338 ALA A C 1
ATOM 2557 O O . ALA A 1 338 ? 2.447 -19.461 -0.601 1.00 89.56 338 ALA A O 1
ATOM 2558 N N . THR A 1 339 ? 4.336 -18.593 -1.445 1.00 90.69 339 THR A N 1
ATOM 2559 C CA . THR A 1 339 ? 3.703 -17.528 -2.238 1.00 90.69 339 THR A CA 1
ATOM 2560 C C . THR A 1 339 ? 3.412 -18.020 -3.653 1.00 90.69 339 THR A C 1
ATOM 2562 O O . THR A 1 339 ? 4.347 -18.248 -4.419 1.00 90.69 339 THR A O 1
ATOM 2565 N N . PHE A 1 340 ? 2.130 -18.088 -4.020 1.00 92.56 340 PHE A N 1
ATOM 2566 C CA . PHE A 1 340 ? 1.681 -18.378 -5.384 1.00 92.56 340 PHE A CA 1
ATOM 2567 C C . PHE A 1 340 ? 0.972 -17.159 -6.003 1.00 92.56 340 PHE A C 1
ATOM 2569 O O . PHE A 1 340 ? 0.178 -16.516 -5.304 1.00 92.56 340 PHE A O 1
ATOM 2576 N N . PRO A 1 341 ? 1.227 -16.819 -7.283 1.00 94.25 341 PRO A N 1
ATOM 2577 C CA . PRO A 1 341 ? 0.481 -15.775 -7.982 1.00 94.25 341 PRO A CA 1
ATOM 2578 C C . PRO A 1 341 ? -0.981 -16.190 -8.202 1.00 94.25 341 PRO A C 1
ATOM 2580 O O . PRO A 1 341 ? -1.265 -17.364 -8.434 1.00 94.25 341 PRO A O 1
ATOM 2583 N N . SER A 1 342 ? -1.912 -15.236 -8.178 1.00 95.31 342 SER A N 1
ATOM 2584 C CA . SER A 1 342 ? -3.316 -15.495 -8.506 1.00 95.31 342 SER A CA 1
ATOM 2585 C C . SER A 1 342 ? -3.521 -15.676 -10.023 1.00 95.31 342 SER A C 1
ATOM 2587 O O . SER A 1 342 ? -2.853 -15.009 -10.819 1.00 95.31 342 SER A O 1
ATOM 2589 N N . PRO A 1 343 ? -4.455 -16.542 -10.474 1.00 94.50 343 PRO A N 1
ATOM 2590 C CA . PRO A 1 343 ? -4.687 -16.763 -11.906 1.00 94.50 343 PRO A CA 1
ATOM 2591 C C . PRO A 1 343 ? -5.089 -15.493 -12.670 1.00 94.50 343 PRO A C 1
ATOM 2593 O O . PRO A 1 343 ? -4.687 -15.306 -13.816 1.00 94.50 343 PRO A O 1
ATOM 2596 N N . SER A 1 344 ? -5.846 -14.596 -12.030 1.00 92.94 344 SER A N 1
ATOM 2597 C CA . SER A 1 344 ? -6.205 -13.283 -12.581 1.00 92.94 344 SER A CA 1
ATOM 2598 C C . SER A 1 344 ? -4.983 -12.382 -12.769 1.00 92.94 344 SER A C 1
ATOM 2600 O O . SER A 1 344 ? -4.865 -11.723 -13.799 1.00 92.94 344 SER A O 1
ATOM 2602 N N . TYR A 1 345 ? -4.042 -12.395 -11.822 1.00 93.62 345 TYR A N 1
ATOM 2603 C CA . TYR A 1 345 ? -2.796 -11.641 -11.925 1.00 93.62 345 TYR A CA 1
ATOM 2604 C C . TYR A 1 345 ? -1.899 -12.140 -13.063 1.00 93.62 345 TYR A C 1
ATOM 2606 O O . TYR A 1 345 ? -1.327 -11.324 -13.783 1.00 93.62 345 TYR A O 1
ATOM 2614 N N . ILE A 1 346 ? -1.799 -13.461 -13.261 1.00 92.56 346 ILE A N 1
ATOM 2615 C CA . ILE A 1 346 ? -1.021 -14.042 -14.368 1.00 92.56 346 ILE A CA 1
ATOM 2616 C C . ILE A 1 346 ? -1.602 -13.598 -15.718 1.00 92.56 346 ILE A C 1
ATOM 2618 O O . ILE A 1 346 ? -0.855 -13.084 -16.548 1.00 92.56 346 ILE A O 1
ATOM 2622 N N . LYS A 1 347 ? -2.926 -13.705 -15.904 1.00 91.75 347 LYS A N 1
ATOM 2623 C CA . LYS A 1 347 ? -3.613 -13.249 -17.127 1.00 91.75 347 LYS A CA 1
ATOM 2624 C C . LYS A 1 347 ? -3.399 -11.755 -17.385 1.00 91.75 347 LYS A C 1
ATOM 2626 O O . LYS A 1 347 ? -2.930 -11.382 -18.454 1.00 91.75 347 LYS A O 1
ATOM 2631 N N . ALA A 1 348 ? -3.615 -10.910 -16.375 1.00 89.62 348 ALA A N 1
ATOM 2632 C CA . ALA A 1 348 ? -3.379 -9.470 -16.487 1.00 89.62 348 ALA A CA 1
ATOM 2633 C C . ALA A 1 348 ? -1.908 -9.131 -16.811 1.00 89.62 348 ALA A C 1
ATOM 2635 O O . ALA A 1 348 ? -1.629 -8.173 -17.530 1.00 89.62 348 ALA A O 1
ATOM 2636 N N . LYS A 1 349 ? -0.944 -9.922 -16.313 1.00 89.38 349 LYS A N 1
ATOM 2637 C CA . LYS A 1 349 ? 0.483 -9.769 -16.643 1.00 89.38 349 LYS A CA 1
ATOM 2638 C C . LYS A 1 349 ? 0.843 -10.225 -18.050 1.00 89.38 349 LYS A C 1
ATOM 2640 O O . LYS A 1 349 ? 1.817 -9.720 -18.604 1.00 89.38 349 LYS A O 1
ATOM 2645 N N . GLU A 1 350 ? 0.096 -11.161 -18.617 1.00 89.25 350 GLU A N 1
ATOM 2646 C CA . GLU A 1 350 ? 0.236 -11.573 -20.008 1.00 89.25 350 GLU A CA 1
ATOM 2647 C C . GLU A 1 350 ? -0.352 -10.523 -20.956 1.00 89.25 350 GLU A C 1
ATOM 2649 O O . GLU A 1 350 ? 0.360 -10.053 -21.843 1.00 89.25 350 GLU A O 1
ATOM 2654 N N . GLU A 1 351 ? -1.571 -10.049 -20.689 1.00 87.56 351 GLU A N 1
ATOM 2655 C CA . GLU A 1 351 ? -2.206 -8.940 -21.417 1.00 87.56 351 GLU A CA 1
ATOM 2656 C C . GLU A 1 351 ? -1.351 -7.661 -21.381 1.00 87.56 351 GLU A C 1
ATOM 2658 O O . GLU A 1 351 ? -1.178 -7.000 -22.407 1.00 87.56 351 GLU A O 1
ATOM 2663 N N . GLN A 1 352 ? -0.716 -7.355 -20.241 1.00 85.44 352 GLN A N 1
ATOM 2664 C CA . GLN A 1 352 ? 0.185 -6.203 -20.108 1.00 85.44 352 GLN A CA 1
ATOM 2665 C C . GLN A 1 352 ? 1.379 -6.243 -21.084 1.00 85.44 352 GLN A C 1
ATOM 2667 O O . GLN A 1 352 ? 1.885 -5.181 -21.446 1.00 85.44 352 GLN A O 1
ATOM 2672 N N . LYS A 1 353 ? 1.818 -7.418 -21.567 1.00 82.75 353 LYS A N 1
ATOM 2673 C CA . LYS A 1 353 ? 2.874 -7.511 -22.598 1.00 82.75 353 LYS A CA 1
ATOM 2674 C C . LYS A 1 353 ? 2.412 -6.965 -23.953 1.00 82.75 353 LYS A C 1
ATOM 2676 O O . LYS A 1 353 ? 3.231 -6.445 -24.702 1.00 82.75 353 LYS A O 1
ATOM 2681 N N . GLY A 1 354 ? 1.116 -7.078 -24.258 1.00 79.50 354 GLY A N 1
ATOM 2682 C CA . GLY A 1 354 ? 0.493 -6.515 -25.460 1.00 79.50 354 GLY A CA 1
ATOM 2683 C C . GLY A 1 354 ? 0.121 -5.033 -25.332 1.00 79.50 354 GLY A C 1
ATOM 2684 O O . GLY A 1 354 ? -0.294 -4.429 -26.317 1.00 79.50 354 GLY A O 1
ATOM 2685 N N . ASN A 1 355 ? 0.285 -4.445 -24.139 1.00 77.38 355 ASN A N 1
ATOM 2686 C CA . ASN A 1 355 ? -0.101 -3.086 -23.739 1.00 77.38 355 ASN A CA 1
ATOM 2687 C C . ASN A 1 355 ? -1.622 -2.811 -23.782 1.00 77.38 355 ASN A C 1
ATOM 2689 O O . ASN A 1 355 ? -2.194 -2.409 -22.773 1.00 77.38 355 ASN A O 1
ATOM 2693 N N . THR A 1 356 ? -2.290 -3.065 -24.912 1.00 82.94 356 THR A N 1
ATOM 2694 C CA . THR A 1 356 ? -3.746 -2.918 -25.095 1.00 82.94 356 THR A CA 1
ATOM 2695 C C . THR A 1 356 ? -4.283 -3.922 -26.116 1.00 82.94 356 THR A C 1
ATOM 2697 O O . THR A 1 356 ? -3.684 -4.098 -27.176 1.00 82.94 356 THR A O 1
ATOM 2700 N N . VAL A 1 357 ? -5.449 -4.518 -25.853 1.00 83.31 357 VAL A N 1
ATOM 2701 C CA . VAL A 1 357 ? -6.151 -5.397 -26.806 1.00 83.31 357 VAL A CA 1
ATOM 2702 C C . VAL A 1 357 ? -7.069 -4.566 -27.711 1.00 83.31 357 VAL A C 1
ATOM 2704 O O . VAL A 1 357 ? -7.824 -3.725 -27.226 1.00 83.31 357 VAL A O 1
ATOM 2707 N N . LEU A 1 358 ? -7.028 -4.800 -29.027 1.00 88.06 358 LEU A N 1
ATOM 2708 C CA . LEU A 1 358 ? -7.949 -4.165 -29.975 1.00 88.06 358 LEU A CA 1
ATOM 2709 C C . LEU A 1 358 ? -9.337 -4.813 -29.873 1.00 88.06 358 LEU A C 1
ATOM 2711 O O . LEU A 1 358 ? -9.500 -5.972 -30.239 1.00 88.06 358 LEU A O 1
ATOM 2715 N N . VAL A 1 359 ? -10.332 -4.053 -29.409 1.00 88.94 359 VAL A N 1
ATOM 2716 C CA . VAL A 1 359 ? -11.713 -4.547 -29.229 1.00 88.94 359 VAL A CA 1
ATOM 2717 C C . VAL A 1 359 ? -12.604 -4.283 -30.453 1.00 88.94 359 VAL A C 1
ATOM 2719 O O . VAL A 1 359 ? -13.550 -5.025 -30.696 1.00 88.94 359 VAL A O 1
ATOM 2722 N N . GLY A 1 360 ? -12.315 -3.252 -31.253 1.00 88.75 360 GLY A N 1
ATOM 2723 C CA . GLY A 1 360 ? -13.105 -2.925 -32.443 1.00 88.75 360 GLY A CA 1
ATOM 2724 C C . GLY A 1 360 ? -12.658 -1.642 -33.146 1.00 88.75 360 GLY A C 1
ATOM 2725 O O . GLY A 1 360 ? -11.671 -1.017 -32.757 1.00 88.75 360 GLY A O 1
ATOM 2726 N N . LYS A 1 361 ? -13.402 -1.245 -34.184 1.00 91.12 361 LYS A N 1
ATOM 2727 C CA . LYS A 1 361 ? -13.197 -0.011 -34.958 1.00 91.12 361 L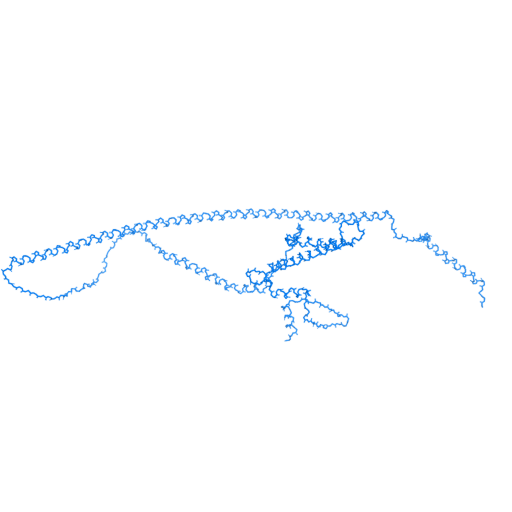YS A CA 1
ATOM 2728 C C . LYS A 1 361 ? -14.542 0.691 -35.149 1.00 91.12 361 LYS A C 1
ATOM 2730 O O . LYS A 1 361 ? -15.493 0.062 -35.599 1.00 91.12 361 LYS A O 1
ATOM 2735 N N . VAL A 1 362 ? -14.599 1.987 -34.853 1.00 89.69 362 VAL A N 1
ATOM 2736 C CA . VAL A 1 362 ? -15.733 2.857 -35.201 1.00 89.69 362 VAL A CA 1
ATOM 2737 C C . VAL A 1 362 ? -15.330 3.681 -36.420 1.00 89.69 362 VAL A C 1
ATOM 2739 O O . VAL A 1 362 ? -14.218 4.206 -36.471 1.00 89.69 362 VAL A O 1
ATOM 2742 N N . LEU A 1 363 ? -16.212 3.760 -37.414 1.00 90.50 363 LEU A N 1
ATOM 2743 C CA . LEU A 1 363 ? -16.038 4.600 -38.597 1.00 90.50 363 LEU A CA 1
ATOM 2744 C C . LEU A 1 363 ? -16.888 5.857 -38.424 1.00 90.50 363 LEU A C 1
ATOM 2746 O O . LEU A 1 363 ? -18.079 5.761 -38.141 1.00 90.50 363 LEU A O 1
ATOM 2750 N N . ILE A 1 364 ? -16.269 7.023 -38.591 1.00 89.12 364 ILE A N 1
ATOM 2751 C CA . ILE A 1 364 ? -16.942 8.323 -38.566 1.00 89.12 364 ILE A CA 1
ATOM 2752 C C . ILE A 1 364 ? -16.896 8.875 -39.998 1.00 89.12 364 ILE A C 1
ATOM 2754 O O . ILE A 1 364 ? -15.809 8.884 -40.585 1.00 89.12 364 ILE A O 1
ATOM 2758 N N . PRO A 1 365 ? -18.027 9.310 -40.585 1.00 90.69 365 PRO A N 1
ATOM 2759 C CA . PRO A 1 365 ? -18.032 9.932 -41.906 1.00 90.69 365 PRO A CA 1
ATOM 2760 C C . PRO A 1 365 ? -17.111 11.158 -41.952 1.00 90.69 365 PRO A C 1
ATOM 2762 O O . PRO A 1 365 ? -17.181 12.027 -41.086 1.00 90.69 365 PRO A O 1
ATOM 2765 N N . CYS A 1 366 ? -16.254 11.230 -42.968 1.00 89.56 366 CYS A N 1
ATOM 2766 C CA . CYS A 1 366 ? -15.329 12.340 -43.200 1.00 89.56 366 CYS A CA 1
ATOM 2767 C C . CYS A 1 366 ? -15.205 12.626 -44.705 1.00 89.56 366 CYS A C 1
ATOM 2769 O O . CYS A 1 366 ? -15.607 11.812 -45.538 1.00 89.56 366 CYS A O 1
ATOM 2771 N N . ALA A 1 367 ? -14.696 13.810 -45.055 1.00 91.50 367 ALA A N 1
ATOM 2772 C CA . ALA A 1 367 ? -14.499 14.196 -46.448 1.00 91.50 367 ALA A CA 1
ATOM 2773 C C . ALA A 1 367 ? -13.338 13.402 -47.091 1.00 91.50 367 ALA A C 1
ATOM 2775 O O . ALA A 1 367 ? -12.364 13.088 -46.397 1.00 91.50 367 ALA A O 1
ATOM 2776 N N . PRO A 1 368 ? -13.389 13.109 -48.408 1.00 86.12 368 PRO A N 1
ATOM 2777 C CA . PRO A 1 368 ? -12.303 12.421 -49.105 1.00 86.12 368 PRO A CA 1
ATOM 2778 C C . PRO A 1 368 ? -10.957 13.129 -48.901 1.00 86.12 368 PRO A C 1
ATOM 2780 O O . PRO A 1 368 ? -10.857 14.344 -49.060 1.00 86.12 368 PRO A O 1
ATOM 2783 N N . GLY A 1 369 ? -9.923 12.369 -48.533 1.00 87.00 369 GLY A N 1
ATOM 2784 C CA . GLY A 1 369 ? -8.588 12.906 -48.237 1.00 87.00 369 GLY A CA 1
ATOM 2785 C C . GLY A 1 369 ? -8.387 13.443 -46.811 1.00 87.00 369 GLY A C 1
ATOM 2786 O O . GLY A 1 369 ? -7.275 13.842 -46.483 1.00 87.00 369 GLY A O 1
ATOM 2787 N N . GLN A 1 370 ? -9.409 13.418 -45.943 1.00 86.88 370 GLN A N 1
ATOM 2788 C CA . GLN A 1 370 ? -9.298 13.772 -44.515 1.00 86.88 370 GLN A CA 1
ATOM 2789 C C . GLN A 1 370 ? -9.382 12.554 -43.575 1.00 86.88 370 GLN A C 1
ATOM 2791 O O . GLN A 1 370 ? -9.687 12.692 -42.388 1.00 86.88 370 GLN A O 1
ATOM 2796 N N . GLU A 1 371 ? -9.106 11.351 -44.077 1.00 89.62 371 GLU A N 1
ATOM 2797 C CA . GLU A 1 371 ? -9.148 10.117 -43.288 1.00 89.62 371 GLU A CA 1
ATOM 2798 C C . GLU A 1 371 ? -8.035 10.078 -42.227 1.00 89.62 371 GLU A C 1
ATOM 2800 O O . GLU A 1 371 ? -6.849 10.036 -42.551 1.00 89.62 371 GLU A O 1
ATOM 2805 N N . HIS A 1 372 ? -8.415 10.042 -40.946 1.00 88.25 372 HIS A N 1
ATOM 2806 C CA . HIS A 1 372 ? -7.479 9.950 -39.822 1.00 88.25 372 HIS A CA 1
ATOM 2807 C C . HIS A 1 372 ? -7.763 8.714 -38.960 1.00 88.25 372 HIS A C 1
ATOM 2809 O O . HIS A 1 372 ? -8.896 8.454 -38.553 1.00 88.25 372 HIS A O 1
ATOM 2815 N N . VAL A 1 373 ? -6.713 7.949 -38.644 1.00 90.56 373 VAL A N 1
ATOM 2816 C CA . VAL A 1 373 ? -6.805 6.756 -37.789 1.00 90.56 373 VAL A CA 1
ATOM 2817 C C . VAL A 1 373 ? -6.351 7.096 -36.372 1.00 90.56 373 VAL A C 1
ATOM 2819 O O . VAL A 1 373 ? -5.157 7.167 -36.086 1.00 90.56 373 VAL A O 1
ATOM 2822 N N . HIS A 1 374 ? -7.309 7.251 -35.460 1.00 91.00 374 HIS A N 1
ATOM 2823 C CA . HIS A 1 374 ? -7.037 7.496 -34.044 1.00 91.00 374 HIS A CA 1
ATOM 2824 C C . HIS A 1 374 ? -7.069 6.191 -33.238 1.00 91.00 374 HIS A C 1
ATOM 2826 O O . HIS A 1 374 ? -8.047 5.443 -33.273 1.00 91.00 374 HIS A O 1
ATOM 2832 N N . ARG A 1 375 ? -6.000 5.917 -32.478 1.00 91.44 375 ARG A N 1
ATOM 2833 C CA . ARG A 1 375 ? -5.934 4.791 -31.533 1.00 91.44 375 ARG A CA 1
ATOM 2834 C C . ARG A 1 375 ? -6.391 5.255 -30.153 1.00 91.44 375 ARG A C 1
ATOM 2836 O O . ARG A 1 375 ? -5.605 5.812 -29.394 1.00 91.44 375 ARG A O 1
ATOM 2843 N N . LEU A 1 376 ? -7.667 5.038 -29.851 1.00 91.25 376 LEU A N 1
ATOM 2844 C CA . LEU A 1 376 ? -8.259 5.356 -28.553 1.00 91.25 376 LEU A CA 1
ATOM 2845 C C . LEU A 1 376 ? -8.087 4.174 -27.591 1.00 91.25 376 LEU A C 1
ATOM 2847 O O . LEU A 1 376 ? -8.411 3.039 -27.936 1.00 91.25 376 LEU A O 1
ATOM 2851 N N . VAL A 1 377 ? -7.603 4.453 -26.381 1.00 91.94 377 VAL A N 1
ATOM 2852 C CA . VAL A 1 377 ? -7.543 3.487 -25.276 1.00 91.94 377 VAL A CA 1
ATOM 2853 C C . VAL A 1 377 ? -8.638 3.860 -24.288 1.00 91.94 377 VAL A C 1
ATOM 2855 O O . VAL A 1 377 ? -8.641 4.975 -23.775 1.00 91.94 377 VAL A O 1
ATOM 2858 N N . LEU A 1 378 ? -9.575 2.943 -24.057 1.00 91.75 378 LEU A N 1
ATOM 2859 C CA . LEU A 1 378 ? -10.742 3.152 -23.201 1.00 91.75 378 LEU A CA 1
ATOM 2860 C C . LEU A 1 378 ? -10.772 2.094 -22.099 1.00 91.75 378 LEU A C 1
ATOM 2862 O O . LEU A 1 378 ? -10.478 0.923 -22.345 1.00 91.75 378 LEU A O 1
ATOM 2866 N N . SER A 1 379 ? -11.187 2.485 -20.898 1.00 90.94 379 SER A N 1
ATOM 2867 C CA . SER A 1 379 ? -11.583 1.532 -19.863 1.00 90.94 379 SER A CA 1
ATOM 2868 C C . SER A 1 379 ? -12.881 0.809 -20.245 1.00 90.94 379 SER A C 1
ATOM 2870 O O . SER A 1 379 ? -13.671 1.281 -21.066 1.00 90.94 379 SER A O 1
ATOM 2872 N N . GLN A 1 380 ? -13.161 -0.321 -19.591 1.00 90.56 380 GLN A N 1
ATOM 2873 C CA . GLN A 1 380 ? -14.407 -1.067 -19.801 1.00 90.56 380 GLN A CA 1
ATOM 2874 C C . GLN A 1 380 ? -15.664 -0.209 -19.543 1.00 90.56 380 GLN A C 1
ATOM 2876 O O . GLN A 1 380 ? -16.667 -0.352 -20.240 1.00 90.56 380 GLN A O 1
ATOM 2881 N N . GLN A 1 381 ? -15.618 0.705 -18.566 1.00 90.88 381 GLN A N 1
ATOM 2882 C CA . GLN A 1 381 ? -16.742 1.595 -18.252 1.00 90.88 381 GLN A CA 1
ATOM 2883 C C . GLN A 1 381 ? -16.981 2.627 -19.361 1.00 90.88 381 GLN A C 1
ATOM 2885 O O . GLN A 1 381 ? -18.125 2.859 -19.753 1.00 90.88 381 GLN A O 1
ATOM 2890 N N . GLU A 1 382 ? -15.910 3.211 -19.901 1.00 91.88 382 GLU A N 1
ATOM 2891 C CA . GLU A 1 382 ? -15.986 4.145 -21.027 1.00 91.88 382 GLU A CA 1
ATOM 2892 C C . GLU A 1 382 ? -16.449 3.439 -22.301 1.00 91.88 382 GLU A C 1
ATOM 2894 O O . GLU A 1 382 ? -17.309 3.964 -23.003 1.00 91.88 382 GLU A O 1
ATOM 2899 N N . LEU A 1 383 ? -15.972 2.216 -22.559 1.00 92.19 383 LEU A N 1
ATOM 2900 C CA . LEU A 1 383 ? -16.425 1.405 -23.687 1.00 92.19 383 LEU A CA 1
ATOM 2901 C C . LEU A 1 383 ? -17.924 1.079 -23.592 1.00 92.19 383 LEU A C 1
ATOM 2903 O O . LEU A 1 383 ? -18.644 1.253 -24.573 1.00 92.19 383 LEU A O 1
ATOM 2907 N N . HIS A 1 384 ? -18.429 0.685 -22.416 1.00 91.75 384 HIS A N 1
ATOM 2908 C CA . HIS A 1 384 ? -19.871 0.502 -22.205 1.00 91.75 384 HIS A CA 1
ATOM 2909 C C . HIS A 1 384 ? -20.660 1.806 -22.408 1.00 91.75 384 HIS A C 1
ATOM 2911 O O . HIS A 1 384 ? -21.773 1.771 -22.933 1.00 91.75 384 HIS A O 1
ATOM 2917 N N . ARG A 1 385 ? -20.106 2.961 -22.014 1.00 92.44 385 ARG A N 1
ATOM 2918 C CA . ARG A 1 385 ? -20.736 4.270 -22.242 1.00 92.44 385 ARG A CA 1
ATOM 2919 C C . ARG A 1 385 ? -20.785 4.620 -23.730 1.00 92.44 385 ARG A C 1
ATOM 2921 O O . ARG A 1 385 ? -21.836 5.037 -24.197 1.00 92.44 385 ARG A O 1
ATOM 2928 N N . VAL A 1 386 ? -19.696 4.413 -24.470 1.00 91.31 386 VAL A N 1
ATOM 2929 C CA . VAL A 1 386 ? -19.649 4.592 -25.931 1.00 91.31 386 VAL A CA 1
ATOM 2930 C C . VAL A 1 386 ? -20.644 3.653 -26.614 1.00 91.31 386 VAL A C 1
ATOM 2932 O O . VAL A 1 386 ? -21.435 4.104 -27.433 1.00 91.31 386 VAL A O 1
ATOM 2935 N N . HIS A 1 387 ? -20.690 2.378 -26.225 1.00 91.25 387 HIS A N 1
ATOM 2936 C CA . HIS A 1 387 ? -21.644 1.417 -26.777 1.00 91.25 387 HIS A CA 1
ATOM 2937 C C . HIS A 1 387 ? -23.106 1.842 -26.550 1.00 91.25 387 HIS A C 1
ATOM 2939 O O . HIS A 1 387 ? -23.887 1.811 -27.495 1.00 91.25 387 HIS A O 1
ATOM 2945 N N . ARG A 1 388 ? -23.464 2.334 -25.353 1.00 92.94 388 ARG A N 1
ATOM 2946 C CA . ARG A 1 388 ? -24.803 2.893 -25.058 1.00 92.94 388 ARG A CA 1
ATOM 2947 C C . ARG A 1 388 ? -25.142 4.187 -25.805 1.00 92.94 388 ARG A C 1
ATOM 2949 O O . ARG A 1 388 ? -26.307 4.547 -25.848 1.00 92.94 388 ARG A O 1
ATOM 2956 N N . LEU A 1 389 ? -24.151 4.915 -26.320 1.00 90.62 389 LEU A N 1
ATOM 2957 C CA . LEU A 1 389 ? -24.364 6.126 -27.125 1.00 90.62 389 LEU A CA 1
ATOM 2958 C C . LEU A 1 389 ? -24.443 5.824 -28.630 1.00 90.62 389 LEU A C 1
ATOM 2960 O O . LEU A 1 389 ? -24.964 6.637 -29.384 1.00 90.62 389 LEU A O 1
ATOM 2964 N N . LEU A 1 390 ? -23.907 4.678 -29.061 1.00 87.06 390 LEU A N 1
ATOM 2965 C CA . LEU A 1 390 ? -23.917 4.211 -30.452 1.00 87.06 390 LEU A CA 1
ATOM 2966 C C . LEU A 1 390 ? -25.017 3.175 -30.740 1.00 87.06 390 LEU A C 1
ATOM 2968 O O . LEU A 1 390 ? -25.268 2.868 -31.903 1.00 87.06 390 LEU A O 1
ATOM 2972 N N . THR A 1 391 ? -25.645 2.623 -29.702 1.00 80.00 391 THR A N 1
ATOM 2973 C CA . THR A 1 391 ? -26.767 1.679 -29.805 1.00 80.00 391 THR A CA 1
ATOM 2974 C C . THR A 1 391 ? -28.057 2.432 -29.468 1.00 80.00 391 THR A C 1
ATOM 2976 O O . THR A 1 391 ? -28.056 3.111 -28.439 1.00 80.00 391 THR A O 1
ATOM 2979 N N . PRO A 1 392 ? -29.102 2.365 -30.315 1.00 64.00 392 PRO A N 1
ATOM 2980 C CA . PRO A 1 392 ? -30.369 3.071 -30.099 1.00 64.00 392 PRO A CA 1
ATOM 2981 C C . PRO A 1 392 ? -31.194 2.512 -28.929 1.00 64.00 392 PRO A C 1
ATOM 2983 O O . PRO A 1 392 ? -31.025 1.314 -28.600 1.00 64.00 392 PRO A O 1
#

Organism: Megalops atlanticus (NCBI:txid7932)